Protein AF-A0A9P1HE05-F1 (afdb_monomer)

Secondary structure (DSSP, 8-state):
---HHHHHHHTT-HHHHHHHHHH-GGGGG---TTS--HHHHHHHTT-HHHHHHHHHTT--TT---TTS--HHHHHHHTT-HHHHHHHHHTT--TTPPPTTS--HHHHHHHTT-HHHHHHHHTS---HHHHHH-HHHHHHHHHHHHTTTTHHHHHHHHTSSSHHHHHHHHHHHHHHHHHH-SSSHHHHHHHHHHHHHHHHHHHHHHHHHS-HHHHHH-B-TTS-BHHHHHHHTT-HHHHHSHHHHHHHHHHHHTT----HHHHHHHHHHHHH-HHHHHHHHS----TTTTSHHHHHHHHHHHHHHHHHHHHHHHTTSSS-GGG-S--PPPHHHHHHHHHHHHHHHHHHHTTT---TTHHHHHHHHHHHHHHHHHHHHHHHHHHHT-TTS-HHHHHHHHHHHHHHHHHHHHHHHHHHHHHHHHHGGGSTTTHHHHHHHHHHHHHHHHHHHHHHHHHHH-

Nearest PDB structures (foldseek):
  5vkq-assembly1_A  TM=9.410E-01  e=2.453E-28  Drosophila melanogaster
  3uxg-assembly1_A  TM=8.833E-01  e=3.783E-06  Homo sapiens
  3v30-assembly1_A  TM=8.843E-01  e=4.095E-06  Homo sapiens
  7vxw-assembly1_A  TM=6.509E-01  e=4.284E-07  Homo sapiens
  7v0x-assembly1_J  TM=5.117E-01  e=3.979E-08  Homo sapiens

Radius of gyration: 35.01 Å; Cα contacts (8 Å, |Δi|>4): 509; chains: 1; bounding box: 74×44×111 Å

Structure (mmCIF, N/CA/C/O backbone):
data_AF-A0A9P1HE05-F1
#
_entry.id   AF-A0A9P1HE05-F1
#
loop_
_atom_site.group_PDB
_atom_site.id
_atom_site.type_symbol
_atom_site.label_atom_id
_atom_site.label_alt_id
_atom_site.label_comp_id
_atom_site.label_asym_id
_atom_site.label_entity_id
_atom_site.label_seq_id
_atom_site.pdbx_PDB_ins_code
_atom_site.Cartn_x
_atom_site.Cartn_y
_atom_site.Cartn_z
_atom_site.occupancy
_atom_site.B_iso_or_equiv
_atom_site.auth_seq_id
_atom_site.auth_comp_id
_atom_site.auth_asym_id
_atom_site.auth_atom_id
_atom_site.pdbx_PDB_model_num
ATOM 1 N N . ASN A 1 1 ? 37.696 -20.991 -29.483 1.00 51.25 1 ASN A N 1
ATOM 2 C CA . ASN A 1 1 ? 37.367 -20.867 -30.920 1.00 51.25 1 ASN A CA 1
ATOM 3 C C . ASN A 1 1 ? 36.880 -19.464 -31.211 1.00 51.25 1 ASN A C 1
ATOM 5 O O . ASN A 1 1 ? 35.790 -19.105 -30.786 1.00 51.25 1 ASN A O 1
ATOM 9 N N . VAL A 1 2 ? 37.720 -18.656 -31.856 1.00 60.78 2 VAL A N 1
ATOM 10 C CA . VAL A 1 2 ? 37.334 -17.336 -32.367 1.00 60.78 2 VAL A CA 1
ATOM 11 C C . VAL A 1 2 ? 36.609 -17.561 -33.687 1.00 60.78 2 VAL A C 1
ATOM 13 O O . VAL A 1 2 ? 37.145 -18.219 -34.573 1.00 60.78 2 VAL A O 1
ATOM 16 N N . ILE A 1 3 ? 35.388 -17.053 -33.805 1.00 84.50 3 ILE A N 1
ATOM 17 C CA . ILE A 1 3 ? 34.601 -17.157 -35.031 1.00 84.50 3 ILE A CA 1
ATOM 18 C C . ILE A 1 3 ? 34.768 -15.816 -35.767 1.00 84.50 3 ILE A C 1
ATOM 20 O O . ILE A 1 3 ? 34.388 -14.787 -35.206 1.00 84.50 3 ILE A O 1
ATOM 24 N N . PRO A 1 4 ? 35.353 -15.774 -36.982 1.00 89.06 4 PRO A N 1
ATOM 25 C CA . PRO A 1 4 ? 35.650 -14.518 -37.684 1.00 89.06 4 PRO A CA 1
ATOM 26 C C . PRO A 1 4 ? 34.434 -13.598 -37.857 1.00 89.06 4 PRO A C 1
ATOM 28 O O . PRO A 1 4 ? 34.550 -12.382 -37.722 1.00 89.06 4 PRO A O 1
ATOM 31 N N . LEU A 1 5 ? 33.254 -14.187 -38.077 1.00 91.31 5 LEU A N 1
ATOM 32 C CA . LEU A 1 5 ? 31.996 -13.457 -38.205 1.00 91.31 5 LEU A CA 1
ATOM 33 C C . LEU A 1 5 ? 31.617 -12.706 -36.918 1.00 91.31 5 LEU A C 1
ATOM 35 O O . LEU A 1 5 ? 31.135 -11.581 -36.993 1.00 91.31 5 LEU A O 1
ATOM 39 N N . HIS A 1 6 ? 31.874 -13.288 -35.741 1.00 92.56 6 HIS A N 1
ATOM 40 C CA . HIS A 1 6 ? 31.622 -12.644 -34.447 1.00 92.56 6 HIS A CA 1
ATOM 41 C C . HIS A 1 6 ? 32.487 -11.404 -34.260 1.00 92.56 6 HIS A C 1
ATOM 43 O O . HIS A 1 6 ? 31.967 -10.376 -33.843 1.00 92.56 6 HIS A O 1
ATOM 49 N N . LEU A 1 7 ? 33.778 -11.480 -34.599 1.00 92.62 7 LEU A N 1
ATOM 50 C CA . LEU A 1 7 ? 34.680 -10.329 -34.509 1.00 92.62 7 LEU A CA 1
ATOM 51 C C . LEU A 1 7 ? 34.289 -9.227 -35.497 1.00 92.62 7 LEU A C 1
ATOM 53 O O . LEU A 1 7 ? 34.230 -8.060 -35.120 1.00 92.62 7 LEU A O 1
ATOM 57 N N . ALA A 1 8 ? 33.973 -9.595 -36.741 1.00 93.56 8 ALA A N 1
ATOM 58 C CA . ALA A 1 8 ? 33.540 -8.636 -37.752 1.00 93.56 8 ALA A CA 1
ATOM 59 C C . ALA A 1 8 ? 32.214 -7.952 -37.367 1.00 93.56 8 ALA A C 1
ATOM 61 O O . ALA A 1 8 ? 32.085 -6.741 -37.531 1.00 93.56 8 ALA A O 1
ATOM 62 N N . ALA A 1 9 ? 31.257 -8.698 -36.800 1.00 93.69 9 ALA A N 1
ATOM 63 C CA . ALA A 1 9 ? 29.998 -8.153 -36.293 1.00 93.69 9 ALA A CA 1
ATOM 64 C C . ALA A 1 9 ? 30.194 -7.272 -35.048 1.00 93.69 9 ALA A C 1
ATOM 66 O O . ALA A 1 9 ? 29.560 -6.226 -34.939 1.00 93.69 9 ALA A O 1
ATOM 67 N N . GLN A 1 10 ? 31.095 -7.664 -34.141 1.00 94.12 10 GLN A N 1
ATOM 68 C CA . GLN A 1 10 ? 31.438 -6.898 -32.941 1.00 94.12 10 GLN A CA 1
ATOM 69 C C . GLN A 1 10 ? 32.070 -5.539 -33.269 1.00 94.12 10 GLN A C 1
ATOM 71 O O . GLN A 1 10 ? 31.843 -4.595 -32.528 1.00 94.12 10 GLN A O 1
ATOM 76 N N . GLN A 1 11 ? 32.860 -5.457 -34.345 1.00 94.56 11 GLN A N 1
ATOM 77 C CA . GLN A 1 11 ? 33.537 -4.228 -34.790 1.00 94.56 11 GLN A CA 1
ATOM 78 C C . GLN A 1 11 ? 32.767 -3.466 -35.886 1.00 94.56 11 GLN A C 1
ATOM 80 O O . GLN A 1 11 ? 33.256 -2.467 -36.410 1.00 94.56 11 GLN A O 1
ATOM 85 N N . GLY A 1 12 ? 31.595 -3.958 -36.302 1.00 93.06 12 GLY A N 1
ATOM 86 C CA . GLY A 1 12 ? 30.763 -3.289 -37.306 1.00 93.06 12 GLY A CA 1
ATOM 87 C C . GLY A 1 12 ? 31.316 -3.334 -38.737 1.00 93.06 12 GLY A C 1
ATOM 88 O O . GLY A 1 12 ? 30.953 -2.506 -39.566 1.00 93.06 12 GLY A O 1
ATOM 89 N N . HIS A 1 13 ? 32.183 -4.292 -39.077 1.00 95.62 13 HIS A N 1
ATOM 90 C CA . HIS A 1 13 ? 32.769 -4.417 -40.419 1.00 95.62 13 HIS A CA 1
ATOM 91 C C . HIS A 1 13 ? 31.796 -5.064 -41.421 1.00 95.62 13 HIS A C 1
ATOM 93 O O . HIS A 1 13 ? 31.907 -6.246 -41.756 1.00 95.62 13 HIS A O 1
ATOM 99 N N . ILE A 1 14 ? 30.833 -4.277 -41.909 1.00 93.88 14 ILE A N 1
ATOM 100 C CA . ILE A 1 14 ? 29.720 -4.715 -42.778 1.00 93.88 14 ILE A CA 1
ATOM 101 C C . ILE A 1 14 ? 30.214 -5.434 -44.041 1.00 93.88 14 ILE A C 1
ATOM 103 O O . ILE A 1 14 ? 29.683 -6.484 -44.393 1.00 93.88 14 ILE A O 1
ATOM 107 N N . SER A 1 15 ? 31.255 -4.917 -44.700 1.00 92.94 15 SER A N 1
ATOM 108 C CA . SER A 1 15 ? 31.819 -5.516 -45.921 1.00 92.94 15 SER A CA 1
ATOM 109 C C . SER A 1 15 ? 32.384 -6.920 -45.680 1.00 92.94 15 SER A C 1
ATOM 111 O O . SER A 1 15 ? 32.166 -7.827 -46.485 1.00 92.94 15 SER A O 1
ATOM 113 N N . VAL A 1 16 ? 33.060 -7.119 -44.545 1.00 92.19 16 VAL A N 1
ATOM 114 C CA . VAL A 1 16 ? 33.623 -8.414 -44.141 1.00 92.19 16 VAL A CA 1
ATOM 115 C C . VAL A 1 16 ? 32.505 -9.393 -43.799 1.00 92.19 16 VAL A C 1
ATOM 117 O O . VAL A 1 16 ? 32.531 -10.532 -44.259 1.00 92.19 16 VAL A O 1
ATOM 120 N N . VAL A 1 17 ? 31.490 -8.950 -43.053 1.00 91.69 17 VAL A N 1
ATOM 121 C CA . VAL A 1 17 ? 30.313 -9.774 -42.738 1.00 91.69 17 VAL A CA 1
ATOM 122 C C . VAL A 1 17 ? 29.564 -10.175 -44.010 1.00 91.69 17 VAL A C 1
ATOM 124 O O . VAL A 1 17 ? 29.259 -11.353 -44.178 1.00 91.69 17 VAL A O 1
ATOM 127 N N . GLY A 1 18 ? 29.346 -9.245 -44.944 1.00 89.50 18 GLY A N 1
ATOM 128 C CA . GLY A 1 18 ? 28.730 -9.536 -46.240 1.00 89.50 18 GLY A CA 1
ATOM 129 C C . GLY A 1 18 ? 29.518 -10.574 -47.045 1.00 89.50 18 GLY A C 1
ATOM 130 O O . GLY A 1 18 ? 28.935 -11.524 -47.567 1.00 89.50 18 GLY A O 1
ATOM 131 N N . MET A 1 19 ? 30.850 -10.460 -47.082 1.00 90.12 19 MET A N 1
ATOM 132 C CA . MET A 1 19 ? 31.708 -11.448 -47.741 1.00 90.12 19 MET A CA 1
ATOM 133 C C . MET A 1 19 ? 31.625 -12.826 -47.068 1.00 90.12 19 MET A C 1
ATOM 135 O O . MET A 1 19 ? 31.494 -13.832 -47.764 1.00 90.12 19 MET A O 1
ATOM 139 N N . LEU A 1 20 ? 31.659 -12.895 -45.735 1.00 89.62 20 LEU A N 1
ATOM 140 C CA . LEU A 1 20 ? 31.579 -14.159 -44.994 1.00 89.62 20 LEU A CA 1
ATOM 141 C C . LEU A 1 20 ? 30.217 -14.847 -45.179 1.00 89.62 20 LEU A C 1
ATOM 143 O O . LEU A 1 20 ? 3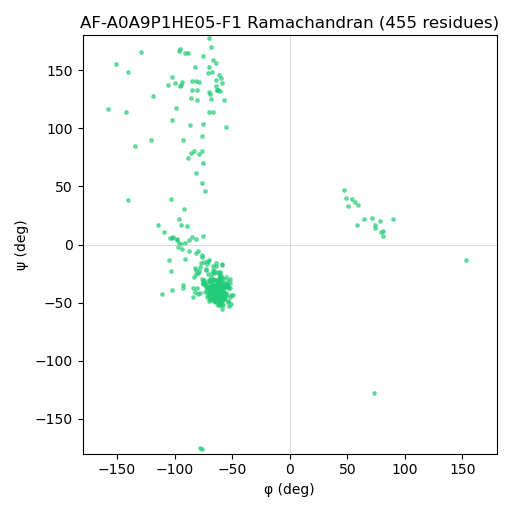0.169 -16.041 -45.483 1.00 89.62 20 LEU A O 1
ATOM 147 N N . LEU A 1 21 ? 29.120 -14.089 -45.096 1.00 88.19 21 LEU A N 1
ATOM 148 C CA . LEU A 1 21 ? 27.765 -14.613 -45.296 1.00 88.19 21 LEU A CA 1
ATOM 149 C C . LEU A 1 21 ? 27.501 -15.021 -46.750 1.00 88.19 21 LEU A C 1
ATOM 151 O O . LEU A 1 21 ? 26.797 -16.003 -46.972 1.00 88.19 21 LEU A O 1
ATOM 155 N N . SER A 1 22 ? 28.131 -14.358 -47.731 1.00 87.88 22 SER A N 1
ATOM 156 C CA . SER A 1 22 ? 28.063 -14.780 -49.142 1.00 87.88 22 SER A CA 1
ATOM 157 C C . SER A 1 22 ? 28.680 -16.162 -49.391 1.00 87.88 22 SER A C 1
ATOM 159 O O . SER A 1 22 ? 28.335 -16.830 -50.364 1.00 87.88 22 SER A O 1
ATOM 161 N N . ARG A 1 23 ? 29.599 -16.603 -48.519 1.00 85.38 23 ARG A N 1
ATOM 162 C CA . ARG A 1 23 ? 30.254 -17.916 -48.608 1.00 85.38 23 ARG A CA 1
ATOM 163 C C . ARG A 1 23 ? 29.524 -18.984 -47.805 1.00 85.38 23 ARG A C 1
ATOM 165 O O . ARG A 1 23 ? 29.471 -20.128 -48.247 1.00 85.38 23 ARG A O 1
ATOM 172 N N . SER A 1 24 ? 28.989 -18.637 -46.635 1.00 81.31 24 SER A N 1
ATOM 173 C CA . SER A 1 24 ? 28.166 -19.542 -45.831 1.00 81.31 24 SER A CA 1
ATOM 174 C C . SER A 1 24 ? 27.266 -18.772 -44.869 1.00 81.31 24 SER A C 1
ATOM 176 O O . SER A 1 24 ? 27.735 -18.142 -43.920 1.00 81.31 24 SER A O 1
ATOM 178 N N . THR A 1 25 ? 25.954 -18.900 -45.058 1.00 80.31 25 THR A N 1
ATOM 179 C CA . THR A 1 25 ? 24.948 -18.307 -44.167 1.00 80.31 25 THR A CA 1
ATOM 180 C C . THR A 1 25 ? 24.860 -19.028 -42.822 1.00 80.31 25 THR A C 1
ATOM 182 O O . THR A 1 25 ? 24.462 -18.423 -41.835 1.00 80.31 25 THR A O 1
ATOM 185 N N . GLN A 1 26 ? 25.315 -20.284 -42.716 1.00 82.19 26 GLN A N 1
ATOM 186 C CA . GLN A 1 26 ? 25.277 -21.053 -41.460 1.00 82.19 26 GLN A CA 1
ATOM 187 C C . GLN A 1 26 ? 26.075 -20.388 -40.330 1.00 82.19 26 GLN A C 1
ATOM 189 O O . GLN A 1 26 ? 25.739 -20.543 -39.153 1.00 82.19 26 GLN A O 1
ATOM 194 N N . GLN A 1 27 ? 27.106 -19.611 -40.677 1.00 82.75 27 GLN A N 1
ATOM 195 C CA . GLN A 1 27 ? 27.943 -18.913 -39.703 1.00 82.75 27 GLN A CA 1
ATOM 196 C C . GLN A 1 27 ? 27.148 -17.901 -38.863 1.00 82.75 27 GLN A C 1
ATOM 198 O O . GLN A 1 27 ? 27.522 -17.655 -37.716 1.00 82.75 27 GLN A O 1
ATOM 203 N N . GLN A 1 28 ? 26.021 -17.377 -39.366 1.00 84.12 28 GLN A N 1
ATOM 204 C CA . GLN A 1 28 ? 25.180 -16.424 -38.629 1.00 84.12 28 GLN A CA 1
ATOM 205 C C . GLN A 1 28 ? 24.521 -17.025 -37.378 1.00 84.12 28 GLN A C 1
ATOM 207 O O . GLN A 1 28 ? 24.193 -16.304 -36.435 1.00 84.12 28 GLN A O 1
ATOM 212 N N . HIS A 1 29 ? 24.364 -18.351 -37.341 1.00 88.38 29 HIS A N 1
ATOM 213 C CA . HIS A 1 29 ? 23.796 -19.079 -36.204 1.00 88.38 29 HIS A CA 1
ATOM 214 C C . HIS A 1 29 ? 24.867 -19.665 -35.278 1.00 88.38 29 HIS A C 1
ATOM 216 O O . HIS A 1 29 ? 24.533 -20.270 -34.257 1.00 88.38 29 HIS A O 1
ATOM 222 N N . ALA A 1 30 ? 26.150 -19.494 -35.611 1.00 89.56 30 ALA A N 1
ATOM 223 C CA . ALA A 1 30 ? 27.233 -19.998 -34.789 1.00 89.56 30 ALA A CA 1
ATOM 224 C C . ALA A 1 30 ? 27.228 -19.298 -33.421 1.00 89.56 30 ALA A C 1
ATOM 226 O O . ALA A 1 30 ? 27.063 -18.080 -33.315 1.00 89.56 30 ALA A O 1
ATOM 227 N N . LYS A 1 31 ? 27.413 -20.086 -32.363 1.00 92.25 31 LYS A N 1
ATOM 228 C CA . LYS A 1 31 ? 27.465 -19.600 -30.986 1.00 92.25 31 LYS A CA 1
ATOM 229 C C . LYS A 1 31 ? 28.903 -19.614 -30.483 1.00 92.25 31 LYS A C 1
ATOM 231 O O . LYS A 1 31 ? 29.636 -20.571 -30.727 1.00 92.25 31 LYS A O 1
ATOM 236 N N . ASP A 1 32 ? 29.304 -18.555 -29.789 1.00 91.56 32 ASP A N 1
ATOM 237 C CA . ASP A 1 32 ? 30.573 -18.532 -29.068 1.00 91.56 32 ASP A CA 1
ATOM 238 C C . ASP A 1 32 ? 30.488 -19.340 -27.757 1.00 91.56 32 ASP A C 1
ATOM 240 O O . ASP A 1 32 ? 29.470 -19.956 -27.436 1.00 91.56 32 ASP A O 1
ATOM 244 N N . TRP A 1 33 ? 31.563 -19.332 -26.970 1.00 90.50 33 TRP A N 1
ATOM 245 C CA . TRP A 1 33 ? 31.648 -20.079 -25.712 1.00 90.50 33 TRP A CA 1
ATOM 246 C C . TRP A 1 33 ? 30.660 -19.618 -24.625 1.00 90.50 33 TRP A C 1
ATOM 248 O O . TRP A 1 33 ? 30.428 -20.377 -23.688 1.00 90.50 33 TRP A O 1
ATOM 258 N N . ARG A 1 34 ? 30.062 -18.421 -24.752 1.00 91.06 34 ARG A N 1
ATOM 259 C CA . ARG A 1 34 ? 28.978 -17.909 -23.889 1.00 91.06 34 ARG A CA 1
ATOM 260 C C . ARG A 1 34 ? 27.590 -18.114 -24.505 1.00 91.06 34 ARG A C 1
ATOM 262 O O . ARG A 1 34 ? 26.592 -17.649 -23.965 1.00 91.06 34 ARG A O 1
ATOM 269 N N . GLY A 1 35 ? 27.501 -18.786 -25.652 1.00 93.19 35 GLY A N 1
ATOM 270 C CA . GLY A 1 35 ? 26.249 -18.971 -26.382 1.00 93.19 35 GLY A CA 1
ATOM 271 C C . GLY A 1 35 ? 25.837 -17.779 -27.251 1.00 93.19 35 GLY A C 1
ATOM 272 O O . GLY A 1 35 ? 24.731 -17.794 -27.791 1.00 93.19 35 GLY A O 1
ATOM 273 N N . ARG A 1 36 ? 26.687 -16.758 -27.405 1.00 94.62 36 ARG A N 1
ATOM 274 C CA . ARG A 1 36 ? 26.360 -15.529 -28.140 1.00 94.62 36 ARG A CA 1
ATOM 275 C C . ARG A 1 36 ? 26.532 -15.727 -29.642 1.00 94.62 36 ARG A C 1
ATOM 277 O O . ARG A 1 36 ? 27.485 -16.352 -30.107 1.00 94.62 36 ARG A O 1
ATOM 284 N N . THR A 1 37 ? 25.620 -15.144 -30.402 1.00 94.50 37 THR A N 1
ATOM 285 C CA . THR A 1 37 ? 25.646 -15.079 -31.873 1.00 94.50 37 THR A CA 1
ATOM 286 C C . THR A 1 37 ? 26.252 -13.747 -32.343 1.00 94.50 37 THR A C 1
ATOM 288 O O . THR A 1 37 ? 26.353 -12.814 -31.538 1.00 94.50 37 THR A O 1
ATOM 291 N N . PRO A 1 38 ? 26.615 -13.597 -33.632 1.00 93.94 38 PRO A N 1
ATOM 292 C CA . PRO A 1 38 ? 27.070 -12.317 -34.180 1.00 93.94 38 PRO A CA 1
ATOM 293 C C . PRO A 1 38 ? 26.062 -11.180 -33.949 1.00 93.94 38 PRO A C 1
ATOM 295 O O . PRO A 1 38 ? 26.467 -10.057 -33.663 1.00 93.94 38 PRO A O 1
ATOM 298 N N . LEU A 1 39 ? 24.756 -11.487 -33.980 1.00 95.62 39 LEU A N 1
ATOM 299 C CA . LEU A 1 39 ? 23.680 -10.528 -33.707 1.00 95.62 39 LEU A CA 1
ATOM 300 C C . LEU A 1 39 ? 23.762 -9.944 -32.287 1.00 95.62 39 LEU A C 1
ATOM 302 O O . LEU A 1 39 ? 23.602 -8.739 -32.123 1.00 95.62 39 LEU A O 1
ATOM 306 N N . HIS A 1 40 ? 24.072 -10.763 -31.274 1.00 96.25 40 HIS A N 1
ATOM 307 C CA . HIS A 1 40 ? 24.261 -10.279 -29.900 1.00 96.25 40 HIS A CA 1
ATOM 308 C C . HIS A 1 40 ? 25.427 -9.292 -29.801 1.00 96.25 40 HIS A C 1
ATOM 310 O O . HIS A 1 40 ? 25.323 -8.275 -29.122 1.00 96.25 40 HIS A O 1
ATOM 316 N N . LEU A 1 41 ? 26.541 -9.587 -30.478 1.00 95.56 41 LEU A N 1
ATOM 317 C CA . LEU A 1 41 ? 27.739 -8.748 -30.429 1.00 95.56 41 LEU A CA 1
ATOM 318 C C . LEU A 1 41 ? 27.551 -7.437 -31.196 1.00 95.56 41 LEU A C 1
ATOM 320 O O . LEU A 1 41 ? 27.962 -6.391 -30.700 1.00 95.56 41 LEU A O 1
ATOM 324 N N . ALA A 1 42 ? 26.894 -7.477 -32.357 1.00 96.06 42 ALA A N 1
ATOM 325 C CA . ALA A 1 42 ? 26.529 -6.274 -33.101 1.00 96.06 42 ALA A CA 1
ATOM 326 C C . ALA A 1 42 ? 25.575 -5.380 -32.290 1.00 96.06 42 ALA A C 1
ATOM 328 O O . ALA A 1 42 ? 25.757 -4.164 -32.241 1.00 96.06 42 ALA A O 1
ATOM 329 N N . ALA A 1 43 ? 24.599 -5.988 -31.605 1.00 96.81 43 ALA A N 1
ATOM 330 C CA . ALA A 1 43 ? 23.648 -5.283 -30.752 1.00 96.81 43 ALA A CA 1
ATOM 331 C C . ALA A 1 43 ? 24.305 -4.647 -29.519 1.00 96.81 43 ALA A C 1
ATOM 333 O O . ALA A 1 43 ? 24.024 -3.493 -29.206 1.00 96.81 43 ALA A O 1
ATOM 334 N N . MET A 1 44 ? 25.217 -5.371 -28.861 1.00 96.50 44 MET A N 1
ATOM 335 C CA . MET A 1 44 ? 25.968 -4.888 -27.697 1.00 96.50 44 MET A CA 1
ATOM 336 C C . MET A 1 44 ? 26.823 -3.650 -28.001 1.00 96.50 44 MET A C 1
ATOM 338 O O . MET A 1 44 ? 27.046 -2.855 -27.099 1.00 96.50 44 MET A O 1
ATOM 342 N N . ASN A 1 45 ? 27.310 -3.504 -29.239 1.00 96.38 45 ASN A N 1
ATOM 343 C CA . ASN A 1 45 ? 28.156 -2.379 -29.664 1.00 96.38 45 ASN A CA 1
ATOM 344 C C . ASN A 1 45 ? 27.391 -1.320 -30.480 1.00 96.38 45 ASN A C 1
ATOM 346 O O . ASN A 1 45 ? 27.996 -0.395 -31.017 1.00 96.38 45 ASN A O 1
ATOM 350 N N . GLY A 1 46 ? 26.068 -1.455 -30.618 1.00 95.75 46 GLY A N 1
ATOM 351 C CA . GLY A 1 46 ? 25.234 -0.414 -31.221 1.00 95.75 46 GLY A CA 1
ATOM 352 C C . GLY A 1 46 ? 25.355 -0.282 -32.740 1.00 95.75 46 GLY A C 1
ATOM 353 O O . GLY A 1 46 ? 24.949 0.737 -33.300 1.00 95.75 46 GLY A O 1
ATOM 354 N N . HIS A 1 47 ? 25.895 -1.288 -33.432 1.00 96.94 47 HIS A N 1
ATOM 355 C CA . HIS A 1 47 ? 26.093 -1.245 -34.882 1.00 96.94 47 HIS A CA 1
ATOM 356 C C . HIS A 1 47 ? 24.773 -1.461 -35.635 1.00 96.94 47 HIS A C 1
ATOM 358 O O . HIS A 1 47 ? 24.483 -2.560 -36.106 1.00 96.94 47 HIS A O 1
ATOM 364 N N . TYR A 1 48 ? 23.968 -0.405 -35.753 1.00 96.62 48 TYR A N 1
ATOM 365 C CA . TYR A 1 48 ? 22.631 -0.436 -36.356 1.00 96.62 48 TYR A CA 1
ATOM 366 C C . TYR A 1 48 ? 22.594 -1.095 -37.742 1.00 96.62 48 TYR A C 1
ATOM 368 O O . TYR A 1 48 ? 21.802 -2.013 -37.961 1.00 96.62 48 TYR A O 1
ATOM 376 N N . GLU A 1 49 ? 23.463 -0.682 -38.669 1.00 96.56 49 GLU A N 1
ATOM 377 C CA . GLU A 1 49 ? 23.476 -1.240 -40.029 1.00 96.56 49 GLU A CA 1
ATOM 378 C C . GLU A 1 49 ? 23.871 -2.721 -40.033 1.00 96.56 49 GLU A C 1
ATOM 380 O O . GLU A 1 49 ? 23.322 -3.509 -40.801 1.00 96.56 49 GLU A O 1
ATOM 385 N N . MET A 1 50 ? 24.778 -3.119 -39.135 1.00 96.00 50 MET A N 1
ATOM 386 C CA . MET A 1 50 ? 25.177 -4.515 -38.961 1.00 96.00 50 MET A CA 1
ATOM 387 C C . MET A 1 50 ? 24.022 -5.365 -38.427 1.00 96.00 50 MET A C 1
ATOM 389 O O . MET A 1 50 ? 23.763 -6.449 -38.945 1.00 96.00 50 MET A O 1
ATOM 393 N N . VAL A 1 51 ? 23.309 -4.876 -37.407 1.00 96.25 51 VAL A N 1
ATOM 394 C CA . VAL A 1 51 ? 22.122 -5.548 -36.858 1.00 96.25 51 VAL A CA 1
ATOM 395 C C . VAL A 1 51 ? 21.053 -5.684 -37.942 1.00 96.25 51 VAL A C 1
ATOM 397 O O . VAL A 1 51 ? 20.526 -6.776 -38.137 1.00 96.25 51 VAL A O 1
ATOM 400 N N . SER A 1 52 ? 20.792 -4.615 -38.697 1.00 95.81 52 SER A N 1
ATOM 401 C CA . SER A 1 52 ? 19.846 -4.618 -39.818 1.00 95.81 52 SER A CA 1
ATOM 402 C C . SER A 1 52 ? 20.213 -5.661 -40.877 1.00 95.81 52 SER A C 1
ATOM 404 O O . SER A 1 52 ? 19.371 -6.474 -41.262 1.00 95.81 52 SER A O 1
ATOM 406 N N . LEU A 1 53 ? 21.488 -5.719 -41.280 1.00 94.06 53 LEU A N 1
ATOM 407 C CA . LEU A 1 53 ? 21.981 -6.714 -42.232 1.00 94.06 53 LEU A CA 1
ATOM 408 C C . LEU A 1 53 ? 21.797 -8.139 -41.702 1.00 94.06 53 LEU A C 1
ATOM 410 O O . LEU A 1 53 ? 21.275 -8.990 -42.417 1.00 94.06 53 LEU A O 1
ATOM 414 N N . LEU A 1 54 ? 22.199 -8.412 -40.459 1.00 92.94 54 LEU A N 1
ATOM 415 C CA . LEU A 1 54 ? 22.098 -9.750 -39.868 1.00 92.94 54 LEU A CA 1
ATOM 416 C C . LEU A 1 54 ? 20.641 -10.223 -39.761 1.00 92.94 54 LEU A C 1
ATOM 418 O O . LEU A 1 54 ? 20.362 -11.393 -40.034 1.00 92.94 54 LEU A O 1
ATOM 422 N N . ILE A 1 55 ? 19.712 -9.327 -39.416 1.00 93.50 55 ILE A N 1
ATOM 423 C CA . ILE A 1 55 ? 18.271 -9.617 -39.402 1.00 93.50 55 ILE A CA 1
ATOM 424 C C . ILE A 1 55 ? 17.768 -9.901 -40.823 1.00 93.50 55 ILE A C 1
ATOM 426 O O . ILE A 1 55 ? 17.102 -10.912 -41.040 1.00 93.50 55 ILE A O 1
ATOM 430 N N . ALA A 1 56 ? 18.138 -9.071 -41.803 1.00 91.50 56 ALA A N 1
ATOM 431 C CA . ALA A 1 56 ? 17.746 -9.253 -43.202 1.00 91.50 56 ALA A CA 1
ATOM 432 C C . ALA A 1 56 ? 18.263 -10.572 -43.810 1.00 91.50 56 ALA A C 1
ATOM 434 O O . ALA A 1 56 ? 17.609 -11.149 -44.674 1.00 91.50 56 ALA A O 1
ATOM 435 N N . GLN A 1 57 ? 19.406 -11.079 -43.336 1.00 89.44 57 GLN A N 1
ATOM 436 C CA . GLN A 1 57 ? 19.980 -12.371 -43.744 1.00 89.44 57 GLN A CA 1
ATOM 437 C C . GLN A 1 57 ? 19.356 -13.586 -43.021 1.00 89.44 57 GLN A C 1
ATOM 439 O O . GLN A 1 57 ? 19.774 -14.727 -43.233 1.00 89.44 57 GLN A O 1
ATOM 444 N N . GLY A 1 58 ? 18.327 -13.372 -42.192 1.00 88.31 58 GLY A N 1
ATOM 445 C CA . GLY A 1 58 ? 17.576 -14.443 -41.532 1.00 88.31 58 GLY A CA 1
ATOM 446 C C . GLY A 1 58 ? 18.131 -14.863 -40.169 1.00 88.31 58 GLY A C 1
ATOM 447 O O . GLY A 1 58 ? 17.861 -15.975 -39.709 1.00 88.31 58 GLY A O 1
ATOM 448 N N . SER A 1 59 ? 18.902 -14.004 -39.493 1.00 90.12 59 SER A N 1
ATOM 449 C CA . SER A 1 59 ? 19.281 -14.261 -38.099 1.00 90.12 59 SER A CA 1
ATOM 450 C C . SER A 1 59 ? 18.040 -14.314 -37.206 1.00 90.12 59 SER A C 1
ATOM 452 O O . SER A 1 59 ? 17.193 -13.427 -37.245 1.00 90.12 59 SER A O 1
ATOM 454 N N . ASN A 1 60 ? 17.953 -15.334 -36.348 1.00 91.50 60 ASN A N 1
ATOM 455 C CA . ASN A 1 60 ? 16.887 -15.414 -35.351 1.00 91.50 60 ASN A CA 1
ATOM 456 C C . ASN A 1 60 ? 17.054 -14.280 -34.324 1.00 91.50 60 ASN A C 1
ATOM 458 O O . ASN A 1 60 ? 18.025 -14.272 -33.570 1.00 91.50 60 ASN A O 1
ATOM 462 N N . ILE A 1 61 ? 16.104 -13.344 -34.299 1.00 93.81 61 ILE A N 1
ATOM 463 C CA . ILE A 1 61 ? 16.129 -12.141 -33.455 1.00 93.81 61 ILE A CA 1
ATOM 464 C C . ILE A 1 61 ? 16.014 -12.484 -31.963 1.00 93.81 61 ILE A C 1
ATOM 466 O O . ILE A 1 61 ? 16.674 -11.866 -31.128 1.00 93.81 61 ILE A O 1
ATOM 470 N N . ASN A 1 62 ? 15.228 -13.513 -31.641 1.00 94.44 62 ASN A N 1
ATOM 471 C CA . ASN A 1 62 ? 14.931 -13.937 -30.271 1.00 94.44 62 ASN A CA 1
ATOM 472 C C . ASN A 1 62 ? 15.869 -15.057 -29.795 1.00 94.44 62 ASN A C 1
ATOM 474 O O . ASN A 1 62 ? 15.573 -15.768 -28.837 1.00 94.44 62 ASN A O 1
ATOM 478 N N . VAL A 1 63 ? 17.003 -15.257 -30.476 1.00 94.88 63 VAL A N 1
ATOM 479 C CA . VAL A 1 63 ? 18.005 -16.228 -30.037 1.00 94.88 63 VAL A CA 1
ATOM 480 C C . VAL A 1 63 ? 18.570 -15.815 -28.681 1.00 94.88 63 VAL A C 1
ATOM 482 O O . VAL A 1 63 ? 18.948 -14.665 -28.489 1.00 94.88 63 VAL A O 1
ATOM 485 N N . MET A 1 64 ? 18.644 -16.777 -27.763 1.00 96.06 64 MET A N 1
ATOM 486 C CA . MET A 1 64 ? 19.185 -16.582 -26.423 1.00 96.06 64 MET A CA 1
ATOM 487 C C . MET A 1 64 ? 20.612 -17.129 -26.294 1.00 96.06 64 MET A C 1
ATOM 489 O O . MET A 1 64 ? 20.960 -18.178 -26.870 1.00 96.06 64 MET A O 1
ATOM 493 N N . ASP A 1 65 ? 21.424 -16.419 -25.513 1.00 95.44 65 ASP A N 1
ATOM 494 C CA . ASP A 1 65 ? 22.720 -16.884 -25.026 1.00 95.44 65 ASP A CA 1
ATOM 495 C C . ASP A 1 65 ? 22.580 -17.868 -23.842 1.00 95.44 65 ASP A C 1
ATOM 497 O O . ASP A 1 65 ? 21.479 -18.285 -23.471 1.00 95.44 65 ASP A O 1
ATOM 501 N N . GLN A 1 66 ? 23.699 -18.285 -23.240 1.00 95.38 66 GLN A N 1
ATOM 502 C CA . GLN A 1 66 ? 23.673 -19.232 -22.115 1.00 95.38 66 GLN A CA 1
ATOM 503 C C . GLN A 1 66 ? 22.983 -18.694 -20.856 1.00 95.38 66 GLN A C 1
ATOM 505 O O . GLN A 1 66 ? 22.601 -19.500 -20.008 1.00 95.38 66 GLN A O 1
ATOM 510 N N . ASN A 1 67 ? 22.805 -17.383 -20.717 1.00 95.19 67 ASN A N 1
ATOM 511 C CA . ASN A 1 67 ? 22.147 -16.744 -19.581 1.00 95.19 67 ASN A CA 1
ATOM 512 C C . ASN A 1 67 ? 20.699 -16.332 -19.894 1.00 95.19 67 ASN A C 1
ATOM 514 O O . ASN A 1 67 ? 20.056 -15.686 -19.066 1.00 95.19 67 ASN A O 1
ATOM 518 N N . GLY A 1 68 ? 20.175 -16.703 -21.066 1.00 95.62 68 GLY A N 1
ATOM 519 C CA . GLY A 1 68 ? 18.844 -16.291 -21.515 1.00 95.62 68 GLY A CA 1
ATOM 520 C C . GLY A 1 68 ? 18.812 -14.884 -22.118 1.00 95.62 68 GLY A C 1
ATOM 521 O O . GLY A 1 68 ? 17.737 -14.334 -22.319 1.00 95.62 68 GLY A O 1
ATOM 522 N N . TRP A 1 69 ? 19.962 -14.265 -22.399 1.00 97.06 69 TRP A N 1
ATOM 523 C CA . TRP A 1 69 ? 19.996 -12.914 -22.953 1.00 97.06 69 TRP A CA 1
ATOM 524 C C . TRP A 1 69 ? 19.739 -12.961 -24.450 1.00 97.06 69 TRP A C 1
ATOM 526 O O . TRP A 1 69 ? 20.369 -13.741 -25.157 1.00 97.06 69 TRP A O 1
ATOM 536 N N . THR A 1 70 ? 18.859 -12.086 -24.925 1.00 96.62 70 THR A N 1
ATOM 537 C CA . THR A 1 70 ? 18.624 -11.834 -26.355 1.00 96.62 70 THR A CA 1
ATOM 538 C C . THR A 1 70 ? 19.448 -10.642 -26.841 1.00 96.62 70 THR A C 1
ATOM 540 O O . THR A 1 70 ? 19.975 -9.863 -26.041 1.00 96.62 70 THR A O 1
ATOM 543 N N . GLY A 1 71 ? 19.524 -10.435 -28.160 1.00 95.62 71 GLY A N 1
ATOM 544 C CA . GLY A 1 71 ? 20.154 -9.239 -28.734 1.00 95.62 71 GLY A CA 1
ATOM 545 C C . GLY A 1 71 ? 19.583 -7.928 -28.172 1.00 95.62 71 GLY A C 1
ATOM 546 O O . GLY A 1 71 ? 20.342 -6.993 -27.917 1.00 95.62 71 GLY A O 1
ATOM 547 N N . MET A 1 72 ? 18.273 -7.888 -27.888 1.00 96.44 72 MET A N 1
ATOM 548 C CA . MET A 1 72 ? 17.629 -6.721 -27.281 1.00 96.44 72 MET A CA 1
ATOM 549 C C . MET A 1 72 ? 18.177 -6.430 -25.877 1.00 96.44 72 MET A C 1
ATOM 551 O O . MET A 1 72 ? 18.496 -5.279 -25.610 1.00 96.44 72 MET A O 1
ATOM 555 N N . HIS A 1 73 ? 18.386 -7.438 -25.021 1.00 97.31 73 HIS A N 1
ATOM 556 C CA . HIS A 1 73 ? 18.968 -7.241 -23.682 1.00 97.31 73 HIS A CA 1
ATOM 557 C C . HIS A 1 73 ? 20.353 -6.585 -23.723 1.00 97.31 73 HIS A C 1
ATOM 559 O O . HIS A 1 73 ? 20.670 -5.719 -22.908 1.00 97.31 73 HIS A O 1
ATOM 565 N N . PHE A 1 74 ? 21.200 -6.995 -24.671 1.00 96.94 74 PHE A N 1
ATOM 566 C CA . PHE A 1 74 ? 22.523 -6.391 -24.823 1.00 96.94 74 PHE A CA 1
ATOM 567 C C . PHE A 1 74 ? 22.435 -4.946 -25.317 1.00 96.94 74 PHE A C 1
ATOM 569 O O . PHE A 1 74 ? 23.135 -4.090 -24.780 1.00 96.94 74 PHE A O 1
ATOM 576 N N . ALA A 1 75 ? 21.566 -4.666 -26.293 1.00 97.25 75 ALA A N 1
ATOM 577 C CA . ALA A 1 75 ? 21.365 -3.308 -26.796 1.00 97.25 75 ALA A CA 1
ATOM 578 C C . ALA A 1 75 ? 20.785 -2.370 -25.726 1.00 97.25 75 ALA A C 1
ATOM 580 O O . ALA A 1 75 ? 21.224 -1.225 -25.628 1.00 97.25 75 ALA A O 1
ATOM 581 N N . THR A 1 76 ? 19.842 -2.845 -24.900 1.00 96.81 76 THR A N 1
ATOM 582 C CA . THR A 1 76 ? 19.247 -2.040 -23.821 1.00 96.81 76 THR A CA 1
ATOM 583 C C . THR A 1 76 ? 20.228 -1.786 -22.692 1.00 96.81 76 THR A C 1
ATOM 585 O O . THR A 1 76 ? 20.338 -0.649 -22.242 1.00 96.81 76 THR A O 1
ATOM 588 N N . LYS A 1 77 ? 20.996 -2.803 -22.278 1.00 96.88 77 LYS A N 1
ATOM 589 C CA . LYS A 1 77 ? 22.063 -2.650 -21.280 1.00 96.88 77 LYS A CA 1
ATOM 590 C C . LYS A 1 77 ? 23.145 -1.661 -21.718 1.00 96.88 77 LYS A C 1
ATOM 592 O O . LYS A 1 77 ? 23.725 -1.003 -20.867 1.00 96.88 77 LYS A O 1
ATOM 597 N N . ALA A 1 78 ? 23.450 -1.607 -23.014 1.00 96.56 78 ALA A N 1
ATOM 598 C CA . ALA A 1 78 ? 24.449 -0.698 -23.576 1.00 96.56 78 ALA A CA 1
ATOM 599 C C . ALA A 1 78 ? 23.881 0.686 -23.960 1.00 96.56 78 ALA A C 1
ATOM 601 O O . ALA A 1 78 ? 24.640 1.569 -24.354 1.00 96.56 78 ALA A O 1
ATOM 602 N N . GLY A 1 79 ? 22.560 0.885 -23.869 1.00 96.75 79 GLY A N 1
ATOM 603 C CA . GLY A 1 79 ? 21.910 2.173 -24.129 1.00 96.75 79 GLY A CA 1
ATOM 604 C C . GLY A 1 79 ? 21.730 2.532 -25.608 1.00 96.75 79 GLY A C 1
ATOM 605 O O . GLY A 1 79 ? 21.542 3.702 -25.942 1.00 96.75 79 GLY A O 1
ATOM 606 N N . HIS A 1 80 ? 21.772 1.560 -26.520 1.00 97.69 80 HIS A N 1
ATOM 607 C CA . HIS A 1 80 ? 21.685 1.806 -27.964 1.00 97.69 80 HIS A CA 1
ATOM 608 C C . HIS A 1 80 ? 20.232 1.878 -28.463 1.00 97.69 80 HIS A C 1
ATOM 610 O O . HIS A 1 80 ? 19.713 0.932 -29.062 1.00 97.69 80 HIS A O 1
ATOM 616 N N . LEU A 1 81 ? 19.573 3.021 -28.241 1.00 97.38 81 LEU A N 1
ATOM 617 C CA . LEU A 1 81 ? 18.153 3.237 -28.566 1.00 97.38 81 LEU A CA 1
ATOM 618 C C . LEU A 1 81 ? 17.790 2.883 -30.016 1.00 97.38 81 LEU A C 1
ATOM 620 O O . LEU A 1 81 ? 16.781 2.227 -30.259 1.00 97.38 81 LEU A O 1
ATOM 624 N N . ASN A 1 82 ? 18.602 3.301 -30.984 1.00 97.62 82 ASN A N 1
ATOM 625 C CA . ASN A 1 82 ? 18.387 3.031 -32.410 1.00 97.62 82 ASN A CA 1
ATOM 626 C C . ASN A 1 82 ? 18.312 1.523 -32.722 1.00 97.62 82 ASN A C 1
ATOM 628 O O . ASN A 1 82 ? 17.480 1.094 -33.525 1.00 97.62 82 ASN A O 1
ATOM 632 N N . VAL A 1 83 ? 19.139 0.710 -32.062 1.00 97.56 83 VAL A N 1
ATOM 633 C CA . VAL A 1 83 ? 19.128 -0.754 -32.182 1.00 97.56 83 VAL A CA 1
ATOM 634 C C . VAL A 1 83 ? 17.915 -1.354 -31.468 1.00 97.56 83 VAL A C 1
ATOM 636 O O . VAL A 1 83 ? 17.258 -2.237 -32.018 1.00 97.56 83 VAL A O 1
ATOM 639 N N . VAL A 1 84 ? 17.560 -0.852 -30.283 1.00 97.12 84 VAL A N 1
ATOM 640 C CA . VAL A 1 84 ? 16.351 -1.287 -29.557 1.00 97.12 84 VAL A CA 1
ATOM 641 C C . VAL A 1 84 ? 15.089 -1.023 -30.388 1.00 97.12 84 VAL A C 1
ATOM 643 O O . VAL A 1 84 ? 14.248 -1.909 -30.540 1.00 97.12 84 VAL A O 1
ATOM 646 N N . GLN A 1 85 ? 14.987 0.157 -31.004 1.00 96.94 85 GLN A N 1
ATOM 647 C CA . GLN A 1 85 ? 13.896 0.504 -31.916 1.00 96.94 85 GLN A CA 1
ATOM 648 C C . GLN A 1 85 ? 13.845 -0.421 -33.135 1.00 96.94 85 GLN A C 1
ATOM 650 O O . GLN A 1 85 ? 12.757 -0.812 -33.556 1.00 96.94 85 GLN A O 1
ATOM 655 N N . LEU A 1 86 ? 15.000 -0.780 -33.707 1.00 96.94 86 LEU A N 1
ATOM 656 C CA . LEU A 1 86 ? 15.071 -1.731 -34.817 1.00 96.94 86 LEU A CA 1
ATOM 657 C C . LEU A 1 86 ? 14.546 -3.109 -34.410 1.00 96.94 86 LEU A C 1
ATOM 659 O O . LEU A 1 86 ? 13.778 -3.709 -35.162 1.00 96.94 86 LEU A O 1
ATOM 663 N N . PHE A 1 87 ? 14.917 -3.591 -33.224 1.00 96.19 87 PHE A N 1
ATOM 664 C CA . PHE A 1 87 ? 14.425 -4.866 -32.715 1.00 96.19 87 PHE A CA 1
ATOM 665 C C . PHE A 1 87 ? 12.908 -4.858 -32.520 1.00 96.19 87 PHE A C 1
ATOM 667 O O . PHE A 1 87 ? 12.241 -5.764 -33.018 1.00 96.19 87 PHE A O 1
ATOM 674 N N . VAL A 1 88 ? 12.344 -3.818 -31.896 1.00 95.00 88 VAL A N 1
ATOM 675 C CA . VAL A 1 88 ? 10.883 -3.694 -31.739 1.00 95.00 88 VAL A CA 1
ATOM 676 C C . VAL A 1 88 ? 10.178 -3.632 -33.100 1.00 95.00 88 VAL A C 1
ATOM 678 O O . VAL A 1 88 ? 9.215 -4.361 -33.322 1.00 95.00 88 VAL A O 1
ATOM 681 N N . LYS A 1 89 ? 10.693 -2.844 -34.057 1.00 95.12 89 LYS A N 1
ATOM 682 C CA . LYS A 1 89 ? 10.156 -2.789 -35.435 1.00 95.12 89 LYS A CA 1
ATOM 683 C C . LYS A 1 89 ? 10.210 -4.141 -36.149 1.00 95.12 89 LYS A C 1
ATOM 685 O O . LYS A 1 89 ? 9.356 -4.429 -36.979 1.00 95.12 89 LYS A O 1
ATOM 690 N N . SER A 1 90 ? 11.196 -4.966 -35.812 1.00 93.81 90 SER A N 1
ATOM 691 C CA . SER A 1 90 ? 11.385 -6.303 -36.378 1.00 93.81 90 SER A CA 1
ATOM 692 C C . SER A 1 90 ? 10.636 -7.394 -35.598 1.00 93.81 90 SER A C 1
ATOM 694 O O . SER A 1 90 ? 10.926 -8.571 -35.781 1.00 93.81 90 SER A O 1
ATOM 696 N N . SER A 1 91 ? 9.674 -7.023 -34.740 1.00 91.62 91 SER A N 1
ATOM 697 C CA . SER A 1 91 ? 8.873 -7.948 -33.917 1.00 91.62 91 SER A CA 1
ATOM 698 C C . SER A 1 91 ? 9.704 -8.827 -32.969 1.00 91.62 91 SER A C 1
ATOM 700 O O . SER A 1 91 ? 9.358 -9.981 -32.714 1.00 91.62 91 SER A O 1
ATOM 702 N N . ALA A 1 92 ? 10.811 -8.290 -32.447 1.00 92.19 92 ALA A N 1
ATOM 703 C CA . ALA A 1 92 ? 11.537 -8.922 -31.350 1.00 92.19 92 ALA A CA 1
ATOM 704 C C . ALA A 1 92 ? 10.650 -9.037 -30.106 1.00 92.19 92 ALA A C 1
ATOM 706 O O . ALA A 1 92 ? 9.851 -8.143 -29.816 1.00 92.19 92 ALA A O 1
ATOM 707 N N . ASP A 1 93 ? 10.843 -10.107 -29.342 1.00 91.25 93 ASP A N 1
ATOM 708 C CA . ASP A 1 93 ? 10.146 -10.295 -28.077 1.00 91.25 93 ASP A CA 1
ATOM 709 C C . ASP A 1 93 ? 10.753 -9.391 -26.991 1.00 91.25 93 ASP A C 1
ATOM 711 O O . ASP A 1 93 ? 11.842 -9.649 -26.471 1.00 91.25 93 ASP A O 1
ATOM 715 N N . ALA A 1 94 ? 10.045 -8.306 -26.671 1.00 90.44 94 ALA A N 1
ATOM 716 C CA . ALA A 1 94 ? 10.422 -7.365 -25.619 1.00 90.44 94 ALA A CA 1
ATOM 717 C C . ALA A 1 94 ? 10.141 -7.897 -24.201 1.00 90.44 94 ALA A C 1
ATOM 719 O O . ALA A 1 94 ? 10.580 -7.276 -23.235 1.00 90.44 94 ALA A O 1
ATOM 720 N N . LEU A 1 95 ? 9.437 -9.028 -24.078 1.00 92.12 95 LEU A N 1
ATOM 721 C CA . LEU A 1 95 ? 9.116 -9.704 -22.817 1.00 92.12 95 LEU A CA 1
ATOM 722 C C . LEU A 1 95 ? 9.975 -10.946 -22.589 1.00 92.12 95 LEU A C 1
ATOM 724 O O . LEU A 1 95 ? 9.764 -11.665 -21.619 1.00 92.12 95 LEU A O 1
ATOM 728 N N . ALA A 1 96 ? 10.956 -11.195 -23.460 1.00 93.12 96 ALA A N 1
ATOM 729 C CA . ALA A 1 96 ? 11.896 -12.283 -23.270 1.00 93.12 96 ALA A CA 1
ATOM 730 C C . ALA A 1 96 ? 12.599 -12.127 -21.914 1.00 93.12 96 ALA A C 1
ATOM 732 O O . ALA A 1 96 ? 13.222 -11.100 -21.648 1.00 93.12 96 ALA A O 1
ATOM 733 N N . GLU A 1 97 ? 12.523 -13.155 -21.075 1.00 94.81 97 GLU A N 1
ATOM 734 C CA . GLU A 1 97 ? 13.156 -13.155 -19.761 1.00 94.81 97 GLU A CA 1
ATOM 735 C C . GLU A 1 97 ? 14.541 -13.803 -19.812 1.00 94.81 97 GLU A C 1
ATOM 737 O O . GLU A 1 97 ? 14.757 -14.862 -20.410 1.00 94.81 97 GLU A O 1
ATOM 742 N N . THR A 1 98 ? 15.495 -13.181 -19.126 1.00 95.56 98 THR A N 1
ATOM 743 C CA . THR A 1 98 ? 16.763 -13.831 -18.774 1.00 95.56 98 THR A CA 1
ATOM 744 C C . THR A 1 98 ? 16.542 -14.947 -17.749 1.00 95.56 98 THR A C 1
ATOM 746 O O . THR A 1 98 ? 15.496 -15.039 -17.114 1.00 95.56 98 THR A O 1
ATOM 749 N N . LYS A 1 99 ? 17.569 -15.764 -17.481 1.00 94.94 99 LYS A N 1
ATOM 750 C CA . LYS A 1 99 ? 17.517 -16.774 -16.404 1.00 94.94 99 LYS A CA 1
ATOM 751 C C . LYS A 1 99 ? 17.268 -16.203 -15.002 1.00 94.94 99 LYS A C 1
ATOM 753 O O . LYS A 1 99 ? 16.913 -16.956 -14.105 1.00 94.94 99 LYS A O 1
ATOM 758 N N . GLU A 1 100 ? 17.484 -14.903 -14.809 1.00 91.50 100 GLU A N 1
ATOM 759 C CA . GLU A 1 100 ? 17.171 -14.190 -13.565 1.00 91.50 100 GLU A CA 1
ATOM 760 C C . GLU A 1 100 ? 15.723 -13.663 -13.526 1.00 91.50 100 GLU A C 1
ATOM 762 O O . GLU A 1 100 ? 15.378 -12.948 -12.592 1.00 91.50 100 GLU A O 1
ATOM 767 N N . GLY A 1 101 ? 14.897 -13.948 -14.540 1.00 92.88 101 GLY A N 1
ATOM 768 C CA . GLY A 1 101 ? 13.532 -13.421 -14.658 1.00 92.88 101 GLY A CA 1
ATOM 769 C C . GLY A 1 101 ? 13.463 -11.943 -15.058 1.00 92.88 101 GLY A C 1
ATOM 770 O O . GLY A 1 101 ? 12.429 -11.308 -14.901 1.00 92.88 101 GLY A O 1
ATOM 771 N N . LYS A 1 102 ? 14.567 -11.356 -15.545 1.00 94.44 102 LYS A N 1
ATOM 772 C CA . LYS A 1 102 ? 14.620 -9.937 -15.944 1.00 94.44 102 LYS A CA 1
ATOM 773 C C . LYS A 1 102 ? 14.380 -9.765 -17.430 1.00 94.44 102 LYS A C 1
ATOM 775 O O . LYS A 1 102 ? 15.024 -10.458 -18.219 1.00 94.44 102 LYS A O 1
ATOM 780 N N . VAL A 1 103 ? 13.559 -8.777 -17.771 1.00 95.62 103 VAL A N 1
ATOM 781 C CA . VAL A 1 103 ? 13.266 -8.339 -19.142 1.00 95.62 103 VAL A CA 1
ATOM 782 C C . VAL A 1 103 ? 14.224 -7.220 -19.598 1.00 95.62 103 VAL A C 1
ATOM 784 O O . VAL A 1 103 ? 14.876 -6.581 -18.760 1.00 95.62 103 VAL A O 1
ATOM 787 N N . PRO A 1 104 ? 14.319 -6.905 -20.907 1.00 95.31 104 PRO A N 1
ATOM 788 C CA . PRO A 1 104 ? 15.232 -5.885 -21.433 1.00 95.31 104 PRO A CA 1
ATOM 789 C C . PRO A 1 104 ? 15.070 -4.495 -20.799 1.00 95.31 104 PRO A C 1
ATOM 791 O O . PRO A 1 104 ? 16.070 -3.790 -20.634 1.00 95.31 104 PRO A O 1
ATOM 794 N N . LEU A 1 105 ? 13.840 -4.120 -20.424 1.00 95.94 105 LEU A N 1
ATOM 795 C CA . LEU A 1 105 ? 13.515 -2.856 -19.753 1.00 95.94 105 LEU A CA 1
ATOM 796 C C . LEU A 1 105 ? 14.238 -2.710 -18.401 1.00 95.94 105 LEU A C 1
ATOM 798 O O . LEU A 1 105 ? 14.751 -1.630 -18.103 1.00 95.94 105 LEU A O 1
ATOM 802 N N . CYS A 1 106 ? 14.358 -3.792 -17.619 1.00 96.69 106 CYS A N 1
ATOM 803 C CA . CYS A 1 106 ? 15.038 -3.776 -16.320 1.00 96.69 106 CYS A CA 1
ATOM 804 C C . CYS A 1 106 ? 16.499 -3.331 -16.451 1.00 96.69 106 CYS A C 1
ATOM 806 O O . CYS A 1 106 ? 17.021 -2.613 -15.602 1.00 96.69 106 CYS A O 1
ATOM 808 N N . PHE A 1 107 ? 17.169 -3.723 -17.538 1.00 96.50 107 PHE A N 1
ATOM 809 C CA . PHE A 1 107 ? 18.561 -3.347 -17.779 1.00 96.50 107 PHE A CA 1
ATOM 810 C C . PHE A 1 107 ? 18.717 -1.888 -18.208 1.00 96.50 107 PHE A C 1
ATOM 812 O O . PHE A 1 107 ? 19.734 -1.284 -17.864 1.00 96.50 107 PHE A O 1
ATOM 819 N N . ALA A 1 108 ? 17.720 -1.321 -18.899 1.00 96.25 108 ALA A N 1
ATOM 820 C CA . ALA A 1 108 ? 17.692 0.105 -19.211 1.00 96.25 108 ALA A CA 1
ATOM 821 C C . ALA A 1 108 ? 17.562 0.949 -17.931 1.00 96.25 108 ALA A C 1
ATOM 823 O O . ALA A 1 108 ? 18.294 1.927 -17.786 1.00 96.25 108 ALA A O 1
ATOM 824 N N . ALA A 1 109 ? 16.713 0.527 -16.981 1.00 96.44 109 ALA A N 1
ATOM 825 C CA . ALA A 1 109 ? 16.608 1.156 -15.660 1.00 96.44 109 ALA A CA 1
ATOM 826 C C . ALA A 1 109 ? 17.924 1.041 -14.871 1.00 96.44 109 ALA A C 1
ATOM 828 O O . ALA A 1 109 ? 18.493 2.045 -14.449 1.00 96.44 109 ALA A O 1
ATOM 829 N N . ALA A 1 110 ? 18.467 -0.175 -14.750 1.00 96.62 110 ALA A N 1
ATOM 830 C CA . ALA A 1 110 ? 19.659 -0.453 -13.943 1.00 96.62 110 ALA A CA 1
ATOM 831 C C . ALA A 1 110 ? 20.927 0.300 -14.391 1.00 96.62 110 ALA A C 1
ATOM 833 O O . ALA A 1 110 ? 21.844 0.489 -13.594 1.00 96.62 110 ALA A O 1
ATOM 834 N N . HIS A 1 111 ? 21.006 0.705 -15.663 1.00 95.44 111 HIS A N 1
ATOM 835 C CA . HIS A 1 111 ? 22.145 1.448 -16.225 1.00 95.44 111 HIS A CA 1
ATOM 836 C C . HIS A 1 111 ? 21.798 2.911 -16.543 1.00 95.44 111 HIS A C 1
ATOM 838 O O . HIS A 1 111 ? 22.590 3.602 -17.181 1.00 95.44 111 HIS A O 1
ATOM 844 N N . ASN A 1 112 ? 20.638 3.399 -16.083 1.00 94.69 112 ASN A N 1
ATOM 845 C CA . ASN A 1 112 ? 20.176 4.776 -16.267 1.00 94.69 112 ASN A CA 1
ATOM 846 C C . ASN A 1 112 ? 20.088 5.219 -17.747 1.00 94.69 112 ASN A C 1
ATOM 848 O O . ASN A 1 112 ? 20.368 6.365 -18.099 1.00 94.69 112 ASN A O 1
ATOM 852 N N . HIS A 1 113 ? 19.697 4.307 -18.641 1.00 95.75 113 HIS A N 1
ATOM 853 C CA . HIS A 1 113 ? 19.476 4.595 -20.060 1.00 95.75 113 HIS A CA 1
ATOM 854 C C . HIS A 1 113 ? 18.036 5.061 -20.296 1.00 95.75 113 HIS A C 1
ATOM 856 O O . HIS A 1 113 ? 17.200 4.319 -20.819 1.00 95.75 113 HIS A O 1
ATOM 862 N N . ILE A 1 114 ? 17.758 6.305 -19.901 1.00 94.81 114 ILE A N 1
ATOM 863 C CA . ILE A 1 114 ? 16.413 6.901 -19.837 1.00 94.81 114 ILE A CA 1
ATOM 864 C C . ILE A 1 114 ? 15.672 6.825 -21.175 1.00 94.81 114 ILE A C 1
ATOM 866 O O . ILE A 1 114 ? 14.507 6.440 -21.199 1.00 94.81 114 ILE A O 1
ATOM 870 N N . ASP A 1 115 ? 16.333 7.110 -22.298 1.00 95.31 115 ASP A N 1
ATOM 871 C CA . ASP A 1 115 ? 15.669 7.077 -23.607 1.00 95.31 115 ASP A CA 1
ATOM 872 C C . ASP A 1 115 ? 15.230 5.660 -24.001 1.00 95.31 115 ASP A C 1
ATOM 874 O O . ASP A 1 115 ? 14.127 5.457 -24.516 1.00 95.31 115 ASP A O 1
ATOM 878 N N . CYS A 1 116 ? 16.073 4.658 -23.718 1.00 96.00 116 CYS A N 1
ATOM 879 C CA . CYS A 1 116 ? 15.732 3.250 -23.929 1.00 96.00 116 CYS A CA 1
ATOM 880 C C . CYS A 1 116 ? 14.595 2.822 -23.000 1.00 96.00 116 CYS A C 1
ATOM 882 O O . CYS A 1 116 ? 13.661 2.157 -23.447 1.00 96.00 116 CYS A O 1
ATOM 884 N N . LEU A 1 117 ? 14.663 3.230 -21.730 1.00 96.38 117 LEU A N 1
ATOM 885 C CA . LEU A 1 117 ? 13.641 2.959 -20.725 1.00 96.38 117 LEU A CA 1
ATOM 886 C C . LEU A 1 117 ? 12.288 3.531 -21.166 1.00 96.38 117 LEU A C 1
ATOM 888 O O . LEU A 1 117 ? 11.333 2.778 -21.311 1.00 96.38 117 LEU A O 1
ATOM 892 N N . ARG A 1 118 ? 12.213 4.828 -21.480 1.00 95.19 118 ARG A N 1
ATOM 893 C CA . ARG A 1 118 ? 10.981 5.496 -21.934 1.00 95.19 118 ARG A CA 1
ATOM 894 C C . ARG A 1 118 ? 10.412 4.879 -23.206 1.00 95.19 118 ARG A C 1
ATOM 896 O O . ARG A 1 118 ? 9.199 4.727 -23.322 1.00 95.19 118 ARG A O 1
ATOM 903 N N . PHE A 1 119 ? 11.264 4.520 -24.168 1.00 95.62 119 PHE A N 1
ATOM 904 C CA . PHE A 1 119 ? 10.806 3.865 -25.392 1.00 95.62 119 PHE A CA 1
ATOM 905 C C . PHE A 1 119 ? 10.171 2.496 -25.111 1.00 95.62 119 PHE A C 1
ATOM 907 O O . PHE A 1 119 ? 9.131 2.174 -25.688 1.00 95.62 119 PHE A O 1
ATOM 914 N N . LEU A 1 120 ? 10.782 1.708 -24.224 1.00 95.31 120 LEU A N 1
ATOM 915 C CA . LEU A 1 120 ? 10.295 0.382 -23.852 1.00 95.31 120 LEU A CA 1
ATOM 916 C C . LEU A 1 120 ? 9.079 0.431 -22.917 1.00 95.31 120 LEU A C 1
ATOM 918 O O . LEU A 1 120 ? 8.212 -0.424 -23.045 1.00 95.31 120 LEU A O 1
ATOM 922 N N . LEU A 1 121 ? 8.957 1.447 -22.056 1.00 95.00 121 LEU A N 1
ATOM 923 C CA . LEU A 1 121 ? 7.759 1.686 -21.237 1.00 95.00 121 LEU A CA 1
ATOM 924 C C . LEU A 1 121 ? 6.506 1.910 -22.090 1.00 95.00 121 LEU A C 1
ATOM 926 O O . LEU A 1 121 ? 5.413 1.531 -21.694 1.00 95.00 121 LEU A O 1
ATOM 930 N N . LYS A 1 122 ? 6.656 2.474 -23.291 1.00 93.38 122 LYS A N 1
ATOM 931 C CA . LYS A 1 122 ? 5.550 2.630 -24.251 1.00 93.38 122 LYS A CA 1
ATOM 932 C C . LYS A 1 122 ? 5.178 1.332 -24.972 1.00 93.38 122 LYS A C 1
ATOM 934 O O . LYS A 1 122 ? 4.186 1.299 -25.696 1.00 93.38 122 LYS A O 1
ATOM 939 N N . GLN A 1 123 ? 5.988 0.283 -24.841 1.00 92.25 123 GLN A N 1
ATOM 940 C CA . GLN A 1 123 ? 5.662 -1.045 -25.355 1.00 92.25 123 GLN A CA 1
ATOM 941 C C . GLN A 1 123 ? 4.878 -1.833 -24.303 1.00 92.25 123 GLN A C 1
ATOM 943 O O . GLN A 1 123 ? 4.858 -1.481 -23.126 1.00 92.25 123 GLN A O 1
ATOM 948 N N . LYS A 1 124 ? 4.237 -2.930 -24.717 1.00 90.62 124 LYS A N 1
ATOM 949 C CA . LYS A 1 124 ? 3.560 -3.835 -23.778 1.00 90.62 124 LYS A CA 1
ATOM 950 C C . LYS A 1 124 ? 4.570 -4.407 -22.781 1.00 90.62 124 LYS A C 1
ATOM 952 O O . LYS A 1 124 ? 5.613 -4.894 -23.205 1.00 90.62 124 LYS A O 1
ATOM 957 N N . HIS A 1 125 ? 4.232 -4.371 -21.497 1.00 92.00 125 HIS A N 1
ATOM 958 C CA . HIS A 1 125 ? 5.014 -4.930 -20.396 1.00 92.00 125 HIS A CA 1
ATOM 959 C C . HIS A 1 125 ? 4.096 -5.353 -19.244 1.00 92.00 125 HIS A C 1
ATOM 961 O O . HIS A 1 125 ? 2.984 -4.841 -19.120 1.00 92.00 125 HIS A O 1
ATOM 967 N N . ASP A 1 126 ? 4.550 -6.305 -18.425 1.00 92.25 126 ASP A N 1
ATOM 968 C CA . ASP A 1 126 ? 3.837 -6.718 -17.215 1.00 92.25 126 ASP A CA 1
ATOM 969 C C . ASP A 1 126 ? 4.249 -5.816 -16.046 1.00 92.25 126 ASP A C 1
ATOM 971 O O . ASP A 1 126 ? 5.338 -5.935 -15.481 1.00 92.25 126 ASP A O 1
ATOM 975 N N . THR A 1 127 ? 3.381 -4.868 -15.700 1.00 93.44 127 THR A N 1
ATOM 976 C CA . THR A 1 127 ? 3.638 -3.927 -14.606 1.00 93.44 127 THR A CA 1
ATOM 977 C C . THR A 1 127 ? 3.649 -4.605 -13.245 1.00 93.44 127 THR A C 1
ATOM 979 O O . THR A 1 127 ? 4.416 -4.191 -12.380 1.00 93.44 127 THR A O 1
ATOM 982 N N . HIS A 1 128 ? 2.843 -5.649 -13.043 1.00 91.69 128 HIS A N 1
ATOM 983 C CA . HIS A 1 128 ? 2.748 -6.322 -11.753 1.00 91.69 128 HIS A CA 1
ATOM 984 C C . HIS A 1 128 ? 4.049 -7.056 -11.437 1.00 91.69 128 HIS A C 1
ATOM 986 O O . HIS A 1 128 ? 4.615 -6.869 -10.362 1.00 91.69 128 HIS A O 1
ATOM 992 N N . GLN A 1 129 ? 4.561 -7.817 -12.405 1.00 92.06 129 GLN A N 1
ATOM 993 C CA . GLN A 1 129 ? 5.834 -8.523 -12.267 1.00 92.06 129 GLN A CA 1
ATOM 994 C C . GLN A 1 129 ? 7.000 -7.555 -12.016 1.00 92.06 129 GLN A C 1
ATOM 996 O O . GLN A 1 129 ? 7.845 -7.798 -11.156 1.00 92.06 129 GLN A O 1
ATOM 1001 N N . LEU A 1 130 ? 7.030 -6.419 -12.720 1.00 95.00 130 LEU A N 1
ATOM 1002 C CA . LEU A 1 130 ? 8.062 -5.396 -12.532 1.00 95.00 130 LEU A CA 1
ATOM 1003 C C . LEU A 1 130 ? 8.005 -4.741 -11.144 1.00 95.00 130 LEU A C 1
ATOM 1005 O O . LEU A 1 130 ? 9.047 -4.441 -10.567 1.00 95.00 130 LEU A O 1
ATOM 1009 N N . MET A 1 131 ? 6.809 -4.535 -10.589 1.00 94.50 131 MET A N 1
ATOM 1010 C CA . MET A 1 131 ? 6.636 -3.971 -9.246 1.00 94.50 131 MET A CA 1
ATOM 1011 C C . MET A 1 131 ? 7.052 -4.925 -8.121 1.00 94.50 131 MET A C 1
ATOM 1013 O O . MET A 1 131 ? 7.413 -4.465 -7.035 1.00 94.50 131 MET A O 1
ATOM 1017 N N . GLU A 1 132 ? 7.010 -6.237 -8.358 1.00 92.69 132 GLU A N 1
ATOM 1018 C CA . GLU A 1 132 ? 7.514 -7.233 -7.406 1.00 92.69 132 GLU A CA 1
ATOM 1019 C C . GLU A 1 132 ? 9.048 -7.204 -7.303 1.00 92.69 132 GLU A C 1
ATOM 1021 O O . GLU A 1 132 ? 9.602 -7.441 -6.222 1.00 92.69 132 GLU A O 1
ATOM 1026 N N . ASP A 1 133 ? 9.749 -6.843 -8.386 1.00 94.62 133 ASP A N 1
ATOM 1027 C CA 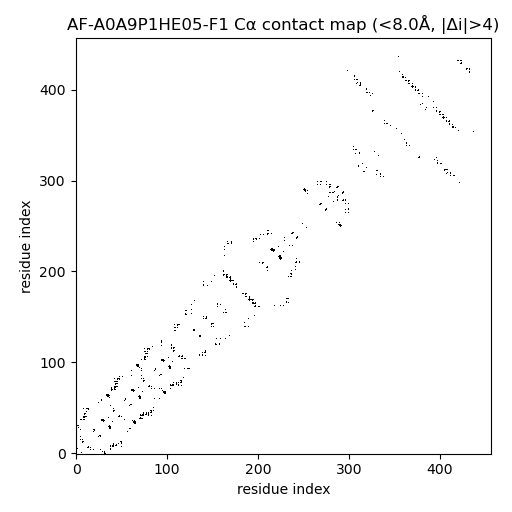. ASP A 1 133 ? 11.199 -6.649 -8.369 1.00 94.62 133 ASP A CA 1
ATOM 1028 C C . ASP A 1 133 ? 11.572 -5.316 -7.699 1.00 94.62 133 ASP A C 1
ATOM 1030 O O . ASP A 1 133 ? 11.688 -4.259 -8.325 1.00 94.62 133 ASP A O 1
ATOM 1034 N N . ARG A 1 134 ? 11.848 -5.381 -6.392 1.00 92.88 134 ARG A N 1
ATOM 1035 C CA . ARG A 1 134 ? 12.310 -4.232 -5.594 1.00 92.88 134 ARG A CA 1
ATOM 1036 C C . ARG A 1 134 ? 13.534 -3.539 -6.190 1.00 92.88 134 ARG A C 1
ATOM 1038 O O . ARG A 1 134 ? 13.669 -2.327 -6.029 1.00 92.88 134 ARG A O 1
ATOM 1045 N N . LYS A 1 135 ? 14.410 -4.276 -6.881 1.00 94.12 135 LYS A N 1
ATOM 1046 C CA . LYS A 1 135 ? 15.581 -3.685 -7.528 1.00 94.12 135 LYS A CA 1
ATOM 1047 C C . LYS A 1 135 ? 15.168 -2.826 -8.717 1.00 94.12 135 LYS A C 1
ATOM 1049 O O . LYS A 1 135 ? 15.636 -1.698 -8.818 1.00 94.12 135 LYS A O 1
ATOM 1054 N N . PHE A 1 136 ? 14.260 -3.312 -9.561 1.00 96.50 136 PHE A N 1
ATOM 1055 C CA . PHE A 1 136 ? 13.711 -2.512 -10.654 1.00 96.50 136 PHE A CA 1
ATOM 1056 C C . PHE A 1 136 ? 13.012 -1.250 -10.137 1.00 96.50 136 PHE A C 1
ATOM 1058 O O . PHE A 1 136 ? 13.268 -0.163 -10.648 1.00 96.50 136 PHE A O 1
ATOM 1065 N N . VAL A 1 137 ? 12.178 -1.367 -9.097 1.00 96.25 137 VAL A N 1
ATOM 1066 C CA . VAL A 1 137 ? 11.469 -0.214 -8.510 1.00 96.25 137 VAL A CA 1
ATOM 1067 C C . VAL A 1 137 ? 12.458 0.831 -7.973 1.00 96.25 137 VAL A C 1
ATOM 1069 O O . VAL A 1 137 ? 12.262 2.036 -8.165 1.00 96.25 137 VAL A O 1
ATOM 1072 N N . PHE A 1 138 ? 13.551 0.389 -7.349 1.00 95.38 138 PHE A N 1
ATOM 1073 C CA . PHE A 1 138 ? 14.634 1.270 -6.916 1.00 95.38 138 PHE A CA 1
ATOM 1074 C C . PHE A 1 138 ? 15.372 1.915 -8.100 1.00 95.38 138 PHE A C 1
ATOM 1076 O O . PHE A 1 138 ? 15.549 3.133 -8.118 1.00 95.38 138 PHE A O 1
ATOM 1083 N N . ASP A 1 139 ? 15.754 1.135 -9.113 1.00 95.69 139 ASP A N 1
ATOM 1084 C CA . ASP A 1 139 ? 16.432 1.633 -10.317 1.00 95.69 139 ASP A CA 1
ATOM 1085 C C . ASP A 1 139 ? 15.554 2.653 -11.073 1.00 95.69 139 ASP A C 1
ATOM 1087 O O . ASP A 1 139 ? 16.054 3.661 -11.580 1.00 95.69 139 ASP A O 1
ATOM 1091 N N . LEU A 1 140 ? 14.231 2.456 -11.080 1.00 95.81 140 LEU A N 1
ATOM 1092 C CA . LEU A 1 140 ? 13.257 3.395 -11.640 1.00 95.81 140 LEU A CA 1
ATOM 1093 C C . LEU A 1 140 ? 13.238 4.731 -10.878 1.00 95.81 140 LEU A C 1
ATOM 1095 O O . LEU A 1 140 ? 13.204 5.788 -11.510 1.00 95.81 140 LEU A O 1
ATOM 1099 N N . MET A 1 141 ? 13.336 4.705 -9.543 1.00 94.88 141 MET A N 1
ATOM 1100 C CA . MET A 1 141 ? 13.489 5.925 -8.734 1.00 94.88 141 MET A CA 1
ATOM 1101 C C . MET A 1 141 ? 14.788 6.657 -9.075 1.00 94.88 141 MET A C 1
ATOM 1103 O O . MET A 1 141 ? 14.783 7.877 -9.254 1.00 94.88 141 MET A O 1
ATOM 1107 N N . VAL A 1 142 ? 15.891 5.919 -9.235 1.00 93.94 142 VAL A N 1
ATOM 1108 C CA . VAL A 1 142 ? 17.182 6.507 -9.620 1.00 93.94 142 VAL A CA 1
ATOM 1109 C C . VAL A 1 142 ? 17.088 7.186 -10.987 1.00 93.94 142 VAL A C 1
ATOM 1111 O O . VAL A 1 142 ? 17.576 8.308 -11.135 1.00 93.94 142 VAL A O 1
ATOM 1114 N N . CYS A 1 143 ? 16.411 6.561 -11.955 1.00 93.75 143 CYS A N 1
ATOM 1115 C CA . CYS A 1 143 ? 16.149 7.162 -13.265 1.00 93.75 143 CYS A CA 1
ATOM 1116 C C . CYS A 1 143 ? 15.271 8.422 -13.167 1.00 93.75 143 CYS A C 1
ATOM 1118 O O . CYS A 1 143 ? 15.453 9.361 -13.942 1.00 93.75 143 CYS A O 1
ATOM 1120 N N . GLY A 1 144 ? 14.324 8.462 -12.225 1.00 90.56 144 GLY A N 1
ATOM 1121 C CA . GLY A 1 144 ? 13.441 9.609 -11.999 1.00 90.56 144 GLY A CA 1
ATOM 1122 C C . GLY A 1 144 ? 14.152 10.838 -11.432 1.00 90.56 144 GLY A C 1
ATOM 1123 O O . GLY A 1 144 ? 13.866 11.956 -11.860 1.00 90.56 144 GLY A O 1
ATOM 1124 N N . LYS A 1 145 ? 15.142 10.643 -10.550 1.00 88.50 145 LYS A N 1
ATOM 1125 C CA . LYS A 1 145 ? 15.840 11.727 -9.833 1.00 88.50 145 LYS A CA 1
ATOM 1126 C C . LYS A 1 145 ? 16.466 12.793 -10.742 1.00 88.50 145 LYS A C 1
ATOM 1128 O O . LYS A 1 145 ? 16.530 13.954 -10.355 1.00 88.50 145 LYS A O 1
ATOM 1133 N N . GLY A 1 146 ? 16.966 12.399 -11.913 1.00 84.44 146 GLY A N 1
ATOM 1134 C CA . GLY A 1 146 ? 17.606 13.308 -12.871 1.00 84.44 146 GLY A CA 1
ATOM 1135 C C . GLY A 1 146 ? 16.680 13.879 -13.948 1.00 84.44 146 GLY A C 1
ATOM 1136 O O . GLY A 1 146 ? 17.154 14.662 -14.762 1.00 84.44 146 GLY A O 1
ATOM 1137 N N . ASN A 1 147 ? 15.407 13.467 -13.987 1.00 88.06 147 ASN A N 1
ATOM 1138 C CA . ASN A 1 147 ? 14.479 13.749 -15.091 1.00 88.06 147 ASN A CA 1
ATOM 1139 C C . ASN A 1 147 ? 13.065 14.062 -14.582 1.00 88.06 147 ASN A C 1
ATOM 1141 O O . ASN A 1 147 ? 12.096 13.557 -15.141 1.00 88.06 147 ASN A O 1
ATOM 1145 N N . ASP A 1 148 ? 12.948 14.784 -13.466 1.00 90.56 148 ASP A N 1
ATOM 1146 C CA . ASP A 1 148 ? 11.662 15.213 -12.894 1.00 90.56 148 ASP A CA 1
ATOM 1147 C C . ASP A 1 148 ? 10.631 14.078 -12.719 1.00 90.56 148 ASP A C 1
ATOM 1149 O O . ASP A 1 148 ? 9.426 14.274 -12.849 1.00 90.56 148 ASP A O 1
ATOM 1153 N N . ASN A 1 149 ? 11.106 12.861 -12.422 1.00 94.25 149 ASN A N 1
ATOM 1154 C CA . ASN A 1 149 ? 10.299 11.639 -12.322 1.00 94.25 149 ASN A CA 1
ATOM 1155 C C . ASN A 1 149 ? 9.518 11.251 -13.596 1.00 94.25 149 ASN A C 1
ATOM 1157 O O . ASN A 1 149 ? 8.657 10.371 -13.525 1.00 94.25 149 ASN A O 1
ATOM 1161 N N . GLU A 1 150 ? 9.857 11.797 -14.770 1.00 93.56 150 GLU A N 1
ATOM 1162 C CA . GLU A 1 150 ? 9.214 11.452 -16.048 1.00 93.56 150 GLU A CA 1
ATOM 1163 C C . GLU A 1 150 ? 9.162 9.934 -16.323 1.00 93.56 150 GLU A C 1
ATOM 1165 O O . GLU A 1 150 ? 8.107 9.446 -16.733 1.00 93.56 150 GLU A O 1
ATOM 1170 N N . PRO A 1 151 ? 10.230 9.133 -16.094 1.00 95.00 151 PRO A N 1
ATOM 1171 C CA . PRO A 1 151 ? 10.167 7.692 -16.346 1.00 95.00 151 PRO A CA 1
ATOM 1172 C C . PRO A 1 151 ? 9.172 6.967 -15.438 1.00 95.00 151 PRO A C 1
ATOM 1174 O O . PRO A 1 151 ? 8.517 6.021 -15.869 1.00 95.00 151 PRO A O 1
ATOM 1177 N N . LEU A 1 152 ? 9.046 7.414 -14.187 1.00 95.88 152 LEU A N 1
ATOM 1178 C CA . LEU A 1 152 ? 8.088 6.859 -13.239 1.00 95.88 152 LEU A CA 1
ATOM 1179 C C . LEU A 1 152 ? 6.656 7.242 -13.620 1.00 95.88 152 LEU A C 1
ATOM 1181 O O . LEU A 1 152 ? 5.770 6.390 -13.594 1.00 95.88 152 LEU A O 1
ATOM 1185 N N . GLN A 1 153 ? 6.437 8.500 -14.005 1.00 96.12 153 GLN A N 1
ATOM 1186 C CA . GLN A 1 153 ? 5.147 8.950 -14.519 1.00 96.12 153 GLN A CA 1
ATOM 1187 C C . GLN A 1 153 ? 4.728 8.120 -15.738 1.00 96.12 153 GLN A C 1
ATOM 1189 O O . GLN A 1 153 ? 3.605 7.623 -15.784 1.00 96.12 153 GLN A O 1
ATOM 1194 N N . GLU A 1 154 ? 5.633 7.910 -16.696 1.00 95.31 154 GLU A N 1
ATOM 1195 C CA . GLU A 1 154 ? 5.354 7.091 -17.877 1.00 95.31 154 GLU A CA 1
ATOM 1196 C C . GLU A 1 154 ? 5.034 5.638 -17.487 1.00 95.31 154 GLU A C 1
ATOM 1198 O O . GLU A 1 154 ? 4.081 5.068 -18.009 1.00 95.31 154 GLU A O 1
ATOM 1203 N N . PHE A 1 155 ? 5.760 5.051 -16.528 1.00 96.88 155 PHE A N 1
ATOM 1204 C CA . PHE A 1 155 ? 5.470 3.700 -16.030 1.00 96.88 155 PHE A CA 1
ATOM 1205 C C . PHE A 1 155 ? 4.063 3.588 -15.422 1.00 96.88 155 PHE A C 1
ATOM 1207 O O . PHE A 1 155 ? 3.342 2.633 -15.707 1.00 96.88 155 PHE A O 1
ATOM 1214 N N . ILE A 1 156 ? 3.637 4.584 -14.640 1.00 97.00 156 ILE A N 1
ATOM 1215 C CA . ILE A 1 156 ? 2.285 4.631 -14.068 1.00 97.00 156 ILE A CA 1
ATOM 1216 C C . ILE A 1 156 ? 1.229 4.768 -15.174 1.00 97.00 156 ILE A C 1
ATOM 1218 O O . ILE A 1 156 ? 0.253 4.015 -15.189 1.00 97.00 156 ILE A O 1
ATOM 1222 N N . LEU A 1 157 ? 1.412 5.708 -16.104 1.00 96.19 157 LEU A N 1
ATOM 1223 C CA . LEU A 1 157 ? 0.416 6.025 -17.133 1.00 96.19 157 LEU A CA 1
ATOM 1224 C C . LEU A 1 157 ? 0.253 4.922 -18.186 1.00 96.19 157 LEU A C 1
ATOM 1226 O O . LEU A 1 157 ? -0.849 4.742 -18.698 1.00 96.19 157 LEU A O 1
ATOM 1230 N N . GLN A 1 158 ? 1.320 4.183 -18.499 1.00 95.12 158 GLN A N 1
ATOM 1231 C CA . GLN A 1 158 ? 1.277 3.069 -19.457 1.00 95.12 158 GLN A CA 1
ATOM 1232 C C . GLN A 1 158 ? 0.755 1.762 -18.836 1.00 95.12 158 GLN A C 1
ATOM 1234 O O . GLN A 1 158 ? 0.532 0.780 -19.548 1.00 95.12 158 GLN A O 1
ATOM 1239 N N . SER A 1 159 ? 0.541 1.731 -17.517 1.00 94.75 159 SER A N 1
ATOM 1240 C CA . SER A 1 159 ? -0.021 0.568 -16.832 1.00 94.75 159 SER A CA 1
ATOM 1241 C C . SER A 1 159 ? -1.509 0.357 -17.168 1.00 94.75 159 SER A C 1
ATOM 1243 O O . SER A 1 159 ? -2.234 1.318 -17.438 1.00 94.75 159 SER A O 1
ATOM 1245 N N . PRO A 1 160 ? -2.024 -0.888 -17.107 1.00 93.19 160 PRO A N 1
ATOM 1246 C CA . PRO A 1 160 ? -3.440 -1.163 -17.368 1.00 93.19 160 PRO A CA 1
ATOM 1247 C C . PRO A 1 160 ? -4.380 -0.538 -16.324 1.00 93.19 160 PRO A C 1
ATOM 1249 O O . PRO A 1 160 ? -5.546 -0.283 -16.620 1.00 93.19 160 PRO A O 1
ATOM 1252 N N . ALA A 1 161 ? -3.884 -0.294 -15.108 1.00 93.88 161 ALA A N 1
ATOM 1253 C CA . ALA A 1 161 ? -4.610 0.358 -14.024 1.00 93.88 161 ALA A CA 1
ATOM 1254 C C . ALA A 1 161 ? -3.707 1.420 -13.362 1.00 93.88 161 ALA A C 1
ATOM 1256 O O . ALA A 1 161 ? -3.063 1.128 -12.349 1.00 93.88 161 ALA A O 1
ATOM 1257 N N . PRO A 1 162 ? -3.654 2.653 -13.905 1.00 95.62 162 PRO A N 1
ATOM 1258 C CA . PRO A 1 162 ? -2.739 3.698 -13.436 1.00 95.62 162 PRO A CA 1
ATOM 1259 C C . PRO A 1 162 ? -2.906 4.073 -11.964 1.00 95.62 162 PRO A C 1
ATOM 1261 O O . PRO A 1 162 ? -1.919 4.209 -11.249 1.00 95.62 162 PRO A O 1
ATOM 1264 N N . ILE A 1 163 ? -4.148 4.172 -11.481 1.00 94.75 163 ILE A N 1
ATOM 1265 C CA . ILE A 1 163 ? -4.430 4.533 -10.082 1.00 94.75 163 ILE A CA 1
ATOM 1266 C C . ILE A 1 163 ? -3.948 3.433 -9.126 1.00 94.75 163 ILE A C 1
ATOM 1268 O O . ILE A 1 163 ? -3.276 3.728 -8.144 1.00 94.75 163 ILE A O 1
ATOM 1272 N N . ASP A 1 164 ? -4.238 2.164 -9.430 1.00 94.88 164 ASP A N 1
ATOM 1273 C CA . ASP A 1 164 ? -3.799 1.019 -8.616 1.00 94.88 164 ASP A CA 1
ATOM 1274 C C . ASP A 1 164 ? -2.266 0.902 -8.592 1.00 94.88 164 ASP A C 1
ATOM 1276 O O . ASP A 1 164 ? -1.664 0.726 -7.532 1.00 94.88 164 ASP A O 1
ATOM 1280 N N . THR A 1 165 ? -1.630 1.083 -9.752 1.00 96.25 165 THR A N 1
ATOM 1281 C CA . THR A 1 165 ? -0.169 1.077 -9.900 1.00 96.25 165 THR A CA 1
ATOM 1282 C C . THR A 1 165 ? 0.475 2.203 -9.091 1.00 96.25 165 THR A C 1
ATOM 1284 O O . THR A 1 165 ? 1.411 1.945 -8.337 1.00 96.25 165 THR A O 1
ATOM 1287 N N . ALA A 1 166 ? -0.044 3.432 -9.179 1.00 97.31 166 ALA A N 1
ATOM 1288 C CA . ALA A 1 166 ? 0.467 4.587 -8.439 1.00 97.31 166 ALA A CA 1
ATOM 1289 C C . ALA A 1 166 ? 0.359 4.401 -6.915 1.00 97.31 166 ALA A C 1
ATOM 1291 O O . ALA A 1 166 ? 1.326 4.634 -6.190 1.00 97.31 166 ALA A O 1
ATOM 1292 N N . VAL A 1 167 ? -0.787 3.903 -6.438 1.00 96.06 167 VAL A N 1
ATOM 1293 C CA . VAL A 1 167 ? -1.047 3.599 -5.019 1.00 96.06 167 VAL A CA 1
ATOM 1294 C C . VAL A 1 167 ? -0.075 2.552 -4.485 1.00 96.06 167 VAL A C 1
ATOM 1296 O O . VAL A 1 167 ? 0.568 2.751 -3.452 1.00 96.06 167 VAL A O 1
ATOM 1299 N N . LYS A 1 168 ? 0.058 1.432 -5.199 1.00 95.81 168 LYS A N 1
ATOM 1300 C CA . LYS A 1 168 ? 0.947 0.345 -4.787 1.00 95.81 168 LYS A CA 1
ATOM 1301 C C . LYS A 1 168 ? 2.411 0.782 -4.854 1.00 95.81 168 LYS A C 1
ATOM 1303 O O . LYS A 1 168 ? 3.156 0.496 -3.925 1.00 95.81 168 LYS A O 1
ATOM 1308 N N . LEU A 1 169 ? 2.826 1.523 -5.885 1.00 96.75 169 LEU A N 1
ATOM 1309 C CA . LEU A 1 169 ? 4.181 2.086 -5.967 1.00 96.75 169 LEU A CA 1
ATOM 1310 C C . LEU A 1 169 ? 4.474 3.050 -4.820 1.00 96.75 169 LEU A C 1
ATOM 1312 O O . LEU A 1 169 ? 5.535 2.938 -4.210 1.00 96.75 169 LEU A O 1
ATOM 1316 N N . SER A 1 170 ? 3.540 3.945 -4.487 1.00 97.31 170 SER A N 1
ATOM 1317 C CA . SER A 1 170 ? 3.674 4.845 -3.337 1.00 97.31 170 SER A CA 1
ATOM 1318 C C . SER A 1 170 ? 3.979 4.064 -2.056 1.00 97.31 170 SER A C 1
ATOM 1320 O O . SER A 1 170 ? 4.961 4.364 -1.369 1.00 97.31 170 SER A O 1
ATOM 1322 N N . ALA A 1 171 ? 3.204 3.013 -1.777 1.00 96.19 171 ALA A N 1
ATOM 1323 C CA . ALA A 1 17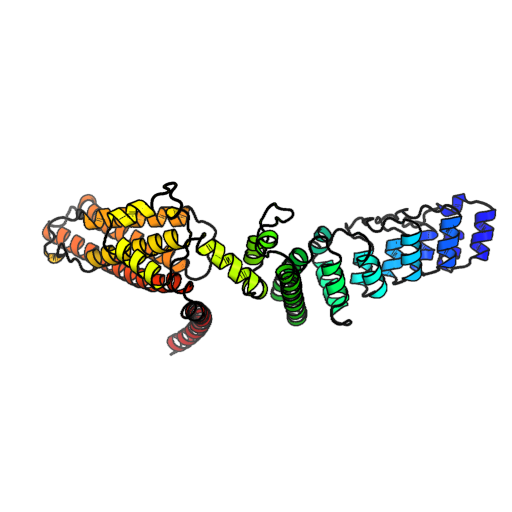1 ? 3.409 2.164 -0.608 1.00 96.19 171 ALA A CA 1
ATOM 1324 C C . ALA A 1 171 ? 4.735 1.385 -0.664 1.00 96.19 171 ALA A C 1
ATOM 1326 O O . ALA A 1 171 ? 5.443 1.304 0.341 1.00 96.19 171 ALA A O 1
ATOM 1327 N N . LEU A 1 172 ? 5.119 0.863 -1.836 1.00 96.19 172 LEU A N 1
ATOM 1328 C CA . LEU A 1 172 ? 6.404 0.183 -2.024 1.00 96.19 172 LEU A CA 1
ATOM 1329 C C . LEU A 1 172 ? 7.581 1.128 -1.749 1.00 96.19 172 LEU A C 1
ATOM 1331 O O . LEU A 1 172 ? 8.521 0.726 -1.063 1.00 96.19 172 LEU A O 1
ATOM 1335 N N . TYR A 1 173 ? 7.535 2.365 -2.251 1.00 96.56 173 TYR A N 1
ATOM 1336 C CA . TYR A 1 173 ? 8.565 3.376 -2.005 1.00 96.56 173 TYR A CA 1
ATOM 1337 C C . TYR A 1 173 ? 8.624 3.801 -0.538 1.00 96.56 173 TYR A C 1
ATOM 1339 O O . TYR A 1 173 ? 9.724 3.937 0.002 1.00 96.56 173 TYR A O 1
ATOM 1347 N N . ARG A 1 174 ? 7.470 3.933 0.129 1.00 95.62 174 ARG A N 1
ATOM 1348 C CA . ARG A 1 174 ? 7.402 4.210 1.570 1.00 95.62 174 ARG A CA 1
ATOM 1349 C C . ARG A 1 174 ? 8.068 3.097 2.384 1.00 95.62 174 ARG A C 1
ATOM 1351 O O . ARG A 1 174 ? 8.992 3.384 3.139 1.00 95.62 174 ARG A O 1
ATOM 1358 N N . ASP A 1 175 ? 7.695 1.839 2.152 1.00 94.50 175 ASP A N 1
ATOM 1359 C CA . ASP A 1 175 ? 8.289 0.663 2.815 1.00 94.50 175 ASP A CA 1
ATOM 1360 C C . ASP A 1 175 ? 9.808 0.564 2.572 1.00 94.50 175 ASP A C 1
ATOM 1362 O O . ASP A 1 175 ? 10.585 0.267 3.481 1.00 94.50 175 ASP A O 1
ATOM 1366 N N . MET A 1 176 ? 10.269 0.864 1.354 1.00 94.38 176 MET A N 1
ATOM 1367 C CA . MET A 1 176 ? 11.706 0.909 1.063 1.00 94.38 176 MET A CA 1
ATOM 1368 C C . MET A 1 176 ? 12.409 2.061 1.790 1.00 94.38 176 MET A C 1
ATOM 1370 O O . MET A 1 176 ? 13.529 1.868 2.259 1.00 94.38 176 MET A O 1
ATOM 1374 N N . SER A 1 177 ? 11.766 3.225 1.935 1.00 95.75 177 SER A N 1
ATOM 1375 C CA . SER A 1 177 ? 12.346 4.380 2.636 1.00 95.75 177 SER A CA 1
ATOM 1376 C C . SER A 1 177 ? 12.581 4.127 4.127 1.00 95.75 177 SER A C 1
ATOM 1378 O O . SER A 1 177 ? 13.534 4.655 4.697 1.00 95.75 177 SER A O 1
ATOM 1380 N N . GLU A 1 178 ? 11.758 3.282 4.753 1.00 92.50 178 GLU A N 1
ATOM 1381 C CA . GLU A 1 178 ? 11.924 2.888 6.156 1.00 92.50 178 GLU A CA 1
ATOM 1382 C C . GLU A 1 178 ? 13.082 1.898 6.342 1.00 92.50 178 GLU A C 1
ATOM 1384 O O . GLU A 1 178 ? 13.778 1.920 7.363 1.00 92.50 178 GLU A O 1
ATOM 1389 N N . LYS A 1 179 ? 13.316 1.039 5.343 1.00 91.12 179 LYS A N 1
ATOM 1390 C CA . LYS A 1 179 ? 14.369 0.012 5.367 1.00 91.12 179 LYS A CA 1
ATOM 1391 C C . LYS A 1 179 ? 15.738 0.569 4.977 1.00 91.12 179 LYS A C 1
ATOM 1393 O O . LYS A 1 179 ? 16.745 0.202 5.587 1.00 91.12 179 LYS A O 1
ATOM 1398 N N . GLU A 1 180 ? 15.796 1.442 3.975 1.00 89.06 180 GLU A N 1
ATOM 1399 C CA . GLU A 1 180 ? 17.040 1.977 3.420 1.00 89.06 180 GLU A CA 1
ATOM 1400 C C . GLU A 1 180 ? 17.328 3.395 3.921 1.00 89.06 180 GLU A C 1
ATOM 1402 O O . GLU A 1 180 ? 16.721 4.369 3.485 1.00 89.06 180 GLU A O 1
ATOM 1407 N N . LYS A 1 181 ? 18.319 3.535 4.809 1.00 86.06 181 LYS A N 1
ATOM 1408 C CA . LYS A 1 181 ? 18.610 4.820 5.469 1.00 86.06 181 LYS A CA 1
ATOM 1409 C C . LYS A 1 181 ? 19.314 5.845 4.578 1.00 86.06 181 LYS A C 1
ATOM 1411 O O . LYS A 1 181 ? 19.087 7.037 4.749 1.00 86.06 181 LYS A O 1
ATOM 1416 N N . GLU A 1 182 ? 20.169 5.412 3.651 1.00 88.81 182 GLU A N 1
ATOM 1417 C CA . GLU A 1 182 ? 20.995 6.334 2.851 1.00 88.81 182 GLU A CA 1
ATOM 1418 C C . GLU A 1 182 ? 20.166 7.159 1.862 1.00 88.81 182 GLU A C 1
ATOM 1420 O O . GLU A 1 182 ? 20.420 8.350 1.679 1.00 88.81 182 GLU A O 1
ATOM 1425 N N . ARG A 1 183 ? 19.153 6.539 1.245 1.00 90.94 183 ARG A N 1
ATOM 1426 C CA . ARG A 1 183 ? 18.288 7.170 0.235 1.00 90.94 183 ARG A CA 1
ATOM 1427 C C . ARG A 1 183 ? 16.836 7.320 0.680 1.00 90.94 183 ARG A C 1
ATOM 1429 O O . ARG A 1 183 ? 15.976 7.604 -0.150 1.00 90.94 183 ARG A O 1
ATOM 1436 N N . ALA A 1 184 ? 16.567 7.202 1.982 1.00 93.44 184 ALA A N 1
ATOM 1437 C CA . ALA A 1 184 ? 15.226 7.311 2.559 1.00 93.44 184 ALA A CA 1
ATOM 1438 C C . ALA A 1 184 ? 14.475 8.563 2.079 1.00 93.44 184 ALA A C 1
ATOM 1440 O O . ALA A 1 184 ? 13.309 8.490 1.705 1.00 93.44 184 ALA A O 1
ATOM 1441 N N . LYS A 1 185 ? 15.158 9.716 2.031 1.00 93.88 185 LYS A N 1
ATOM 1442 C CA . LYS A 1 185 ? 14.556 10.981 1.590 1.00 93.88 185 LYS A CA 1
ATOM 1443 C C . LYS A 1 185 ? 14.137 10.951 0.119 1.00 93.88 185 LYS A C 1
ATOM 1445 O O . LYS A 1 185 ? 13.044 11.402 -0.204 1.00 93.88 185 LYS A O 1
ATOM 1450 N N . ASP A 1 186 ? 14.985 10.419 -0.758 1.00 93.88 186 ASP A N 1
ATOM 1451 C CA . ASP A 1 186 ? 14.681 10.325 -2.190 1.00 93.88 186 ASP A CA 1
ATOM 1452 C C . ASP A 1 186 ? 13.506 9.361 -2.423 1.00 93.88 186 ASP A C 1
ATOM 1454 O O . ASP A 1 186 ? 12.559 9.698 -3.129 1.00 93.88 186 ASP A O 1
ATOM 1458 N N . LEU A 1 187 ? 13.517 8.204 -1.751 1.00 95.94 187 LEU A N 1
ATOM 1459 C CA . LEU A 1 187 ? 12.422 7.229 -1.783 1.00 95.94 187 LEU A CA 1
ATOM 1460 C C . LEU A 1 187 ? 11.106 7.822 -1.258 1.00 95.94 187 LEU A C 1
ATOM 1462 O O . LEU A 1 187 ? 10.062 7.636 -1.876 1.00 95.94 187 LEU A O 1
ATOM 1466 N N . SER A 1 188 ? 11.150 8.584 -0.162 1.00 95.38 188 SER A N 1
ATOM 1467 C CA . SER A 1 188 ? 9.974 9.260 0.393 1.00 95.38 188 SER A CA 1
ATOM 1468 C C . SER A 1 188 ? 9.418 10.321 -0.561 1.00 95.38 188 SER A C 1
ATOM 1470 O O . SER A 1 188 ? 8.211 10.360 -0.785 1.00 95.38 188 SER A O 1
ATOM 1472 N N . ASN A 1 189 ? 10.277 11.120 -1.202 1.00 95.00 189 ASN A N 1
ATOM 1473 C CA . ASN A 1 189 ? 9.837 12.103 -2.196 1.00 95.00 189 ASN A CA 1
ATOM 1474 C C . ASN A 1 189 ? 9.122 11.432 -3.379 1.00 95.00 189 ASN A C 1
ATOM 1476 O O . ASN A 1 189 ? 8.109 11.935 -3.862 1.00 95.00 189 ASN A O 1
ATOM 1480 N N . VAL A 1 190 ? 9.634 10.286 -3.836 1.00 95.88 190 VAL A N 1
ATOM 1481 C CA . VAL A 1 190 ? 9.038 9.528 -4.943 1.00 95.88 190 VAL A CA 1
ATOM 1482 C C . VAL A 1 190 ? 7.757 8.791 -4.528 1.00 95.88 190 VAL A C 1
ATOM 1484 O O . VAL A 1 190 ? 6.820 8.692 -5.325 1.00 95.88 190 VAL A O 1
ATOM 1487 N N . SER A 1 191 ? 7.668 8.345 -3.274 1.00 96.31 191 SER A N 1
ATOM 1488 C CA . SER A 1 191 ? 6.424 7.846 -2.675 1.00 96.31 191 SER A CA 1
ATOM 1489 C C . SER A 1 191 ? 5.329 8.917 -2.717 1.00 96.31 191 SER A C 1
ATOM 1491 O O . SER A 1 191 ? 4.273 8.680 -3.303 1.00 96.31 191 SER A O 1
ATOM 1493 N N . VAL A 1 192 ? 5.622 10.128 -2.227 1.00 96.12 192 VAL A N 1
ATOM 1494 C CA . VAL A 1 192 ? 4.688 11.270 -2.249 1.00 96.12 192 VAL A CA 1
ATOM 1495 C C . VAL A 1 192 ? 4.308 11.659 -3.678 1.00 96.12 192 VAL A C 1
ATOM 1497 O O . VAL A 1 192 ? 3.140 11.907 -3.961 1.00 96.12 192 VAL A O 1
ATOM 1500 N N . PHE A 1 193 ? 5.266 11.670 -4.610 1.00 96.44 193 PHE A N 1
ATOM 1501 C CA . PHE A 1 193 ? 4.979 11.917 -6.026 1.00 96.44 193 PHE A CA 1
ATOM 1502 C C . PHE A 1 193 ? 3.980 10.897 -6.598 1.00 96.44 193 PHE A C 1
ATOM 1504 O O . PHE A 1 193 ? 3.035 11.275 -7.289 1.00 96.44 193 PHE A O 1
ATOM 1511 N N . SER A 1 194 ? 4.161 9.613 -6.281 1.00 97.00 194 SER A N 1
ATOM 1512 C CA . SER A 1 194 ? 3.266 8.541 -6.735 1.00 97.00 194 SER A CA 1
ATOM 1513 C C . SER A 1 194 ? 1.872 8.659 -6.107 1.00 97.00 194 SER A C 1
ATOM 1515 O O . SER A 1 194 ? 0.873 8.452 -6.794 1.00 97.00 194 SER A O 1
ATOM 1517 N N . GLU A 1 195 ? 1.784 9.043 -4.830 1.00 96.31 195 GLU A N 1
ATOM 1518 C CA . GLU A 1 195 ? 0.504 9.306 -4.157 1.00 96.31 195 GLU A CA 1
ATOM 1519 C C . GLU A 1 195 ? -0.231 10.497 -4.795 1.00 96.31 195 GLU A C 1
ATOM 1521 O O . GLU A 1 195 ? -1.408 10.382 -5.138 1.00 96.31 195 GLU A O 1
ATOM 1526 N N . ASN A 1 196 ? 0.470 11.602 -5.064 1.00 96.06 196 ASN A N 1
ATOM 1527 C CA . ASN A 1 196 ? -0.104 12.769 -5.743 1.00 96.06 196 ASN A CA 1
ATOM 1528 C C . ASN A 1 196 ? -0.594 12.430 -7.158 1.00 96.06 196 ASN A C 1
ATOM 1530 O O . ASN A 1 196 ? -1.683 12.849 -7.546 1.00 96.06 196 ASN A O 1
ATOM 1534 N N . MET A 1 197 ? 0.152 11.610 -7.905 1.00 96.50 197 MET A N 1
ATOM 1535 C CA . MET A 1 197 ? -0.283 11.112 -9.214 1.00 96.50 197 MET A CA 1
ATOM 1536 C C . MET A 1 197 ? -1.591 10.313 -9.104 1.00 96.50 197 MET A C 1
ATOM 1538 O O . MET A 1 197 ? -2.489 10.466 -9.933 1.00 96.50 197 MET A O 1
ATOM 1542 N N . ALA A 1 198 ? -1.740 9.485 -8.065 1.00 96.19 198 ALA A N 1
ATOM 1543 C CA . ALA A 1 198 ? -2.985 8.762 -7.815 1.00 96.19 198 ALA A CA 1
ATOM 1544 C C . ALA A 1 198 ? -4.153 9.718 -7.506 1.00 96.19 198 ALA A C 1
ATOM 1546 O O . ALA A 1 198 ? -5.253 9.505 -8.024 1.00 96.19 198 ALA A O 1
ATOM 1547 N N . VAL A 1 199 ? -3.920 10.779 -6.720 1.00 94.94 199 VAL A N 1
ATOM 1548 C CA . VAL A 1 199 ? -4.917 11.833 -6.442 1.00 94.94 199 VAL A CA 1
ATOM 1549 C C . VAL A 1 199 ? -5.350 12.522 -7.735 1.00 94.94 199 VAL A C 1
ATOM 1551 O O . VAL A 1 199 ? -6.548 12.646 -7.990 1.00 94.94 199 VAL A O 1
ATOM 1554 N N . GLU A 1 200 ? -4.400 12.944 -8.569 1.00 94.44 200 GLU A N 1
ATOM 1555 C CA . GLU A 1 200 ? -4.684 13.629 -9.832 1.00 94.44 200 GLU A CA 1
ATOM 1556 C C . GLU A 1 200 ? -5.488 12.737 -10.783 1.00 94.44 200 GLU A C 1
ATOM 1558 O O . GLU A 1 200 ? -6.547 13.141 -11.267 1.00 94.44 200 GLU A O 1
ATOM 1563 N N . LEU A 1 201 ? -5.066 11.488 -10.985 1.00 94.31 201 LEU A N 1
ATOM 1564 C CA . LEU A 1 201 ? -5.784 10.537 -11.838 1.00 94.31 201 LEU A CA 1
ATOM 1565 C C . LEU A 1 201 ? -7.196 10.238 -11.312 1.00 94.31 201 LEU A C 1
ATOM 1567 O O . LEU A 1 201 ? -8.158 10.168 -12.086 1.00 94.31 201 LEU A O 1
ATOM 1571 N N . LEU A 1 202 ? -7.352 10.104 -9.993 1.00 92.31 202 LEU A N 1
ATOM 1572 C CA . LEU A 1 202 ? -8.663 9.937 -9.374 1.00 92.31 202 LEU A CA 1
ATOM 1573 C C . LEU A 1 202 ? -9.525 11.194 -9.549 1.00 92.31 202 LEU A C 1
ATOM 1575 O O . LEU A 1 202 ? -10.719 11.082 -9.819 1.00 92.31 202 LEU A O 1
ATOM 1579 N N . SER A 1 203 ? -8.941 12.387 -9.445 1.00 90.69 203 SER A N 1
ATOM 1580 C CA . SER A 1 203 ? -9.658 13.650 -9.635 1.00 90.69 203 SER A CA 1
ATOM 1581 C C . SER A 1 203 ? -10.202 13.796 -11.056 1.00 90.69 203 SER A C 1
ATOM 1583 O O . SER A 1 203 ? -11.380 14.114 -11.232 1.00 90.69 203 SER A O 1
ATOM 1585 N N . ILE A 1 204 ? -9.382 13.475 -12.062 1.00 92.25 204 ILE A N 1
ATOM 1586 C CA . ILE A 1 204 ? -9.763 13.533 -13.475 1.00 92.25 204 ILE A CA 1
ATOM 1587 C C . ILE A 1 204 ? -10.907 12.548 -13.727 1.00 92.25 204 ILE A C 1
ATOM 1589 O O . ILE A 1 204 ? -11.972 12.936 -14.207 1.00 92.25 204 ILE A O 1
ATOM 1593 N N . THR A 1 205 ? -10.740 11.292 -13.308 1.00 89.75 205 THR A N 1
ATOM 1594 C CA . THR A 1 205 ? -11.768 10.257 -13.499 1.00 89.75 205 THR A CA 1
ATOM 1595 C C . THR A 1 205 ? -13.063 10.551 -12.742 1.00 89.75 205 THR A C 1
ATOM 1597 O O . THR A 1 205 ? -14.138 10.295 -13.276 1.00 89.75 205 THR A O 1
ATOM 1600 N N . ALA A 1 206 ? -12.993 11.123 -11.538 1.00 87.69 206 ALA A N 1
ATOM 1601 C CA . ALA A 1 206 ? -14.167 11.514 -10.759 1.00 87.69 206 ALA A CA 1
ATOM 1602 C C . ALA A 1 206 ? -14.889 12.753 -11.318 1.00 87.69 206 ALA A C 1
ATOM 1604 O O . ALA A 1 206 ? -16.062 12.962 -11.007 1.00 87.69 206 ALA 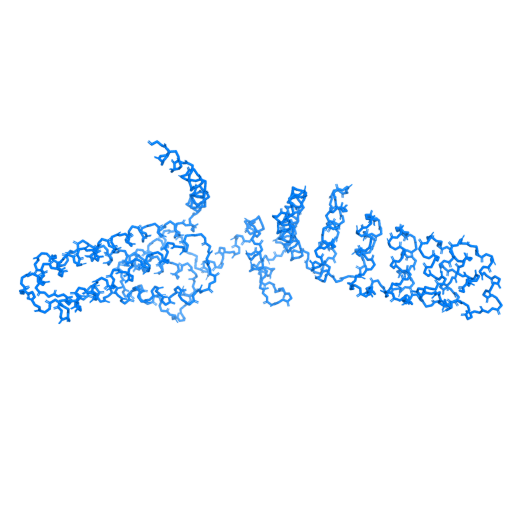A O 1
ATOM 1605 N N . SER A 1 207 ? -14.197 13.588 -12.100 1.00 86.69 207 SER A N 1
ATOM 1606 C CA . SER A 1 207 ? -14.804 14.742 -12.771 1.00 86.69 207 SER A CA 1
ATOM 1607 C C . SER A 1 207 ? -15.640 14.330 -13.988 1.00 86.69 207 SER A C 1
ATOM 1609 O O . SER A 1 207 ? -16.690 14.918 -14.241 1.00 86.69 207 SER A O 1
ATOM 1611 N N . GLU A 1 208 ? -15.213 13.283 -14.698 1.00 86.56 208 GLU A N 1
ATOM 1612 C CA . GLU A 1 208 ? -15.892 12.775 -15.894 1.00 86.56 208 GLU A CA 1
ATOM 1613 C C . GLU A 1 208 ? -16.901 11.659 -15.577 1.00 86.56 208 GLU A C 1
ATOM 1615 O O . GLU A 1 208 ? -17.958 11.567 -16.204 1.00 86.56 208 GLU A O 1
ATOM 1620 N N . TYR A 1 209 ? -16.600 10.815 -14.587 1.00 84.62 209 TYR A N 1
ATOM 1621 C CA . TYR A 1 209 ? -17.363 9.615 -14.247 1.00 84.62 209 TYR A CA 1
ATOM 1622 C C . TYR A 1 209 ? -17.707 9.549 -12.756 1.00 84.62 209 TYR A C 1
ATOM 1624 O O . TYR A 1 209 ? -17.139 10.228 -11.905 1.00 84.62 209 TYR A O 1
ATOM 1632 N N . ASN A 1 210 ? -18.644 8.667 -12.403 1.00 83.94 210 ASN A N 1
ATOM 1633 C CA . ASN A 1 210 ? -18.996 8.441 -11.006 1.00 83.94 210 ASN A CA 1
ATOM 1634 C C . ASN A 1 210 ? -17.855 7.722 -10.260 1.00 83.94 210 ASN A C 1
ATOM 1636 O O . ASN A 1 210 ? -17.613 6.533 -10.493 1.00 83.94 210 ASN A O 1
ATOM 1640 N N . ALA A 1 211 ? -17.233 8.411 -9.298 1.00 85.31 211 ALA A N 1
ATOM 1641 C CA . ALA A 1 211 ? -16.186 7.869 -8.425 1.00 85.31 211 ALA A CA 1
ATOM 1642 C C . ALA A 1 211 ? -16.591 6.553 -7.729 1.00 85.31 211 ALA A C 1
ATOM 1644 O O . ALA A 1 211 ? -15.749 5.687 -7.498 1.00 85.31 211 ALA A O 1
ATOM 1645 N N . ALA A 1 212 ? -17.885 6.347 -7.459 1.00 86.56 212 ALA A N 1
ATOM 1646 C CA . ALA A 1 212 ? -18.398 5.117 -6.860 1.00 86.56 212 ALA A CA 1
ATOM 1647 C C . ALA A 1 212 ? -18.123 3.862 -7.704 1.00 86.56 212 ALA A C 1
ATOM 1649 O O . ALA A 1 212 ? -17.955 2.778 -7.147 1.00 86.56 212 ALA A O 1
ATOM 1650 N N . LEU A 1 213 ? -18.119 3.981 -9.037 1.00 89.38 213 LEU A N 1
ATOM 1651 C CA . LEU A 1 213 ? -17.839 2.851 -9.924 1.00 89.38 213 LEU A CA 1
ATOM 1652 C C . LEU A 1 213 ? -16.369 2.444 -9.813 1.00 89.38 213 LEU A C 1
ATOM 1654 O O . LEU A 1 213 ? -16.068 1.263 -9.662 1.00 89.38 213 LEU A O 1
ATOM 1658 N N . LEU A 1 214 ? -15.480 3.437 -9.825 1.00 90.12 214 LEU A N 1
ATOM 1659 C CA . LEU A 1 214 ? -14.040 3.246 -9.702 1.00 90.12 214 LEU A CA 1
ATOM 1660 C C . LEU A 1 214 ? -13.664 2.659 -8.335 1.00 90.12 214 LEU A C 1
ATOM 1662 O O . LEU A 1 214 ? -12.939 1.674 -8.266 1.00 90.12 214 LEU A O 1
ATOM 1666 N N . LEU A 1 215 ? -14.215 3.197 -7.246 1.00 90.94 215 LEU A N 1
ATOM 1667 C CA . LEU A 1 215 ? -13.913 2.739 -5.883 1.00 90.94 215 LEU A CA 1
ATOM 1668 C C . LEU A 1 215 ? -14.419 1.314 -5.593 1.00 90.94 215 LEU A C 1
ATOM 1670 O O . LEU A 1 215 ? -13.905 0.649 -4.693 1.00 90.94 215 LEU A O 1
ATOM 1674 N N . LYS A 1 216 ? -15.407 0.834 -6.361 1.00 91.38 216 LYS A N 1
ATOM 1675 C CA . LYS A 1 216 ? -15.906 -0.553 -6.327 1.00 91.38 216 LYS A CA 1
ATOM 1676 C C . LYS A 1 216 ? -15.199 -1.481 -7.313 1.00 91.38 216 LYS A C 1
ATOM 1678 O O . LYS A 1 216 ? -15.415 -2.693 -7.235 1.00 91.38 216 LYS A O 1
ATOM 1683 N N . ALA A 1 217 ? -14.423 -0.938 -8.252 1.00 92.19 217 ALA A N 1
ATOM 1684 C CA . ALA A 1 217 ? -13.672 -1.742 -9.202 1.00 92.19 217 ALA A CA 1
ATOM 1685 C C . ALA A 1 217 ? -12.700 -2.644 -8.441 1.00 92.19 217 ALA A C 1
ATOM 1687 O O . ALA A 1 217 ? -12.181 -2.264 -7.392 1.00 92.19 217 ALA A O 1
ATOM 1688 N N . LYS A 1 218 ? -12.512 -3.861 -8.948 1.00 92.62 218 LYS A N 1
ATOM 1689 C CA . LYS A 1 218 ? -11.724 -4.887 -8.273 1.00 92.62 218 LYS A CA 1
ATOM 1690 C C . LYS A 1 218 ? -10.320 -4.966 -8.851 1.00 92.62 218 LYS A C 1
ATOM 1692 O O . LYS A 1 218 ? -10.161 -4.908 -10.069 1.00 92.62 218 LYS A O 1
ATOM 1697 N N . ASP A 1 219 ? -9.337 -5.133 -7.974 1.00 89.81 219 ASP A N 1
ATOM 1698 C CA . ASP A 1 219 ? -7.964 -5.455 -8.347 1.00 89.81 219 ASP A CA 1
ATOM 1699 C C . ASP A 1 219 ? -7.855 -6.894 -8.893 1.00 89.81 219 ASP A C 1
ATOM 1701 O O . ASP A 1 219 ? -8.819 -7.669 -8.920 1.00 89.81 219 ASP A O 1
ATOM 1705 N N . ASN A 1 220 ? -6.646 -7.277 -9.304 1.00 84.75 220 ASN A N 1
ATOM 1706 C CA . ASN A 1 220 ? -6.316 -8.634 -9.747 1.00 84.75 220 ASN A CA 1
ATOM 1707 C C . ASN A 1 220 ? -6.578 -9.725 -8.684 1.00 84.75 220 ASN A C 1
ATOM 1709 O O . ASN A 1 220 ? -6.676 -10.902 -9.028 1.00 84.75 220 ASN A O 1
ATOM 1713 N N . ARG A 1 221 ? -6.728 -9.351 -7.408 1.00 87.94 221 ARG A N 1
ATOM 1714 C CA . ARG A 1 221 ? -7.043 -10.237 -6.278 1.00 87.94 221 ARG A CA 1
ATOM 1715 C C . ARG A 1 221 ? -8.534 -10.229 -5.917 1.00 87.94 221 ARG A C 1
ATOM 1717 O O . ARG A 1 221 ? -8.930 -10.885 -4.955 1.00 87.94 221 ARG A O 1
ATOM 1724 N N . GLY A 1 222 ? -9.372 -9.515 -6.671 1.00 90.50 222 GLY A N 1
ATOM 1725 C CA . GLY A 1 222 ? -10.816 -9.433 -6.451 1.00 90.50 222 GLY A CA 1
ATOM 1726 C C . GLY A 1 222 ? -11.245 -8.472 -5.335 1.00 90.50 222 GLY A C 1
ATOM 1727 O O . GLY A 1 222 ? -12.423 -8.497 -4.950 1.00 90.50 222 GLY A O 1
ATOM 1728 N N . ARG A 1 223 ? -10.332 -7.641 -4.826 1.00 91.38 223 ARG A N 1
ATOM 1729 C CA . ARG A 1 223 ? -10.571 -6.673 -3.746 1.00 91.38 223 ARG A CA 1
ATOM 1730 C C . ARG A 1 223 ? -10.937 -5.309 -4.321 1.00 91.38 223 ARG A C 1
ATOM 1732 O O . ARG A 1 223 ? -10.362 -4.922 -5.335 1.00 91.38 223 ARG A O 1
ATOM 1739 N N . PRO A 1 224 ? -11.897 -4.584 -3.728 1.00 94.12 224 PRO A N 1
ATOM 1740 C CA . PRO A 1 224 ? -12.286 -3.277 -4.234 1.00 94.12 224 PRO A CA 1
ATOM 1741 C C . PRO A 1 224 ? -11.153 -2.262 -4.042 1.00 94.12 224 PRO A C 1
ATOM 1743 O O . PRO A 1 224 ? -10.409 -2.327 -3.063 1.00 94.12 224 PRO A O 1
ATOM 1746 N N . LEU A 1 225 ? -11.052 -1.291 -4.949 1.00 93.38 225 LEU A N 1
ATOM 1747 C CA . LEU A 1 225 ? -10.012 -0.261 -4.914 1.00 93.38 225 LEU A CA 1
ATOM 1748 C C . LEU A 1 225 ? -9.990 0.508 -3.585 1.00 93.38 225 LEU A C 1
ATOM 1750 O O . LEU A 1 225 ? -8.915 0.829 -3.094 1.00 93.38 225 LEU A O 1
ATOM 1754 N N . LEU A 1 226 ? -11.151 0.772 -2.976 1.00 92.19 226 LEU A N 1
ATOM 1755 C CA . LEU A 1 226 ? -11.209 1.429 -1.667 1.00 92.19 226 LEU A CA 1
ATOM 1756 C C . LEU A 1 226 ? -10.426 0.659 -0.589 1.00 92.19 226 LEU A C 1
ATOM 1758 O O . LEU A 1 226 ? -9.688 1.274 0.175 1.00 92.19 226 LEU A O 1
ATOM 1762 N N . ASP A 1 227 ? -10.543 -0.668 -0.558 1.00 91.06 227 ASP A N 1
ATOM 1763 C CA . ASP A 1 227 ? -9.813 -1.492 0.411 1.00 91.06 227 ASP A CA 1
ATOM 1764 C C . ASP A 1 227 ? -8.311 -1.458 0.107 1.00 91.06 227 ASP A C 1
ATOM 1766 O O . ASP A 1 227 ? -7.499 -1.347 1.021 1.00 91.06 227 ASP A O 1
ATOM 1770 N N . VAL A 1 228 ? -7.932 -1.451 -1.177 1.00 92.94 228 VAL A N 1
ATOM 1771 C CA . VAL A 1 228 ? -6.531 -1.290 -1.602 1.00 92.94 228 VAL A CA 1
ATOM 1772 C C . VAL A 1 228 ? -5.958 0.057 -1.147 1.00 92.94 228 VAL A C 1
ATOM 1774 O O . VAL A 1 228 ? -4.816 0.098 -0.693 1.00 92.94 228 VAL A O 1
ATOM 1777 N N . LEU A 1 229 ? -6.723 1.150 -1.224 1.00 93.50 229 LEU A N 1
ATOM 1778 C CA . LEU A 1 229 ? -6.296 2.469 -0.736 1.00 93.50 229 LEU A CA 1
ATOM 1779 C C . LEU A 1 229 ? -6.061 2.473 0.780 1.00 93.50 229 LEU A C 1
ATOM 1781 O O . LEU A 1 229 ? -5.082 3.057 1.249 1.00 93.50 229 LEU A O 1
ATOM 1785 N N . ILE A 1 230 ? -6.947 1.816 1.535 1.00 89.75 230 ILE A N 1
ATOM 1786 C CA . ILE A 1 230 ? -6.877 1.738 2.999 1.00 89.75 230 ILE A CA 1
ATOM 1787 C C . ILE A 1 230 ? -5.698 0.865 3.436 1.00 89.75 230 ILE A C 1
ATOM 1789 O O . ILE A 1 230 ? -4.904 1.296 4.269 1.00 89.75 230 ILE A O 1
ATOM 1793 N N . GLU A 1 231 ? -5.543 -0.328 2.856 1.00 89.81 231 GLU A N 1
ATOM 1794 C CA . GLU A 1 231 ? -4.438 -1.245 3.168 1.00 89.81 231 GLU A CA 1
ATOM 1795 C C . GLU A 1 231 ? -3.063 -0.639 2.859 1.00 89.81 231 GLU A C 1
ATOM 1797 O O . GLU A 1 231 ? -2.107 -0.874 3.591 1.00 89.81 231 GLU A O 1
ATOM 1802 N N . ASN A 1 232 ? -2.963 0.154 1.788 1.00 91.06 232 ASN A N 1
ATOM 1803 C CA . ASN A 1 232 ? -1.732 0.857 1.422 1.00 91.06 232 ASN A CA 1
ATOM 1804 C C . ASN A 1 232 ? -1.570 2.204 2.151 1.00 91.06 232 ASN A C 1
ATOM 1806 O O . ASN A 1 232 ? -0.646 2.960 1.847 1.00 91.06 232 ASN A O 1
ATOM 1810 N N . GLU A 1 233 ? -2.448 2.525 3.105 1.00 90.81 233 GLU A N 1
ATOM 1811 C CA . GLU A 1 233 ? -2.465 3.759 3.903 1.00 90.81 233 GLU A CA 1
ATOM 1812 C C . GLU A 1 233 ? -2.297 5.037 3.052 1.00 90.81 233 GLU A C 1
ATOM 1814 O O . GLU A 1 233 ? -1.469 5.900 3.359 1.00 90.81 233 GLU A O 1
ATOM 1819 N N . GLN A 1 234 ? -3.046 5.141 1.951 1.00 91.44 234 GLN A N 1
ATOM 1820 C CA . GLN A 1 234 ? -3.015 6.297 1.045 1.00 91.44 234 GLN A CA 1
ATOM 1821 C C . GLN A 1 234 ? -3.922 7.411 1.573 1.00 91.44 234 GLN A C 1
ATOM 1823 O O . GLN A 1 234 ? -5.087 7.542 1.181 1.00 91.44 234 GLN A O 1
ATOM 1828 N N . LYS A 1 235 ? -3.410 8.176 2.537 1.00 89.81 235 LYS A N 1
ATOM 1829 C CA . LYS A 1 235 ? -4.197 9.169 3.278 1.00 89.81 235 LYS A CA 1
ATOM 1830 C C . LYS A 1 235 ? -4.650 10.318 2.378 1.00 89.81 235 LYS A C 1
ATOM 1832 O O . LYS A 1 235 ? -5.803 10.731 2.502 1.00 89.81 235 LYS A O 1
ATOM 1837 N N . GLU A 1 236 ? -3.800 10.780 1.462 1.00 91.44 236 GLU A N 1
ATOM 1838 C CA . GLU A 1 236 ? -4.116 11.907 0.571 1.00 91.44 236 GLU A CA 1
ATOM 1839 C C . GLU A 1 236 ? -5.135 11.512 -0.505 1.00 91.44 236 GLU A C 1
ATOM 1841 O O . GLU A 1 236 ? -6.050 12.266 -0.833 1.00 91.44 236 GLU A O 1
ATOM 1846 N N . VAL A 1 237 ? -5.050 10.279 -1.012 1.00 91.50 237 VAL A N 1
ATOM 1847 C CA . VAL A 1 237 ? -6.025 9.769 -1.990 1.00 91.50 237 VAL A CA 1
ATOM 1848 C C . VAL A 1 237 ? -7.397 9.591 -1.348 1.00 91.50 237 VAL A C 1
ATOM 1850 O O . VAL A 1 237 ? -8.416 9.957 -1.936 1.00 91.50 237 VAL A O 1
ATOM 1853 N N . VAL A 1 238 ? -7.445 9.051 -0.127 1.00 91.25 238 VAL A N 1
ATOM 1854 C CA . VAL A 1 238 ? -8.708 8.823 0.585 1.00 91.25 238 VAL A CA 1
ATOM 1855 C C . VAL A 1 238 ? -9.335 10.136 1.058 1.00 91.25 238 VAL A C 1
ATOM 1857 O O . VAL A 1 238 ? -10.562 10.242 1.066 1.00 91.25 238 VAL A O 1
ATOM 1860 N N . SER A 1 239 ? -8.540 11.143 1.430 1.00 90.56 239 SER A N 1
ATOM 1861 C CA . SER A 1 239 ? -9.042 12.454 1.872 1.00 90.56 239 SER A CA 1
ATOM 1862 C C . SER A 1 239 ? -9.657 13.285 0.736 1.00 90.56 239 SER A C 1
ATOM 1864 O O . SER A 1 239 ? -10.385 14.245 1.003 1.00 90.56 239 SER A O 1
ATOM 1866 N N . TYR A 1 240 ? -9.434 12.896 -0.523 1.00 90.62 240 TYR A N 1
ATOM 1867 C CA . TYR A 1 240 ? -9.960 13.602 -1.683 1.00 90.62 240 TYR A CA 1
ATOM 1868 C C . TYR A 1 240 ? -11.499 13.689 -1.682 1.00 90.62 240 TYR A C 1
ATOM 1870 O O . TYR A 1 240 ? -12.218 12.729 -1.385 1.00 90.62 240 TYR A O 1
ATOM 1878 N N . ALA A 1 241 ? -12.030 14.856 -2.063 1.00 89.94 241 ALA A N 1
ATOM 1879 C CA . ALA A 1 241 ? -13.442 15.206 -1.890 1.00 89.94 241 ALA A CA 1
ATOM 1880 C C . ALA A 1 241 ? -14.429 14.230 -2.561 1.00 89.94 241 ALA A C 1
ATOM 1882 O O . ALA A 1 241 ? -15.494 13.954 -2.001 1.00 89.94 241 ALA A O 1
ATOM 1883 N N . SER A 1 242 ? -14.104 13.683 -3.738 1.00 88.25 242 SER A N 1
ATOM 1884 C CA . SER A 1 242 ? -14.989 12.723 -4.418 1.00 88.25 242 SER A CA 1
ATOM 1885 C C . SER A 1 242 ? -15.049 11.371 -3.697 1.00 88.25 242 SER A C 1
ATOM 1887 O O . SER A 1 242 ? -16.130 10.786 -3.589 1.00 88.25 242 SER A O 1
ATOM 1889 N N . VAL A 1 243 ? -13.925 10.915 -3.132 1.00 91.12 243 VAL A N 1
ATOM 1890 C CA . VAL A 1 243 ? -13.851 9.697 -2.310 1.00 91.12 243 VAL A CA 1
ATOM 1891 C C . VAL A 1 243 ? -14.624 9.899 -1.012 1.00 91.12 243 VAL A C 1
ATOM 1893 O O . VAL A 1 243 ? -15.461 9.069 -0.659 1.00 91.12 243 VAL A O 1
ATOM 1896 N N . GLN A 1 244 ? -14.432 11.041 -0.348 1.00 91.56 244 GLN A N 1
ATOM 1897 C CA . GLN A 1 244 ? -15.151 11.392 0.881 1.00 91.56 244 GLN A CA 1
ATOM 1898 C C . GLN A 1 244 ? -16.666 11.479 0.676 1.00 91.56 244 GLN A C 1
ATOM 1900 O O . GLN A 1 244 ? -17.440 10.991 1.505 1.00 91.56 244 GLN A O 1
ATOM 1905 N N . ARG A 1 245 ? -17.115 12.039 -0.452 1.00 88.81 245 ARG A N 1
ATOM 1906 C CA . ARG A 1 245 ? -18.540 12.070 -0.806 1.00 88.81 245 ARG A CA 1
ATOM 1907 C C . ARG A 1 245 ? -19.109 10.659 -0.946 1.00 88.81 245 ARG A C 1
ATOM 1909 O O . ARG A 1 245 ? -20.154 10.368 -0.371 1.00 88.81 245 ARG A O 1
ATOM 1916 N N . TYR A 1 246 ? -18.400 9.772 -1.640 1.00 89.00 246 TYR A N 1
ATOM 1917 C CA . TYR A 1 246 ? -18.808 8.375 -1.782 1.00 89.00 246 TYR A CA 1
ATOM 1918 C C . TYR A 1 246 ? -18.833 7.623 -0.439 1.00 89.00 246 TYR A C 1
ATOM 1920 O O . TYR A 1 246 ? -19.800 6.919 -0.145 1.00 89.00 246 TYR A O 1
ATOM 1928 N N . LEU A 1 247 ? -17.817 7.805 0.410 1.00 90.12 247 LEU A N 1
ATOM 1929 C CA . LEU A 1 247 ? -17.791 7.236 1.762 1.00 90.12 247 LEU A CA 1
ATOM 1930 C C . LEU A 1 247 ? -18.967 7.733 2.608 1.00 90.12 247 LEU A C 1
ATOM 1932 O O . LEU A 1 247 ? -19.595 6.944 3.312 1.00 90.12 247 LEU A O 1
ATOM 1936 N N . THR A 1 248 ? -19.315 9.014 2.482 1.00 88.75 248 THR A N 1
ATOM 1937 C CA . THR A 1 248 ? -20.480 9.602 3.156 1.00 88.75 248 THR A CA 1
ATOM 1938 C C . THR A 1 248 ? -21.785 8.965 2.671 1.00 88.75 248 THR A C 1
ATOM 1940 O O . THR A 1 248 ? -22.647 8.640 3.486 1.00 88.75 248 THR A O 1
ATOM 1943 N N . GLU A 1 249 ? -21.928 8.721 1.366 1.00 87.25 249 GLU A N 1
ATOM 1944 C CA . GLU A 1 249 ? -23.097 8.033 0.799 1.00 87.25 249 GLU A CA 1
ATOM 1945 C C . GLU A 1 249 ? -23.221 6.578 1.286 1.00 87.25 249 GLU A C 1
ATOM 1947 O O . GLU A 1 249 ? -24.332 6.101 1.543 1.00 87.25 249 GLU A O 1
ATOM 1952 N N . ILE A 1 250 ? -22.098 5.867 1.452 1.00 88.12 250 ILE A N 1
ATOM 1953 C CA . ILE A 1 250 ? -22.086 4.525 2.057 1.00 88.12 250 ILE A CA 1
ATOM 1954 C C . ILE A 1 250 ? -22.470 4.599 3.537 1.00 88.12 250 ILE A C 1
ATOM 1956 O O . ILE A 1 250 ? -23.293 3.804 3.994 1.00 88.12 250 ILE A O 1
ATOM 1960 N N . TRP A 1 251 ? -21.891 5.548 4.275 1.00 87.94 251 TRP A N 1
ATOM 1961 C CA . TRP A 1 251 ? -22.108 5.725 5.709 1.00 87.94 251 TRP A CA 1
ATOM 1962 C C . TRP A 1 251 ? -23.580 5.972 6.047 1.00 87.94 251 TRP A C 1
ATOM 1964 O O . TRP A 1 251 ? -24.120 5.366 6.980 1.00 87.94 251 TRP A O 1
ATOM 1974 N N . THR A 1 252 ? -24.246 6.821 5.261 1.00 84.88 252 THR A N 1
ATOM 1975 C CA . THR A 1 252 ? -25.671 7.122 5.435 1.00 84.88 252 THR A CA 1
ATOM 1976 C C . THR A 1 252 ? -26.577 6.063 4.814 1.00 84.88 252 THR A C 1
ATOM 1978 O O . THR A 1 252 ? -27.728 5.950 5.221 1.00 84.88 252 THR A O 1
ATOM 1981 N N . ALA A 1 253 ? -26.105 5.267 3.848 1.00 82.88 253 ALA A N 1
ATOM 1982 C CA . ALA A 1 253 ? -26.880 4.227 3.163 1.00 82.88 253 ALA A CA 1
ATOM 1983 C C . ALA A 1 253 ? -28.258 4.713 2.651 1.00 82.88 253 ALA A C 1
ATOM 1985 O O . ALA A 1 253 ? -29.260 3.992 2.723 1.00 82.88 253 ALA A O 1
ATOM 1986 N N . ARG A 1 254 ? -28.309 5.943 2.107 1.00 72.88 254 ARG A N 1
ATOM 1987 C CA . ARG A 1 254 ? -29.536 6.649 1.665 1.00 72.88 254 ARG A CA 1
ATOM 1988 C C . ARG A 1 254 ? -30.520 6.995 2.796 1.00 72.88 254 ARG A C 1
ATOM 1990 O O . ARG A 1 254 ? -31.719 7.148 2.548 1.00 72.88 254 ARG A O 1
ATOM 1997 N N . VAL A 1 255 ? -30.041 7.063 4.035 1.00 78.25 255 VAL A N 1
ATOM 1998 C CA . VAL A 1 255 ? -30.762 7.616 5.184 1.00 78.25 255 VAL A CA 1
ATOM 1999 C C . VAL A 1 255 ? -30.388 9.094 5.299 1.00 78.25 255 VAL A C 1
ATOM 2001 O O . VAL A 1 255 ? -29.422 9.457 5.967 1.00 78.25 255 VAL A O 1
ATOM 2004 N N . ASP A 1 256 ? -31.160 9.955 4.637 1.00 72.94 256 ASP A N 1
ATOM 2005 C CA . ASP A 1 256 ? -30.915 11.405 4.590 1.00 72.94 256 ASP A CA 1
ATOM 2006 C C . ASP A 1 256 ? -31.446 12.096 5.859 1.00 72.94 256 ASP A C 1
ATOM 2008 O O . ASP A 1 256 ? -32.387 12.899 5.843 1.00 72.94 256 ASP A O 1
ATOM 2012 N N . TRP A 1 257 ? -30.904 11.721 7.016 1.00 80.31 257 TRP A N 1
ATOM 2013 C CA . TRP A 1 257 ? -31.248 12.356 8.283 1.00 80.31 257 TRP A CA 1
ATOM 2014 C C . TRP A 1 257 ? -30.405 13.608 8.497 1.00 80.31 257 TRP A C 1
ATOM 2016 O O . TRP A 1 257 ? -29.185 13.590 8.367 1.00 80.31 257 TRP A O 1
ATOM 2026 N N . SER A 1 258 ? -31.060 14.702 8.888 1.00 83.75 258 SER A N 1
ATOM 2027 C CA . SER A 1 258 ? -30.343 15.845 9.444 1.00 83.75 258 SER A CA 1
ATOM 2028 C C . SER A 1 258 ? -29.676 15.448 10.763 1.00 83.75 258 SER A C 1
ATOM 2030 O O . SER A 1 258 ? -30.150 14.548 11.460 1.00 83.75 258 SER A O 1
ATOM 2032 N N . PHE A 1 259 ? -28.623 16.168 11.148 1.00 82.75 259 PHE A N 1
ATOM 2033 C CA . PHE A 1 259 ? -27.935 15.955 12.425 1.00 82.75 259 PHE A CA 1
ATOM 2034 C C . PHE A 1 259 ? -28.899 15.951 13.630 1.00 82.75 259 PHE A C 1
ATOM 2036 O O . PHE A 1 259 ? -28.789 15.129 14.531 1.00 82.75 259 PHE A O 1
ATOM 2043 N N . GLY A 1 260 ? -29.927 16.807 13.624 1.00 85.81 260 GLY A N 1
ATOM 2044 C CA . GLY A 1 260 ? -30.943 16.797 14.681 1.00 85.81 260 GLY A CA 1
ATOM 2045 C C . GLY A 1 260 ? -31.737 15.485 14.753 1.00 85.81 260 GLY A C 1
ATOM 2046 O O . GLY A 1 260 ? -32.036 15.007 15.844 1.00 85.81 260 GLY A O 1
ATOM 2047 N N . LYS A 1 261 ? -32.044 14.862 13.606 1.00 87.88 261 LYS A N 1
ATOM 2048 C CA . LYS A 1 261 ? -32.753 13.573 13.557 1.00 87.88 261 LYS A CA 1
ATOM 2049 C C . LYS A 1 261 ? -31.866 12.415 14.010 1.00 87.88 261 LYS A C 1
ATOM 2051 O O . LYS A 1 261 ? -32.363 11.534 14.704 1.00 87.88 261 LYS A O 1
ATOM 2056 N N . THR A 1 262 ? -30.577 12.419 13.665 1.00 85.62 262 THR A N 1
ATOM 2057 C CA . THR A 1 262 ? -29.637 11.387 14.139 1.00 85.62 262 THR A CA 1
ATOM 2058 C C . THR A 1 262 ? -29.441 11.472 15.653 1.00 85.62 262 THR A C 1
ATOM 2060 O O . THR A 1 262 ? -29.476 10.443 16.325 1.00 85.62 262 THR A O 1
ATOM 2063 N N . VAL A 1 263 ? -29.332 12.682 16.212 1.00 88.38 263 VAL A N 1
ATOM 2064 C CA . VAL A 1 263 ? -29.261 12.896 17.668 1.00 88.38 263 VAL A CA 1
ATOM 2065 C C . VAL A 1 263 ? -30.561 12.477 18.357 1.00 88.38 263 VAL A C 1
ATOM 2067 O O . VAL A 1 263 ? -30.514 11.743 19.340 1.00 88.38 263 VAL A O 1
ATOM 2070 N N . ALA A 1 264 ? -31.724 12.873 17.828 1.00 90.88 264 ALA A N 1
ATOM 2071 C CA . ALA A 1 264 ? -33.017 12.467 18.382 1.00 90.88 264 ALA A CA 1
ATOM 2072 C C . ALA A 1 264 ? -33.200 10.940 18.363 1.00 90.88 264 ALA A C 1
ATOM 2074 O O . ALA A 1 264 ? -33.683 10.366 19.337 1.00 90.88 264 ALA A O 1
ATOM 2075 N N . PHE A 1 265 ? -32.768 10.275 17.287 1.00 90.75 265 PHE A N 1
ATOM 2076 C CA . PHE A 1 265 ? -32.761 8.816 17.204 1.00 90.75 265 PHE A CA 1
ATOM 2077 C C . PHE A 1 265 ? -31.817 8.188 18.236 1.00 90.75 265 PHE A C 1
ATOM 2079 O O . PHE A 1 265 ? -32.220 7.260 18.929 1.00 90.75 265 PHE A O 1
ATOM 2086 N N . SER A 1 266 ? -30.597 8.713 18.384 1.00 90.06 266 SER A N 1
ATOM 2087 C CA . SER A 1 266 ? -29.641 8.245 19.395 1.00 90.06 266 SER A CA 1
ATOM 2088 C C . SER A 1 266 ? -30.223 8.336 20.811 1.00 90.06 266 SER A C 1
ATOM 2090 O O . SER A 1 266 ? -30.200 7.357 21.555 1.00 90.06 266 SER A O 1
ATOM 2092 N N . LEU A 1 267 ? -30.850 9.467 21.155 1.00 92.81 267 LEU A N 1
ATOM 2093 C CA . LEU A 1 267 ? -31.528 9.651 22.442 1.00 92.81 267 LEU A CA 1
ATOM 2094 C C . LEU A 1 267 ? -32.720 8.702 22.616 1.00 92.81 267 LEU A C 1
ATOM 2096 O O . LEU A 1 267 ? -32.899 8.136 23.691 1.00 92.81 267 LEU A O 1
ATOM 2100 N N . PHE A 1 268 ? -33.522 8.494 21.571 1.00 93.62 268 PHE A N 1
ATOM 2101 C CA . PHE A 1 268 ? -34.635 7.543 21.604 1.00 93.62 268 PHE A CA 1
ATOM 2102 C C . PHE A 1 268 ? -34.152 6.113 21.883 1.00 93.62 268 PHE A C 1
ATOM 2104 O O . PHE A 1 268 ? -34.699 5.437 22.754 1.00 93.62 268 PHE A O 1
ATOM 2111 N N . VAL A 1 269 ? -33.103 5.676 21.185 1.00 93.12 269 VAL A N 1
ATOM 2112 C CA . VAL A 1 269 ? -32.500 4.348 21.349 1.00 93.12 269 VAL A CA 1
ATOM 2113 C C . VAL A 1 269 ? -31.860 4.193 22.734 1.00 93.12 269 VAL A C 1
ATOM 2115 O O . VAL A 1 269 ? -32.014 3.144 23.350 1.00 93.12 269 VAL A O 1
ATOM 2118 N N . LEU A 1 270 ? -31.220 5.241 23.263 1.00 93.69 270 LEU A N 1
ATOM 2119 C CA . LEU A 1 270 ? -30.641 5.254 24.611 1.00 93.69 270 LEU A CA 1
ATOM 2120 C C . LEU A 1 270 ? -31.700 5.178 25.723 1.00 93.69 270 LEU A C 1
ATOM 2122 O O . LEU A 1 270 ? -31.502 4.497 26.730 1.00 93.69 270 LEU A O 1
ATOM 2126 N N . MET A 1 271 ? -32.827 5.869 25.563 1.00 93.81 271 MET A N 1
ATOM 2127 C CA . MET A 1 271 ? -33.889 5.896 26.576 1.00 93.81 271 MET A CA 1
ATOM 2128 C C . MET A 1 271 ? -34.820 4.679 26.500 1.00 93.81 271 MET A C 1
ATOM 2130 O O . MET A 1 271 ? -35.506 4.374 27.475 1.00 93.81 271 MET A O 1
ATOM 2134 N N . CYS A 1 272 ? -34.859 3.977 25.365 1.00 94.44 272 CYS A N 1
ATOM 2135 C CA . CYS A 1 272 ? -35.734 2.830 25.135 1.00 94.44 272 CYS A CA 1
ATOM 2136 C C . CYS A 1 272 ? -34.917 1.559 24.816 1.00 94.44 272 CYS A C 1
ATOM 2138 O O . CYS A 1 272 ? -34.701 1.248 23.640 1.00 94.44 272 CYS A O 1
ATOM 2140 N N . PRO A 1 273 ? -34.524 0.761 25.833 1.00 91.94 273 PRO A N 1
ATOM 2141 C CA . PRO A 1 273 ? -33.766 -0.476 25.626 1.00 91.94 273 PRO A CA 1
ATOM 2142 C C . PRO A 1 273 ? -34.407 -1.478 24.643 1.00 91.94 273 PRO A C 1
ATOM 2144 O O . PRO A 1 273 ? -33.673 -2.075 23.854 1.00 91.94 273 PRO A O 1
ATOM 2147 N N . PRO A 1 274 ? -35.749 -1.655 24.593 1.00 92.25 274 PRO A N 1
ATOM 2148 C CA . PRO A 1 274 ? -36.377 -2.495 23.568 1.00 92.25 274 PRO A CA 1
ATOM 2149 C C . PRO A 1 274 ? -36.133 -2.002 22.135 1.00 92.25 274 PRO A C 1
ATOM 2151 O O . PRO A 1 274 ? -35.947 -2.814 21.229 1.00 92.25 274 PRO A O 1
ATOM 2154 N N . ALA A 1 275 ? -36.101 -0.681 21.919 1.00 89.94 275 ALA A N 1
ATOM 2155 C CA . ALA A 1 275 ? -35.794 -0.110 20.611 1.00 89.94 275 ALA A CA 1
ATOM 2156 C C . ALA A 1 275 ? -34.326 -0.351 20.233 1.00 89.94 275 ALA A C 1
ATOM 2158 O O . ALA A 1 275 ? -34.045 -0.763 19.108 1.00 89.94 275 ALA A O 1
ATOM 2159 N N . TRP A 1 276 ? -33.397 -0.167 21.177 1.00 93.00 276 TRP A N 1
ATOM 2160 C CA . TRP A 1 276 ? -31.989 -0.529 20.986 1.00 93.00 276 TRP A CA 1
ATOM 2161 C C . TRP A 1 276 ? -31.807 -1.995 20.602 1.00 93.00 276 TRP A C 1
ATOM 2163 O O . TRP A 1 276 ? -31.097 -2.294 19.639 1.00 93.00 276 TRP A O 1
ATOM 2173 N N . PHE A 1 277 ? -32.494 -2.900 21.295 1.00 90.00 277 PHE A N 1
ATOM 2174 C CA . PHE A 1 277 ? -32.430 -4.327 21.003 1.00 90.00 277 PHE A CA 1
ATOM 2175 C C . PHE A 1 277 ? -32.942 -4.646 19.590 1.00 90.00 277 PHE A C 1
ATOM 2177 O O . PHE A 1 277 ? -32.293 -5.382 18.848 1.00 90.00 277 PHE A O 1
ATOM 2184 N N . TYR A 1 278 ? -34.053 -4.028 19.172 1.00 89.75 278 TYR A N 1
ATOM 2185 C CA . TYR A 1 278 ? -34.610 -4.193 17.826 1.00 89.75 278 TYR A CA 1
ATOM 2186 C C . TYR A 1 278 ? -33.630 -3.781 16.715 1.00 89.75 278 TYR A C 1
ATOM 2188 O O . TYR A 1 278 ? -33.453 -4.526 15.752 1.00 89.75 278 TYR A O 1
ATOM 2196 N N . PHE A 1 279 ? -32.976 -2.621 16.843 1.00 88.62 279 PHE A N 1
ATOM 2197 C CA . PHE A 1 279 ? -32.036 -2.130 15.824 1.00 88.62 279 PHE A CA 1
ATOM 2198 C C . PHE A 1 279 ? -30.662 -2.811 15.866 1.00 88.62 279 PHE A C 1
ATOM 2200 O O . PHE A 1 279 ? -29.940 -2.769 14.872 1.00 88.62 279 PHE A O 1
ATOM 2207 N N . SER A 1 280 ? -30.310 -3.445 16.987 1.00 87.56 280 SER A N 1
ATOM 2208 C CA . SER A 1 280 ? -29.066 -4.213 17.123 1.00 87.56 280 SER A CA 1
ATOM 2209 C C . SER A 1 280 ? -29.161 -5.607 16.495 1.00 87.56 280 SER A C 1
ATOM 2211 O O . SER A 1 280 ? -28.144 -6.180 16.107 1.00 87.56 280 SER A O 1
ATOM 2213 N N . LEU A 1 281 ? -30.371 -6.163 16.375 1.00 86.00 281 LEU A N 1
ATOM 2214 C CA . LEU A 1 281 ? -30.589 -7.449 15.720 1.00 86.00 281 LEU A CA 1
ATOM 2215 C C . LEU A 1 281 ? -30.380 -7.345 14.199 1.00 86.00 281 LEU A C 1
ATOM 2217 O O . LEU A 1 281 ? -30.722 -6.326 13.593 1.00 86.00 281 LEU A O 1
ATOM 2221 N N . PRO A 1 282 ? -29.892 -8.415 13.542 1.00 78.50 282 PRO A N 1
ATOM 2222 C CA . PRO A 1 282 ? -29.698 -8.465 12.093 1.00 78.50 282 PRO A CA 1
ATOM 2223 C C . PRO A 1 282 ? -31.036 -8.655 11.353 1.00 78.50 282 PRO A C 1
ATOM 2225 O O . PRO A 1 282 ? -31.203 -9.578 10.560 1.00 78.50 282 PRO A O 1
ATOM 2228 N N . LEU A 1 283 ? -32.021 -7.804 11.639 1.00 79.56 283 LEU A N 1
ATOM 2229 C CA . LEU A 1 283 ? -33.309 -7.802 10.959 1.00 79.56 283 LEU A CA 1
ATOM 2230 C C . LEU A 1 283 ? -33.171 -7.097 9.609 1.00 79.56 283 LEU A C 1
ATOM 2232 O O . LEU A 1 283 ? -32.540 -6.042 9.504 1.00 79.56 283 LEU A O 1
ATOM 2236 N N . ASP A 1 284 ? -33.826 -7.646 8.585 1.00 70.81 284 ASP A N 1
ATOM 2237 C CA . ASP A 1 284 ? -33.811 -7.163 7.198 1.00 70.81 284 ASP A CA 1
ATOM 2238 C C . ASP A 1 284 ? -34.626 -5.874 6.985 1.00 70.81 284 ASP A C 1
ATOM 2240 O O . ASP A 1 284 ? -35.394 -5.708 6.038 1.00 70.81 284 ASP A O 1
ATOM 2244 N N . SER A 1 285 ? -34.442 -4.904 7.874 1.00 79.56 285 SER A N 1
ATOM 2245 C CA . SER A 1 285 ? -34.952 -3.555 7.696 1.00 79.56 285 SER A CA 1
ATOM 2246 C C . SER A 1 285 ? -33.970 -2.725 6.866 1.00 79.56 285 SER A C 1
ATOM 2248 O O . SER A 1 285 ? -32.750 -2.781 7.039 1.00 79.56 285 SER A O 1
ATOM 2250 N N . ARG A 1 286 ? -34.506 -1.887 5.971 1.00 75.38 286 ARG A N 1
ATOM 2251 C CA . ARG A 1 286 ? -33.704 -0.958 5.156 1.00 75.38 286 ARG A CA 1
ATOM 2252 C C . ARG A 1 286 ? -32.841 -0.023 6.016 1.00 75.38 286 ARG A C 1
ATOM 2254 O O . ARG A 1 286 ? -31.745 0.333 5.603 1.00 75.38 286 ARG A O 1
ATOM 2261 N N . ILE A 1 287 ? -33.335 0.348 7.199 1.00 78.56 287 ILE A N 1
ATOM 2262 C CA . ILE A 1 287 ? -32.675 1.268 8.137 1.00 78.56 287 ILE A CA 1
ATOM 2263 C C . ILE A 1 287 ? -31.583 0.545 8.942 1.00 78.56 287 ILE A C 1
ATOM 2265 O O . ILE A 1 287 ? -30.484 1.071 9.069 1.00 78.56 287 ILE A O 1
ATOM 2269 N N . GLY A 1 288 ? -31.832 -0.679 9.426 1.00 74.31 288 GLY A N 1
ATOM 2270 C CA . GLY A 1 288 ? -30.867 -1.436 10.241 1.00 74.31 288 GLY A CA 1
ATOM 2271 C C . GLY A 1 288 ? -29.600 -1.870 9.492 1.00 74.31 288 GLY A C 1
ATOM 2272 O O . GLY A 1 288 ? -28.568 -2.144 10.104 1.00 74.31 288 GLY A O 1
ATOM 2273 N N . ARG A 1 289 ? -29.630 -1.887 8.153 1.00 80.88 289 ARG A N 1
ATOM 2274 C CA . ARG A 1 289 ? -28.434 -2.143 7.334 1.00 80.88 289 ARG A CA 1
ATOM 2275 C C . ARG A 1 289 ? -27.488 -0.938 7.240 1.00 80.88 289 ARG A C 1
ATOM 2277 O O . ARG A 1 289 ? -26.339 -1.132 6.850 1.00 80.88 289 ARG A O 1
ATOM 2284 N N . ALA A 1 290 ? -27.939 0.269 7.586 1.00 86.81 290 ALA A N 1
ATOM 2285 C CA . ALA A 1 290 ? -27.131 1.479 7.477 1.00 86.81 290 ALA A CA 1
ATOM 2286 C C . ALA A 1 290 ? -25.980 1.487 8.510 1.00 86.81 290 ALA A C 1
ATOM 2288 O O . ALA A 1 290 ? -26.243 1.295 9.703 1.00 86.81 290 ALA A O 1
ATOM 2289 N N . PRO A 1 291 ? -24.722 1.745 8.096 1.00 89.75 291 PRO A N 1
ATOM 2290 C CA . PRO A 1 291 ? -23.572 1.785 9.005 1.00 89.75 291 PRO A CA 1
ATOM 2291 C C . PRO A 1 291 ? -23.744 2.765 10.169 1.00 89.75 291 PRO A C 1
ATOM 2293 O O . PRO A 1 291 ? -23.463 2.403 11.310 1.00 89.75 291 PRO A O 1
ATOM 2296 N N . ILE A 1 292 ? -24.294 3.958 9.909 1.00 88.62 292 ILE A N 1
ATOM 2297 C CA . ILE A 1 292 ? -24.551 4.966 10.946 1.00 88.62 292 ILE A CA 1
ATOM 2298 C C . ILE A 1 292 ? -25.463 4.453 12.072 1.00 88.62 292 ILE A C 1
ATOM 2300 O O . ILE A 1 292 ? -25.244 4.774 13.237 1.00 88.62 292 ILE A O 1
ATOM 2304 N N . ILE A 1 293 ? -26.460 3.620 11.755 1.00 89.19 293 ILE A N 1
ATOM 2305 C CA . ILE A 1 293 ? -27.391 3.071 12.751 1.00 89.19 293 ILE A CA 1
ATOM 2306 C C . ILE A 1 293 ? -26.686 2.028 13.614 1.00 89.19 293 ILE A C 1
ATOM 2308 O O . ILE A 1 293 ? -26.779 2.087 14.837 1.00 89.19 293 ILE A O 1
ATOM 2312 N N . LYS A 1 294 ? -25.917 1.126 12.992 1.00 89.19 294 LYS A N 1
ATOM 2313 C CA . LYS A 1 294 ? -25.100 0.139 13.715 1.00 89.19 294 LYS A CA 1
ATOM 2314 C C . LYS A 1 294 ? -24.087 0.813 14.638 1.00 89.19 294 LYS A C 1
ATOM 2316 O O . LYS A 1 294 ? -23.917 0.386 15.775 1.00 89.19 294 LYS A O 1
ATOM 2321 N N . PHE A 1 295 ? -23.466 1.891 14.167 1.00 90.38 295 PHE A N 1
ATOM 2322 C CA . PHE A 1 295 ? -22.547 2.698 14.960 1.00 90.38 295 PHE A CA 1
ATOM 2323 C C . PHE A 1 295 ? -23.235 3.333 16.177 1.00 90.38 295 PHE A C 1
ATOM 2325 O O . PHE A 1 295 ? -22.734 3.208 17.292 1.00 90.38 295 PHE A O 1
ATOM 2332 N N . VAL A 1 296 ? -24.418 3.935 16.003 1.00 90.75 296 VAL A N 1
ATOM 2333 C CA . VAL A 1 296 ? -25.212 4.474 17.124 1.00 90.75 296 VAL A CA 1
ATOM 2334 C C . VAL A 1 296 ? -25.587 3.372 18.120 1.00 90.75 296 VAL A C 1
ATOM 2336 O O . VAL A 1 296 ? -25.424 3.564 19.322 1.00 90.75 296 VAL A O 1
ATOM 2339 N N . CYS A 1 297 ? -26.030 2.202 17.651 1.00 91.56 297 CYS A N 1
ATOM 2340 C CA . CYS A 1 297 ? -26.332 1.059 18.521 1.00 91.56 297 CYS A CA 1
ATOM 2341 C C . CYS A 1 297 ? -25.103 0.578 19.310 1.00 91.56 297 CYS A C 1
ATOM 2343 O O . CYS A 1 297 ? -25.245 0.213 20.479 1.00 91.56 297 CYS A O 1
ATOM 2345 N N . HIS A 1 298 ? -23.911 0.614 18.706 1.00 91.19 298 HIS A N 1
ATOM 2346 C CA . HIS A 1 298 ? -22.654 0.287 19.381 1.00 91.19 298 HIS A CA 1
ATOM 2347 C C . HIS A 1 298 ? -22.299 1.320 20.461 1.00 91.19 298 HIS A C 1
ATOM 2349 O O . HIS A 1 298 ? -21.972 0.934 21.581 1.00 91.19 298 HIS A O 1
ATOM 2355 N N . ILE A 1 299 ? -22.434 2.622 20.172 1.00 92.19 299 ILE A N 1
ATOM 2356 C CA . ILE A 1 299 ? -22.245 3.685 21.176 1.00 92.19 299 ILE A CA 1
ATOM 2357 C C . ILE A 1 299 ? -23.215 3.496 22.342 1.00 92.19 299 ILE A C 1
ATOM 2359 O O . ILE A 1 299 ? -22.798 3.509 23.494 1.00 92.19 299 ILE A O 1
ATOM 2363 N N . VAL A 1 300 ? -24.505 3.288 22.064 1.00 93.88 300 VAL A N 1
ATOM 2364 C CA . VAL A 1 300 ? -25.517 3.105 23.115 1.00 93.88 300 VAL A CA 1
ATOM 2365 C C . VAL A 1 300 ? -25.233 1.850 23.950 1.00 93.88 300 VAL A C 1
ATOM 2367 O O . VAL A 1 300 ? -25.356 1.898 25.172 1.00 93.88 300 VAL A O 1
ATOM 2370 N N . SER A 1 301 ? -24.784 0.754 23.326 1.00 94.06 301 SER A N 1
ATOM 2371 C CA . SER A 1 301 ? -24.334 -0.449 24.044 1.00 94.06 301 SER A CA 1
ATOM 2372 C C . SER A 1 301 ? -23.185 -0.142 25.012 1.00 94.06 301 SER A C 1
ATOM 2374 O O . SER A 1 301 ? -23.203 -0.585 26.160 1.00 94.06 301 SER A O 1
ATOM 2376 N N . HIS A 1 302 ? -22.215 0.669 24.580 1.00 94.38 302 HIS A N 1
ATOM 2377 C CA . HIS A 1 302 ? -21.098 1.106 25.420 1.00 94.38 302 HIS A CA 1
ATOM 2378 C C . HIS A 1 302 ? -21.552 2.028 26.568 1.00 94.38 302 HIS A C 1
ATOM 2380 O O . HIS A 1 302 ? -21.126 1.867 27.714 1.00 94.38 302 HIS A O 1
ATOM 2386 N N . VAL A 1 303 ? -22.518 2.916 26.317 1.00 95.12 303 VAL A N 1
ATOM 2387 C CA . VAL A 1 303 ? -23.152 3.726 27.372 1.00 95.12 303 VAL A CA 1
ATOM 2388 C C . VAL A 1 303 ? -23.829 2.839 28.420 1.00 95.12 303 VAL A C 1
ATOM 2390 O O . VAL A 1 303 ? -23.628 3.040 29.617 1.00 95.12 303 VAL A O 1
ATOM 2393 N N . TYR A 1 304 ? -24.569 1.807 28.012 1.00 95.25 304 TYR A N 1
ATOM 2394 C CA . TYR A 1 304 ? -25.138 0.854 28.969 1.00 95.25 304 TYR A CA 1
ATOM 2395 C C . TYR A 1 304 ? -24.062 0.081 29.732 1.00 95.25 304 TYR A C 1
ATOM 2397 O O . TYR A 1 304 ? -24.183 -0.073 30.947 1.00 95.25 304 TYR A O 1
ATOM 2405 N N . PHE A 1 305 ? -22.994 -0.348 29.058 1.00 95.62 305 PHE A N 1
ATOM 2406 C CA . PHE A 1 305 ? -21.862 -1.017 29.695 1.00 95.62 305 PHE A CA 1
ATOM 2407 C C . PHE A 1 305 ? -21.192 -0.133 30.759 1.00 95.62 305 PHE A C 1
ATOM 2409 O O . PHE A 1 305 ? -20.964 -0.586 31.880 1.00 95.62 305 PHE A O 1
ATOM 2416 N N . THR A 1 306 ? -20.937 1.141 30.455 1.00 95.25 306 THR A N 1
ATOM 2417 C CA . THR A 1 306 ? -20.328 2.092 31.403 1.00 95.25 306 THR A CA 1
ATOM 2418 C C . THR A 1 306 ? -21.243 2.414 32.581 1.00 95.25 306 THR A C 1
ATOM 2420 O O . THR A 1 306 ? -20.768 2.464 33.719 1.00 95.25 306 THR A O 1
ATOM 2423 N N . ILE A 1 307 ? -22.554 2.555 32.3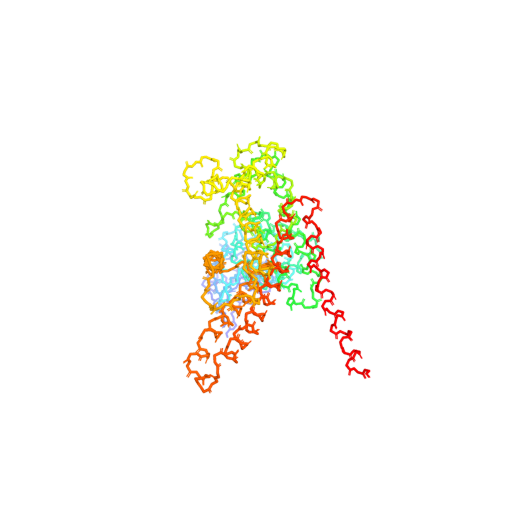57 1.00 94.44 307 ILE A N 1
ATOM 2424 C CA . ILE A 1 307 ? -23.542 2.703 33.438 1.00 94.44 307 ILE A CA 1
ATOM 2425 C C . ILE A 1 307 ? -23.539 1.458 34.330 1.00 94.44 307 ILE A C 1
ATOM 2427 O O . ILE A 1 307 ? -23.441 1.574 35.551 1.00 94.44 307 ILE A O 1
ATOM 2431 N N . LEU A 1 308 ? -23.602 0.268 33.731 1.00 94.38 308 LEU A N 1
ATOM 2432 C CA . LEU A 1 308 ? -23.624 -1.004 34.448 1.00 94.38 308 LEU A CA 1
ATOM 2433 C C . LEU A 1 308 ? -22.359 -1.195 35.295 1.00 94.38 308 LEU A C 1
ATOM 2435 O O . LEU A 1 308 ? -22.444 -1.532 36.477 1.00 94.38 308 LEU A O 1
ATOM 2439 N N . LEU A 1 309 ? -21.195 -0.906 34.716 1.00 94.12 309 LEU A N 1
ATOM 2440 C CA . LEU A 1 309 ? -19.910 -0.963 35.401 1.00 94.12 309 LEU A CA 1
ATOM 2441 C C . LEU A 1 309 ? -19.831 0.063 36.544 1.00 94.12 309 LEU A C 1
ATOM 2443 O O . LEU A 1 309 ? -19.367 -0.271 37.632 1.00 94.12 309 LEU A O 1
ATOM 2447 N N . THR A 1 310 ? -20.364 1.274 36.350 1.00 94.81 310 THR A N 1
ATOM 2448 C CA . THR A 1 310 ? -20.456 2.301 37.404 1.00 94.81 310 THR A CA 1
ATOM 2449 C C . THR A 1 310 ? -21.334 1.842 38.572 1.00 94.81 310 THR A C 1
ATOM 2451 O O . THR A 1 310 ? -20.947 2.009 39.730 1.00 94.81 310 THR A O 1
ATOM 2454 N N . VAL A 1 311 ? -22.489 1.224 38.295 1.00 92.94 311 VAL A N 1
ATOM 2455 C CA . VAL A 1 311 ? -23.393 0.686 39.331 1.00 92.94 311 VAL A CA 1
ATOM 2456 C C . VAL A 1 311 ? -22.696 -0.389 40.172 1.00 92.94 311 VAL A C 1
ATOM 2458 O O . VAL A 1 311 ? -22.844 -0.383 41.398 1.00 92.94 311 VAL A O 1
ATOM 2461 N N . VAL A 1 312 ? -21.914 -1.272 39.537 1.00 91.38 312 VAL A N 1
ATOM 2462 C CA . VAL A 1 312 ? -21.141 -2.323 40.224 1.00 91.38 312 VAL A CA 1
ATOM 2463 C C . VAL A 1 312 ? -19.987 -1.734 41.040 1.00 91.38 312 VAL A C 1
ATOM 2465 O O . VAL A 1 312 ? -19.839 -2.076 42.210 1.00 91.38 312 VAL A O 1
ATOM 2468 N N . VAL A 1 313 ? -19.198 -0.811 40.479 1.00 91.25 313 VAL A N 1
ATOM 2469 C CA . VAL A 1 313 ? -18.050 -0.207 41.185 1.00 91.25 313 VAL A CA 1
ATOM 2470 C C . VAL A 1 313 ? -18.499 0.584 42.416 1.00 91.25 313 VAL A C 1
ATOM 2472 O O . VAL A 1 313 ? -17.916 0.426 43.493 1.00 91.25 313 VAL A O 1
ATOM 2475 N N . LEU A 1 314 ? -19.548 1.403 42.276 1.00 88.56 314 LEU A N 1
ATOM 2476 C CA . LEU A 1 314 ? -20.073 2.243 43.357 1.00 88.56 314 LEU A CA 1
ATOM 2477 C C . LEU A 1 314 ? -20.974 1.487 44.342 1.00 88.56 314 LEU A C 1
ATOM 2479 O O . LEU A 1 314 ? -21.369 2.064 45.354 1.00 88.56 314 LEU A O 1
ATOM 2483 N N . ASN A 1 315 ? -21.285 0.212 44.084 1.00 84.00 315 ASN A N 1
ATOM 2484 C CA . ASN A 1 315 ? -22.127 -0.622 44.945 1.00 84.00 315 ASN A CA 1
ATOM 2485 C C . ASN A 1 315 ? -23.500 0.007 45.256 1.00 84.00 315 ASN A C 1
ATOM 2487 O O . ASN A 1 315 ? -23.992 -0.079 46.383 1.00 84.00 315 ASN A O 1
ATOM 2491 N N . ILE A 1 316 ? -24.123 0.653 44.263 1.00 80.31 316 ILE A N 1
ATOM 2492 C CA . ILE A 1 316 ? -25.346 1.457 44.463 1.00 80.31 316 ILE A CA 1
ATOM 2493 C C . ILE A 1 316 ? -26.508 0.599 44.987 1.00 80.31 316 ILE A C 1
ATOM 2495 O O . ILE A 1 316 ? -27.290 1.054 45.816 1.00 80.31 316 ILE A O 1
ATOM 2499 N N . THR A 1 317 ? -26.625 -0.646 44.518 1.00 75.19 317 THR A N 1
ATOM 2500 C CA . THR A 1 317 ? -27.727 -1.547 44.889 1.00 75.19 317 THR A CA 1
ATOM 2501 C C . THR A 1 317 ? -27.489 -2.282 46.206 1.00 75.19 317 THR A C 1
ATOM 2503 O O . THR A 1 317 ? -28.430 -2.499 46.962 1.00 75.19 317 THR A O 1
ATOM 2506 N N . HIS A 1 318 ? -26.245 -2.682 46.482 1.00 73.88 318 HIS A N 1
ATOM 2507 C CA . HIS A 1 318 ? -25.888 -3.506 47.636 1.00 73.88 318 HIS A CA 1
ATOM 2508 C C . HIS A 1 318 ? -24.552 -3.057 48.217 1.00 73.88 318 HIS A C 1
ATOM 2510 O O . HIS A 1 318 ? -23.512 -3.210 47.585 1.00 73.88 318 HIS A O 1
ATOM 2516 N N . LYS A 1 319 ? -24.575 -2.537 49.444 1.00 79.75 319 LYS A N 1
ATOM 2517 C CA . LYS A 1 319 ? -23.386 -2.041 50.142 1.00 79.75 319 LYS A CA 1
ATOM 2518 C C . LYS A 1 319 ? -22.461 -3.193 50.535 1.00 79.75 319 LYS A C 1
ATOM 2520 O O . LYS A 1 319 ? -22.895 -4.147 51.175 1.00 79.75 319 LYS A O 1
ATOM 2525 N N . MET A 1 320 ? -21.163 -3.079 50.240 1.00 70.12 320 MET A N 1
ATOM 2526 C CA . MET A 1 320 ? -20.212 -4.175 50.503 1.00 70.12 320 MET A CA 1
ATOM 2527 C C . MET A 1 320 ? -20.068 -4.544 51.978 1.00 70.12 320 MET A C 1
ATOM 2529 O O . MET A 1 320 ? -19.848 -5.709 52.293 1.00 70.12 320 MET A O 1
ATOM 2533 N N . TYR A 1 321 ? -20.210 -3.587 52.894 1.00 72.19 321 TYR A N 1
ATOM 2534 C CA . TYR A 1 321 ? -20.054 -3.848 54.326 1.00 72.19 321 TYR A CA 1
ATOM 2535 C C . TYR A 1 321 ? -21.251 -4.599 54.942 1.00 72.19 321 TYR A C 1
ATOM 2537 O O . TYR A 1 321 ? -21.114 -5.178 56.016 1.00 72.19 321 TYR A O 1
ATOM 2545 N N . GLU A 1 322 ? -22.390 -4.651 54.244 1.00 74.56 322 GLU A N 1
ATOM 2546 C CA . GLU A 1 322 ? -23.594 -5.397 54.644 1.00 74.56 322 GLU A CA 1
ATOM 2547 C C . GLU A 1 322 ? -23.642 -6.804 54.015 1.00 74.56 322 GLU A C 1
ATOM 2549 O O . GLU A 1 322 ? -24.581 -7.561 54.254 1.00 74.56 322 GLU A O 1
ATOM 2554 N N . THR A 1 323 ? -22.634 -7.186 53.217 1.00 69.44 323 THR A N 1
ATOM 2555 C CA . THR A 1 323 ? -22.625 -8.487 52.534 1.00 69.44 323 THR A CA 1
ATOM 2556 C C . THR A 1 323 ? -22.477 -9.641 53.527 1.00 69.44 323 THR A C 1
ATOM 2558 O O . THR A 1 323 ? -21.543 -9.689 54.335 1.00 69.44 323 THR A O 1
ATOM 2561 N N . THR A 1 324 ? -23.432 -10.571 53.448 1.00 69.25 324 THR A N 1
ATOM 2562 C CA . THR A 1 324 ? -23.478 -11.841 54.192 1.00 69.25 324 THR A CA 1
ATOM 2563 C C . THR A 1 324 ? -23.136 -13.044 53.309 1.00 69.25 324 THR A C 1
ATOM 2565 O O . THR A 1 324 ? -22.868 -14.127 53.817 1.00 69.25 324 THR A O 1
ATOM 2568 N N . SER A 1 325 ? -23.122 -12.857 51.985 1.00 77.75 325 SER A N 1
ATOM 2569 C CA . SER A 1 325 ? -22.827 -13.879 50.983 1.00 77.75 325 SER A CA 1
ATOM 2570 C C . SER A 1 325 ? -21.973 -13.297 49.854 1.00 77.75 325 SER A C 1
ATOM 2572 O O . SER A 1 325 ? -22.098 -12.120 49.520 1.00 77.75 325 SER A O 1
ATOM 2574 N N . VAL A 1 326 ? -21.116 -14.137 49.267 1.00 81.44 326 VAL A N 1
ATOM 2575 C CA . VAL A 1 326 ? -20.206 -13.804 48.150 1.00 81.44 326 VAL A CA 1
ATOM 2576 C C . VAL A 1 326 ? -20.863 -14.083 46.784 1.00 81.44 326 VAL A C 1
ATOM 2578 O O . VAL A 1 326 ? -20.251 -13.895 45.734 1.00 81.44 326 VAL A O 1
ATOM 2581 N N . ILE A 1 327 ? -22.117 -14.548 46.773 1.00 83.94 327 ILE A N 1
ATOM 2582 C CA . ILE A 1 327 ? -22.847 -14.864 45.538 1.00 83.94 327 ILE A CA 1
ATOM 2583 C C . ILE A 1 327 ? -23.044 -13.584 44.706 1.00 83.94 327 ILE A C 1
ATOM 2585 O O . ILE A 1 327 ? -23.472 -12.574 45.268 1.00 83.94 327 ILE A O 1
ATOM 2589 N N . PRO A 1 328 ? -22.771 -13.615 43.385 1.00 84.75 328 PRO A N 1
ATOM 2590 C CA . PRO A 1 328 ? -22.936 -12.440 42.546 1.00 84.75 328 PRO A CA 1
ATOM 2591 C C . PRO A 1 328 ? -24.389 -11.979 42.442 1.00 84.75 328 PRO A C 1
ATOM 2593 O O . PRO A 1 328 ? -25.312 -12.790 42.308 1.00 84.75 328 PRO A O 1
ATOM 2596 N N . ASN A 1 329 ? -24.581 -10.663 42.434 1.00 86.25 329 ASN A N 1
ATOM 2597 C CA . ASN A 1 329 ? -25.901 -10.049 42.274 1.00 86.25 329 ASN A CA 1
ATOM 2598 C C . ASN A 1 329 ? -26.385 -10.118 40.817 1.00 86.25 329 ASN A C 1
ATOM 2600 O O . ASN A 1 329 ? -25.588 -10.248 39.888 1.00 86.25 329 ASN A O 1
ATOM 2604 N N . SER A 1 330 ? -27.688 -9.930 40.580 1.00 89.81 330 SER A N 1
ATOM 2605 C CA . SER A 1 330 ? -28.264 -9.924 39.221 1.00 89.81 330 SER A CA 1
ATOM 2606 C C . SER A 1 330 ? -27.578 -8.926 38.277 1.00 89.81 330 SER A C 1
ATOM 2608 O O . SER A 1 330 ? -27.401 -9.205 37.094 1.00 89.81 330 SER A O 1
ATOM 2610 N N . VAL A 1 331 ? -27.148 -7.776 38.806 1.00 90.75 331 VAL A N 1
ATOM 2611 C CA . VAL A 1 331 ? -26.410 -6.743 38.059 1.00 90.75 331 VAL A CA 1
ATOM 2612 C C . VAL A 1 331 ? -25.015 -7.232 37.650 1.00 90.75 331 VAL A C 1
ATOM 2614 O O . VAL A 1 331 ? -24.560 -6.951 3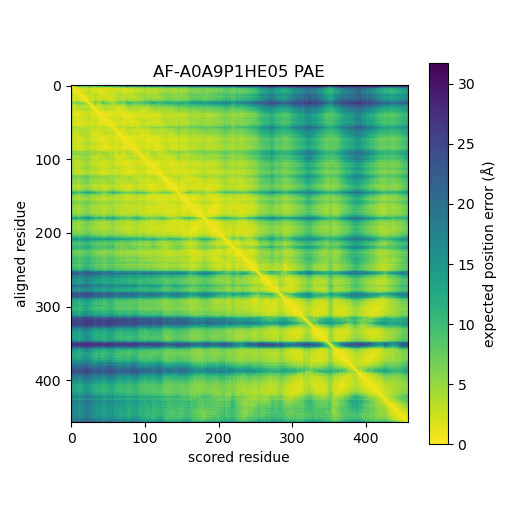6.546 1.00 90.75 331 VAL A O 1
ATOM 2617 N N . GLU A 1 332 ? -24.348 -8.008 38.506 1.00 90.31 332 GLU A N 1
ATOM 2618 C CA . GLU A 1 332 ? -23.027 -8.578 38.219 1.00 90.31 332 GLU A CA 1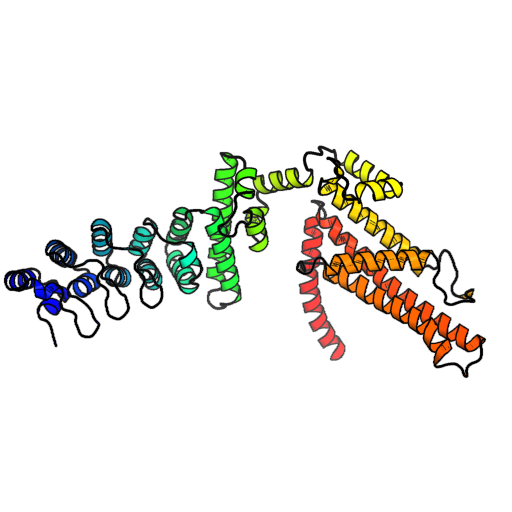
ATOM 2619 C C . GLU A 1 332 ? -23.117 -9.713 37.195 1.00 90.31 332 GLU A C 1
ATOM 2621 O O . GLU A 1 332 ? -22.262 -9.813 36.319 1.00 90.31 332 GLU A O 1
ATOM 2626 N N . TRP A 1 333 ? -24.185 -10.518 37.238 1.00 93.56 333 TRP A N 1
ATOM 2627 C CA . TRP A 1 333 ? -24.474 -11.506 36.193 1.00 93.56 333 TRP A CA 1
ATOM 2628 C C . TRP A 1 333 ? -24.716 -10.854 34.832 1.00 93.56 333 TRP A C 1
ATOM 2630 O O . TRP A 1 333 ? -24.200 -11.330 33.820 1.00 93.56 333 TRP A O 1
ATOM 2640 N N . LEU A 1 334 ? -25.454 -9.740 34.801 1.00 94.31 334 LEU A N 1
ATOM 2641 C CA . LEU A 1 334 ? -25.645 -8.965 33.577 1.00 94.31 334 LEU A CA 1
ATOM 2642 C C . LEU A 1 334 ? -24.320 -8.373 33.070 1.00 94.31 334 LEU A C 1
ATOM 2644 O O . LEU A 1 334 ? -24.060 -8.410 31.868 1.00 94.31 334 LEU A O 1
ATOM 2648 N N . LEU A 1 335 ? -23.463 -7.873 33.969 1.00 94.38 335 LEU A N 1
ATOM 2649 C CA . LEU A 1 335 ? -22.136 -7.359 33.611 1.00 94.38 335 LEU A CA 1
ATOM 2650 C C . LEU A 1 335 ? -21.250 -8.462 33.029 1.00 94.38 335 LEU A C 1
ATOM 2652 O O . LEU A 1 335 ? -20.588 -8.245 32.017 1.00 94.38 335 LEU A O 1
ATOM 2656 N N . LEU A 1 336 ? -21.269 -9.652 33.631 1.00 94.62 336 LEU A N 1
ATOM 2657 C CA . LEU A 1 336 ? -20.530 -10.813 33.143 1.00 94.62 336 LEU A CA 1
ATOM 2658 C C . LEU A 1 336 ? -20.996 -11.228 31.742 1.00 94.62 336 LEU A C 1
ATOM 2660 O O . LEU A 1 336 ? -20.159 -11.497 30.880 1.00 94.62 336 LEU A O 1
ATOM 2664 N N . LEU A 1 337 ? -22.308 -11.213 31.484 1.00 95.06 337 LEU A N 1
ATOM 2665 C CA . LEU A 1 337 ? -22.851 -11.451 30.146 1.00 95.06 337 LEU A CA 1
ATOM 2666 C C . LEU A 1 337 ? -22.327 -10.408 29.144 1.00 95.06 337 LEU A C 1
ATOM 2668 O O . LEU A 1 337 ? -21.867 -10.778 28.064 1.00 95.06 337 LEU A O 1
ATOM 2672 N N . TRP A 1 338 ? -22.320 -9.126 29.514 1.00 95.31 338 TRP A N 1
ATOM 2673 C CA . TRP A 1 338 ? -21.811 -8.051 28.654 1.00 95.31 338 TRP A CA 1
ATOM 2674 C C . TRP A 1 338 ? -20.316 -8.203 28.347 1.00 95.31 338 TRP A C 1
ATOM 2676 O O . TRP A 1 338 ? -19.906 -8.137 27.189 1.00 95.31 338 TRP A O 1
ATOM 2686 N N . LEU A 1 339 ? -19.504 -8.477 29.372 1.00 94.88 339 LEU A N 1
ATOM 2687 C CA . LEU A 1 339 ? -18.066 -8.725 29.234 1.00 94.88 339 LEU A CA 1
ATOM 2688 C C . LEU A 1 339 ? -17.780 -9.945 28.355 1.00 94.88 339 LEU A C 1
ATOM 2690 O O . LEU A 1 339 ? -16.850 -9.910 27.551 1.00 94.88 339 LEU A O 1
ATOM 2694 N N . SER A 1 340 ? -18.595 -10.999 28.461 1.00 94.44 340 SER A N 1
ATOM 2695 C CA . SER A 1 340 ? -18.478 -12.171 27.589 1.00 94.44 340 SER A CA 1
ATOM 2696 C C . SER A 1 340 ? -18.767 -11.828 26.123 1.00 94.44 340 SER A C 1
ATOM 2698 O O . SER A 1 340 ? -18.041 -12.278 25.240 1.00 94.44 340 SER A O 1
ATOM 2700 N N . GLY A 1 341 ? -19.758 -10.969 25.857 1.00 92.62 341 GLY A N 1
ATOM 2701 C CA . GLY A 1 341 ? -20.050 -10.470 24.513 1.00 92.62 341 GLY A CA 1
ATOM 2702 C C . GLY A 1 341 ? -18.901 -9.641 23.938 1.00 92.62 341 GLY A C 1
ATOM 2703 O O . GLY A 1 341 ? -18.486 -9.873 22.803 1.00 92.62 341 GLY A O 1
ATOM 2704 N N . ASN A 1 342 ? -18.330 -8.739 24.741 1.00 91.25 342 ASN A N 1
ATOM 2705 C CA . ASN A 1 342 ? -17.163 -7.946 24.344 1.00 91.25 342 ASN A CA 1
ATOM 2706 C C . ASN A 1 342 ? -15.945 -8.840 24.054 1.00 91.25 342 ASN A C 1
ATOM 2708 O O . ASN A 1 342 ? -15.257 -8.632 23.058 1.00 91.25 342 ASN A O 1
ATOM 2712 N N . LEU A 1 343 ? -15.717 -9.879 24.865 1.00 91.50 343 LEU A N 1
ATOM 2713 C CA . LEU A 1 343 ? -14.657 -10.860 24.627 1.00 91.50 343 LEU A CA 1
ATOM 2714 C C . LEU A 1 343 ? -14.859 -11.613 23.304 1.00 91.50 343 LEU A C 1
ATOM 2716 O O . LEU A 1 343 ? -13.916 -11.750 22.528 1.00 91.50 343 LEU A O 1
ATOM 2720 N N . VAL A 1 344 ? -16.079 -12.085 23.028 1.00 92.00 344 VAL A N 1
ATOM 2721 C CA . VAL A 1 344 ? -16.402 -12.773 21.766 1.00 92.00 344 VAL A CA 1
ATOM 2722 C C . VAL A 1 344 ? -16.205 -11.846 20.569 1.00 92.00 344 VAL A C 1
ATOM 2724 O O . VAL A 1 344 ? -15.675 -12.286 19.549 1.00 92.00 344 VAL A O 1
ATOM 2727 N N . SER A 1 345 ? -16.597 -10.575 20.689 1.00 88.19 345 SER A N 1
ATOM 2728 C CA . SER A 1 345 ? -16.388 -9.576 19.639 1.00 88.19 345 SER A CA 1
ATOM 2729 C C . SER A 1 345 ? -14.902 -9.421 19.313 1.00 88.19 345 SER A C 1
ATOM 2731 O O . SER A 1 345 ? -14.528 -9.568 18.153 1.00 88.19 345 SER A O 1
ATOM 2733 N N . GLU A 1 346 ? -14.056 -9.216 20.326 1.00 87.81 346 GLU A N 1
ATOM 2734 C CA . GLU A 1 346 ? -12.606 -9.053 20.142 1.00 87.81 346 GLU A CA 1
ATOM 2735 C C . GLU A 1 346 ? -11.929 -10.316 19.582 1.00 87.81 346 GLU A C 1
ATOM 2737 O O . GLU A 1 346 ? -11.069 -10.230 18.703 1.00 87.81 346 GLU A O 1
ATOM 2742 N N . LEU A 1 347 ? -12.352 -11.508 20.023 1.00 87.38 347 LEU A N 1
ATOM 2743 C CA . LEU A 1 347 ? -11.863 -12.782 19.478 1.00 87.38 347 LEU A CA 1
ATOM 2744 C C . LEU A 1 347 ? -12.319 -13.028 18.032 1.00 87.38 347 LEU A C 1
ATOM 2746 O O . LEU A 1 347 ? -11.636 -13.719 17.280 1.00 87.38 347 LEU A O 1
ATOM 2750 N N . SER A 1 348 ? -13.462 -12.474 17.629 1.00 87.25 348 SER A N 1
ATOM 2751 C CA . SER A 1 348 ? -13.973 -12.605 16.259 1.00 87.25 348 SER A CA 1
ATOM 2752 C C . SER A 1 348 ? -13.308 -11.618 15.295 1.00 87.25 348 SER A C 1
ATOM 2754 O O . SER A 1 348 ? -13.237 -11.884 14.097 1.00 87.25 348 SER A O 1
ATOM 2756 N N . SER A 1 349 ? -12.804 -10.487 15.797 1.00 74.31 349 SER A N 1
ATOM 2757 C CA . SER A 1 349 ? -12.197 -9.412 15.004 1.00 74.31 349 SER A CA 1
ATOM 2758 C C . SER A 1 349 ? -10.664 -9.467 14.917 1.00 74.31 349 SER A C 1
ATOM 2760 O O . SER A 1 349 ? -10.036 -8.441 14.648 1.00 74.31 349 SER A O 1
ATOM 2762 N N . MET A 1 350 ? -10.040 -10.632 15.140 1.00 54.38 350 MET A N 1
ATOM 2763 C CA . MET A 1 350 ? -8.577 -10.793 15.137 1.00 54.38 350 MET A CA 1
ATOM 2764 C C . MET A 1 350 ? -7.943 -10.292 13.823 1.00 54.38 350 MET A C 1
ATOM 2766 O O . MET A 1 350 ? -7.973 -10.974 12.803 1.00 54.38 350 MET A O 1
ATOM 2770 N N . GLY A 1 351 ? -7.364 -9.085 13.860 1.00 52.69 351 GLY A N 1
ATOM 2771 C CA . GLY A 1 351 ? -6.692 -8.450 12.718 1.00 52.69 351 GLY A CA 1
ATOM 2772 C C . GLY A 1 351 ? -6.667 -6.914 12.721 1.00 52.69 351 GLY A C 1
ATOM 2773 O O . GLY A 1 351 ? -5.901 -6.327 11.967 1.00 52.69 351 GLY A O 1
ATOM 2774 N N . GLY A 1 352 ? -7.457 -6.243 13.568 1.00 50.78 352 GLY A N 1
ATOM 2775 C CA . GLY A 1 352 ? -7.646 -4.782 13.528 1.00 50.78 352 GLY A CA 1
ATOM 2776 C C . GLY A 1 352 ? -6.907 -3.965 14.595 1.00 50.78 352 GLY A C 1
ATOM 2777 O O . GLY A 1 352 ? -7.482 -3.027 15.138 1.00 50.78 352 GLY A O 1
ATOM 2778 N N . GLY A 1 353 ? -5.667 -4.310 14.948 1.00 50.09 353 GLY A N 1
ATOM 2779 C CA . GLY A 1 353 ? -4.900 -3.586 15.971 1.00 50.09 353 GLY A CA 1
ATOM 2780 C C . GLY A 1 353 ? -4.353 -2.238 15.487 1.00 50.09 353 GLY A C 1
ATOM 2781 O O . GLY A 1 353 ? -3.148 -2.105 15.310 1.00 50.09 353 GLY A O 1
ATOM 2782 N N . SER A 1 354 ? -5.215 -1.241 15.274 1.00 54.16 354 SER A N 1
ATOM 2783 C CA . SER A 1 354 ? -4.824 0.139 14.950 1.00 54.16 354 SER A CA 1
ATOM 2784 C C . SER A 1 354 ? -5.332 1.109 16.024 1.00 54.16 354 SER A C 1
ATOM 2786 O O . SER A 1 354 ? -6.510 1.105 16.374 1.00 54.16 354 SER A O 1
ATOM 2788 N N . GLY A 1 355 ? -4.443 1.946 16.570 1.00 62.59 355 GLY A N 1
ATOM 2789 C CA . GLY A 1 355 ? -4.794 3.023 17.507 1.00 62.59 355 GLY A CA 1
ATOM 2790 C C . GLY A 1 355 ? -5.186 2.563 18.921 1.00 62.59 355 GLY A C 1
ATOM 2791 O O . GLY A 1 355 ? -4.438 1.837 19.574 1.00 62.59 355 GLY A O 1
ATOM 2792 N N . LEU A 1 356 ? -6.348 3.023 19.413 1.00 64.81 356 LEU A N 1
ATOM 2793 C CA . LEU A 1 356 ? -6.849 2.777 20.778 1.00 64.81 356 LEU A CA 1
ATOM 2794 C C . LEU A 1 356 ? -7.406 1.355 21.000 1.00 64.81 356 LEU A C 1
ATOM 2796 O O . LEU A 1 356 ? -7.915 1.075 22.081 1.00 64.81 356 LEU A O 1
ATOM 2800 N N . GLY A 1 357 ? -7.276 0.422 20.048 1.00 73.19 357 GLY A N 1
ATOM 2801 C CA . GLY A 1 357 ? -7.718 -0.973 20.230 1.00 73.19 357 GLY A CA 1
ATOM 2802 C C . GLY A 1 357 ? -7.115 -1.663 21.466 1.00 73.19 357 GLY A C 1
ATOM 2803 O O . GLY A 1 357 ? -7.759 -2.498 22.097 1.00 73.19 357 GLY A O 1
ATOM 2804 N N . ILE A 1 358 ? -5.921 -1.236 21.895 1.00 81.00 358 ILE A N 1
ATOM 2805 C CA . ILE A 1 358 ? -5.285 -1.684 23.146 1.00 81.00 358 ILE A CA 1
ATOM 2806 C C . ILE A 1 358 ? -6.174 -1.403 24.370 1.00 81.00 358 ILE A C 1
ATOM 2808 O O . ILE A 1 358 ? -6.193 -2.200 25.307 1.00 81.00 358 ILE A O 1
ATOM 2812 N N . VAL A 1 359 ? -6.936 -0.304 24.368 1.00 86.81 359 VAL A N 1
ATOM 2813 C CA . VAL A 1 359 ? -7.819 0.081 25.479 1.00 86.81 359 VAL A CA 1
ATOM 2814 C C . VAL A 1 359 ? -8.917 -0.963 25.689 1.00 86.81 359 VAL A C 1
ATOM 2816 O O . VAL A 1 359 ? -9.156 -1.358 26.828 1.00 86.81 359 VAL A O 1
ATOM 2819 N N . LYS A 1 360 ? -9.515 -1.493 24.613 1.00 86.94 360 LYS A N 1
ATOM 2820 C CA . LYS A 1 360 ? -10.544 -2.547 24.692 1.00 86.94 360 LYS A CA 1
ATOM 2821 C C . LYS A 1 360 ? -9.995 -3.829 25.311 1.00 86.94 360 LYS A C 1
ATOM 2823 O O . LYS A 1 360 ? -10.598 -4.398 26.222 1.00 86.94 360 LYS A O 1
ATOM 2828 N N . VAL A 1 361 ? -8.800 -4.237 24.880 1.00 89.12 361 VAL A N 1
ATOM 2829 C CA . VAL A 1 361 ? -8.093 -5.392 25.454 1.00 89.12 361 VAL A CA 1
ATOM 2830 C C . VAL A 1 361 ? -7.799 -5.162 26.937 1.00 89.12 361 VAL A C 1
ATOM 2832 O O . VAL A 1 361 ? -8.009 -6.059 27.751 1.00 89.12 361 VAL A O 1
ATOM 2835 N N . LEU A 1 362 ? -7.373 -3.957 27.317 1.00 90.50 362 LEU A N 1
ATOM 2836 C CA . LEU A 1 362 ? -7.073 -3.620 28.706 1.00 90.50 362 LEU A CA 1
ATOM 2837 C C . LEU A 1 362 ? -8.320 -3.675 29.602 1.00 90.50 362 LEU A C 1
ATOM 2839 O O . LEU A 1 362 ? -8.244 -4.220 30.705 1.00 90.50 362 LEU A O 1
ATOM 2843 N N . ILE A 1 363 ? -9.472 -3.194 29.118 1.00 93.19 363 ILE A N 1
ATOM 2844 C CA . ILE A 1 363 ? -10.766 -3.323 29.813 1.00 93.19 363 ILE A CA 1
ATOM 2845 C C . ILE A 1 363 ? -11.087 -4.801 30.059 1.00 93.19 363 ILE A C 1
ATOM 2847 O O . ILE A 1 363 ? -11.438 -5.168 31.183 1.00 93.19 363 ILE A O 1
ATOM 2851 N N . LEU A 1 364 ? -10.939 -5.657 29.042 1.00 93.56 364 LEU A N 1
ATOM 2852 C CA . LEU A 1 364 ? -11.211 -7.093 29.155 1.00 93.56 364 LEU A CA 1
ATOM 2853 C C . LEU A 1 364 ? -10.255 -7.794 30.123 1.00 93.56 364 LEU A C 1
ATOM 2855 O O . LEU A 1 364 ? -10.709 -8.577 30.954 1.00 93.56 364 LEU A O 1
ATOM 2859 N N . VAL A 1 365 ? -8.955 -7.494 30.066 1.00 94.88 365 VAL A N 1
ATOM 2860 C CA . VAL A 1 365 ? -7.945 -8.092 30.955 1.00 94.88 365 VAL A CA 1
ATOM 2861 C C . VAL A 1 365 ? -8.182 -7.689 32.412 1.00 94.88 365 VAL A C 1
ATOM 2863 O O . VAL A 1 365 ? -8.204 -8.555 33.289 1.00 94.88 365 VAL A O 1
ATOM 2866 N N . LEU A 1 366 ? -8.416 -6.402 32.685 1.00 96.12 366 LEU A N 1
ATOM 2867 C CA . LEU A 1 366 ? -8.722 -5.917 34.037 1.00 96.12 366 LEU A CA 1
ATOM 2868 C C . LEU A 1 366 ? -10.033 -6.508 34.565 1.00 96.12 366 LEU A C 1
ATOM 2870 O O . LEU A 1 366 ? -10.107 -6.916 35.725 1.00 96.12 366 LEU A O 1
ATOM 2874 N N . SER A 1 367 ? -11.047 -6.612 33.706 1.00 95.88 367 SER A N 1
ATOM 2875 C CA . SER A 1 367 ? -12.333 -7.215 34.064 1.00 95.88 367 SER A CA 1
ATOM 2876 C C . SER A 1 367 ? -12.212 -8.719 34.321 1.00 95.88 367 SER A C 1
ATOM 2878 O O . SER A 1 367 ? -12.806 -9.228 35.269 1.00 95.88 367 SER A O 1
ATOM 2880 N N . ALA A 1 368 ? -11.403 -9.438 33.539 1.00 96.00 368 ALA A N 1
ATOM 2881 C CA . ALA A 1 368 ? -11.113 -10.852 33.765 1.00 96.00 368 ALA A CA 1
ATOM 2882 C C . ALA A 1 368 ? -10.357 -11.070 35.085 1.00 96.00 368 ALA A C 1
ATOM 2884 O O . ALA A 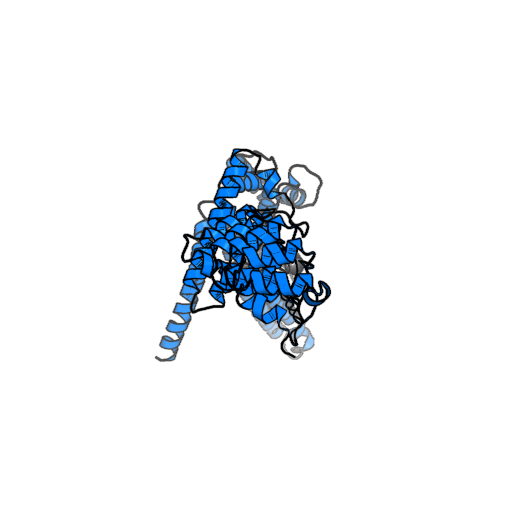1 368 ? -10.699 -11.979 35.843 1.00 96.00 368 ALA A O 1
ATOM 2885 N N . ALA A 1 369 ? -9.388 -10.206 35.405 1.00 96.81 369 ALA A N 1
ATOM 2886 C CA . ALA A 1 369 ? -8.704 -10.222 36.696 1.00 96.81 369 ALA A CA 1
ATOM 2887 C C . ALA A 1 369 ? -9.679 -9.953 37.857 1.00 96.81 369 ALA A C 1
ATOM 2889 O O . ALA A 1 369 ? -9.629 -10.651 38.868 1.00 96.81 369 ALA A O 1
ATOM 2890 N N . ALA A 1 370 ? -10.610 -9.006 37.703 1.00 95.62 370 ALA A N 1
ATOM 2891 C CA . ALA A 1 370 ? -11.650 -8.742 38.698 1.00 95.62 370 ALA A CA 1
ATOM 2892 C C . ALA A 1 370 ? -12.558 -9.966 38.917 1.00 95.62 370 ALA A C 1
ATOM 2894 O O . ALA A 1 370 ? -12.789 -10.372 40.058 1.00 95.62 370 ALA A O 1
ATOM 2895 N N . ILE A 1 371 ? -13.018 -10.608 37.837 1.00 94.50 371 ILE A N 1
ATOM 2896 C CA . ILE A 1 371 ? -13.817 -11.841 37.911 1.00 94.50 371 ILE A CA 1
ATOM 2897 C C . ILE A 1 371 ? -13.025 -12.955 38.608 1.00 94.50 371 ILE A C 1
ATOM 2899 O O . ILE A 1 371 ? -13.569 -13.632 39.480 1.00 94.50 371 ILE A O 1
ATOM 2903 N N . ALA A 1 372 ? -11.737 -13.115 38.292 1.00 95.38 372 ALA A N 1
ATOM 2904 C CA . ALA A 1 372 ? -10.877 -14.086 38.961 1.00 95.38 372 ALA A CA 1
ATOM 2905 C C . ALA A 1 372 ? -10.790 -13.809 40.470 1.00 95.38 372 ALA A C 1
ATOM 2907 O O . ALA A 1 372 ? -11.004 -14.724 41.262 1.00 95.38 372 ALA A O 1
ATOM 2908 N N . VAL A 1 373 ? -10.573 -12.555 40.883 1.00 94.69 373 VAL A N 1
ATOM 2909 C CA . VAL A 1 373 ? -10.569 -12.163 42.304 1.00 94.69 373 VAL A CA 1
ATOM 2910 C C . VAL A 1 373 ? -11.892 -12.523 42.990 1.00 94.69 373 VAL A C 1
ATOM 2912 O O . VAL A 1 373 ? -11.871 -13.038 44.107 1.00 94.69 373 VAL A O 1
ATOM 2915 N N . HIS A 1 374 ? -13.039 -12.333 42.329 1.00 92.19 374 HIS A N 1
ATOM 2916 C CA . HIS A 1 374 ? -14.344 -12.740 42.871 1.00 92.19 374 HIS A CA 1
ATOM 2917 C C . HIS A 1 374 ? -14.447 -14.266 43.025 1.00 92.19 374 HIS A C 1
ATOM 2919 O O . HIS A 1 374 ? -14.876 -14.757 44.069 1.00 92.19 374 HIS A O 1
ATOM 2925 N N . VAL A 1 375 ? -14.006 -15.035 42.027 1.00 92.56 375 VAL A N 1
ATOM 2926 C CA . VAL A 1 375 ? -13.979 -16.508 42.096 1.00 92.56 375 VAL A CA 1
ATOM 2927 C C . VAL A 1 375 ? -13.061 -16.990 43.226 1.00 92.56 375 VAL A C 1
ATOM 2929 O O . VAL A 1 375 ? -13.439 -17.875 43.993 1.00 92.56 375 VAL A O 1
ATOM 2932 N N . LEU A 1 376 ? -11.888 -16.374 43.393 1.00 91.56 376 LEU A N 1
ATOM 2933 C CA . LEU A 1 376 ? -10.975 -16.645 44.505 1.00 91.56 376 LEU A CA 1
ATOM 2934 C C . LEU A 1 376 ? -11.595 -16.283 45.864 1.00 91.56 376 LEU A C 1
ATOM 2936 O O . LEU A 1 376 ? -11.415 -17.036 46.822 1.00 91.56 376 LEU A O 1
ATOM 2940 N N . ALA A 1 377 ? -12.369 -15.195 45.944 1.00 89.62 377 ALA A N 1
ATOM 2941 C CA . ALA A 1 377 ? -13.107 -14.812 47.150 1.00 89.62 377 ALA A CA 1
ATOM 2942 C C . ALA A 1 377 ? -14.134 -15.874 47.573 1.00 89.62 377 ALA A C 1
ATOM 2944 O O . ALA A 1 377 ? -14.417 -16.010 48.761 1.00 89.62 377 ALA A O 1
ATOM 2945 N N . PHE A 1 378 ? -14.674 -16.635 46.617 1.00 88.69 378 PHE A N 1
ATOM 2946 C CA . PHE A 1 378 ? -15.589 -17.744 46.879 1.00 88.69 378 PHE A CA 1
ATOM 2947 C C . PHE A 1 378 ? -14.848 -19.054 47.210 1.00 88.69 378 PHE A C 1
ATOM 2949 O O . PHE A 1 378 ? -15.200 -19.740 48.168 1.00 88.69 378 PHE A O 1
ATOM 2956 N N . LEU A 1 379 ? -13.805 -19.401 46.447 1.00 89.06 379 LEU A N 1
ATOM 2957 C CA . LEU A 1 379 ? -13.116 -20.694 46.558 1.00 89.06 379 LEU A CA 1
ATOM 2958 C C . LEU A 1 379 ? -12.151 -20.787 47.749 1.00 89.06 379 LEU A C 1
ATOM 2960 O O . LEU A 1 379 ? -12.109 -21.822 48.414 1.00 89.06 379 LEU A O 1
ATOM 2964 N N . LEU A 1 380 ? -11.368 -19.741 48.036 1.00 88.00 380 LEU A N 1
ATOM 2965 C CA . LEU A 1 380 ? -10.329 -19.800 49.076 1.00 88.00 380 LEU A CA 1
ATOM 2966 C C . LEU A 1 380 ? -10.899 -20.002 50.492 1.00 88.00 380 LEU A C 1
ATOM 2968 O O . LEU A 1 380 ? -10.380 -20.871 51.200 1.00 88.00 380 LEU A O 1
ATOM 2972 N N . PRO A 1 381 ? -11.969 -19.293 50.917 1.00 85.44 381 PRO A N 1
ATOM 2973 C CA . PRO A 1 381 ? -12.608 -19.543 52.210 1.00 85.44 381 PRO A CA 1
ATOM 2974 C C . PRO A 1 381 ? -13.188 -20.952 52.356 1.00 85.44 381 PRO A C 1
ATOM 2976 O O . PRO A 1 381 ? -13.190 -21.502 53.457 1.00 85.44 381 PRO A O 1
ATOM 2979 N N . ALA A 1 382 ? -13.669 -21.529 51.251 1.00 83.62 382 ALA A N 1
ATOM 2980 C CA . ALA A 1 382 ? -14.305 -22.841 51.231 1.00 83.62 382 ALA A CA 1
ATOM 2981 C C . ALA A 1 382 ? -13.296 -24.002 51.217 1.00 83.62 382 ALA A C 1
ATOM 2983 O O . ALA A 1 382 ? -13.543 -25.026 51.849 1.00 83.62 382 ALA A O 1
ATOM 2984 N N . LEU A 1 383 ? -12.174 -23.855 50.502 1.00 85.88 383 LEU A N 1
ATOM 2985 C CA . LEU A 1 383 ? -11.228 -24.948 50.250 1.00 85.88 383 LEU A CA 1
ATOM 2986 C C . LEU A 1 383 ? -9.967 -24.890 51.121 1.00 85.88 383 LEU A C 1
ATOM 2988 O O . LEU A 1 383 ? -9.473 -25.932 51.543 1.00 85.88 383 LEU A O 1
ATOM 2992 N N . VAL A 1 384 ? -9.423 -23.694 51.360 1.00 84.00 384 VAL A N 1
ATOM 2993 C CA . VAL A 1 384 ? -8.071 -23.519 51.928 1.00 84.00 384 VAL A CA 1
ATOM 2994 C C . VAL A 1 384 ? -8.119 -22.961 53.344 1.00 84.00 384 VAL A C 1
ATOM 2996 O O . VAL A 1 384 ? -7.404 -23.426 54.225 1.00 84.00 384 VAL A O 1
ATOM 2999 N N . LEU A 1 385 ? -8.982 -21.977 53.589 1.00 82.44 385 LEU A N 1
ATOM 3000 C CA . LEU A 1 385 ? -9.063 -21.278 54.873 1.00 82.44 385 LEU A CA 1
ATOM 3001 C C . LEU A 1 385 ? -10.083 -21.928 55.818 1.00 82.44 385 LEU A C 1
ATOM 3003 O O . LEU A 1 385 ? -10.691 -21.244 56.636 1.00 82.44 385 LEU A O 1
ATOM 3007 N N . THR A 1 386 ? -10.293 -23.244 55.723 1.00 80.50 386 THR A N 1
ATOM 3008 C CA . THR A 1 386 ? -11.315 -23.964 56.505 1.00 80.50 386 THR A CA 1
ATOM 3009 C C . THR A 1 386 ? -11.132 -23.798 58.013 1.00 80.50 386 THR A C 1
ATOM 3011 O O . THR A 1 386 ? -12.134 -23.765 58.725 1.00 80.50 386 THR A O 1
ATOM 3014 N N . HIS A 1 387 ? -9.888 -23.613 58.465 1.00 84.75 387 HIS A N 1
ATOM 3015 C CA . HIS A 1 387 ? -9.494 -23.421 59.862 1.00 84.75 387 HIS A CA 1
ATOM 3016 C C . HIS A 1 387 ? -9.876 -22.065 60.475 1.00 84.75 387 HIS A C 1
ATOM 3018 O O . HIS A 1 387 ? -9.838 -21.952 61.695 1.00 84.75 387 HIS A O 1
ATOM 3024 N N . LEU A 1 388 ? -10.212 -21.053 59.666 1.00 83.88 388 LEU A N 1
ATOM 3025 C CA . LEU A 1 388 ? -10.582 -19.723 60.164 1.00 83.88 388 LEU A CA 1
ATOM 3026 C C . LEU A 1 388 ? -12.049 -19.661 60.606 1.00 83.88 388 LEU A C 1
ATOM 3028 O O . LEU A 1 388 ? -12.910 -20.357 60.044 1.00 83.88 388 LEU A O 1
ATOM 3032 N N . ASP A 1 389 ? -12.342 -18.768 61.549 1.00 86.12 389 ASP A N 1
ATOM 3033 C CA . ASP A 1 389 ? -13.711 -18.491 61.985 1.00 86.12 389 ASP A CA 1
ATOM 3034 C C . ASP A 1 389 ? -14.536 -17.831 60.868 1.00 86.12 389 ASP A C 1
ATOM 3036 O O . ASP A 1 389 ? -14.013 -17.246 59.913 1.00 86.12 389 ASP A O 1
ATOM 3040 N N . ASN A 1 390 ? -15.865 -17.929 60.970 1.00 82.81 390 ASN A N 1
ATOM 3041 C CA . ASN A 1 390 ? -16.771 -17.395 59.946 1.00 82.81 390 ASN A CA 1
ATOM 3042 C C . ASN A 1 390 ? -16.612 -15.876 59.753 1.00 82.81 390 ASN A C 1
ATOM 3044 O O . ASN A 1 390 ? -16.696 -15.400 58.620 1.00 82.81 390 ASN A O 1
ATOM 3048 N N . ASP A 1 391 ? -16.318 -15.130 60.821 1.00 83.75 391 ASP A N 1
ATOM 3049 C CA . ASP A 1 391 ? -16.090 -13.683 60.753 1.00 83.75 391 ASP A CA 1
ATOM 3050 C C . ASP A 1 391 ? -14.775 -13.333 60.039 1.00 83.75 391 ASP A C 1
ATOM 3052 O O . ASP A 1 391 ? -14.728 -12.396 59.237 1.00 83.75 391 ASP A O 1
ATOM 3056 N N . GLU A 1 392 ? -13.717 -14.122 60.246 1.00 84.56 392 GLU A N 1
ATOM 3057 C CA . GLU A 1 392 ? -12.427 -13.942 59.569 1.00 84.56 392 GLU A CA 1
ATOM 3058 C C . GLU A 1 392 ? -12.520 -14.285 58.077 1.00 84.56 392 GLU A C 1
ATOM 3060 O O . GLU A 1 392 ? -12.018 -13.541 57.225 1.00 84.56 392 GLU A O 1
ATOM 3065 N N . LYS A 1 393 ? -13.238 -15.364 57.737 1.00 84.19 393 LYS A N 1
ATOM 3066 C CA . LYS A 1 393 ? -13.562 -15.722 56.344 1.00 84.19 393 LYS A CA 1
ATOM 3067 C C . LYS A 1 393 ? -14.342 -14.608 55.651 1.00 84.19 393 LYS A C 1
ATOM 3069 O O . LYS A 1 393 ? -14.049 -14.270 54.501 1.00 84.19 393 LYS A O 1
ATOM 3074 N N . LEU A 1 394 ? -15.307 -14.011 56.349 1.00 84.19 394 LEU A N 1
ATOM 3075 C CA . LEU A 1 394 ? -16.110 -12.915 55.818 1.00 84.19 394 LEU A CA 1
ATOM 3076 C C . LEU A 1 394 ? -15.278 -11.637 55.629 1.00 84.19 394 LEU A C 1
ATOM 3078 O O . LEU A 1 394 ? -15.417 -10.958 54.610 1.00 84.19 394 LEU A O 1
ATOM 3082 N N . HIS A 1 395 ? -14.369 -11.328 56.556 1.00 86.75 395 HIS A N 1
ATOM 3083 C CA . HIS A 1 395 ? -13.434 -10.208 56.422 1.00 86.75 395 HIS A CA 1
ATOM 3084 C C . HIS A 1 395 ? -12.496 -10.378 55.213 1.00 86.75 395 HIS A C 1
ATOM 3086 O O . HIS A 1 395 ? -12.294 -9.441 54.430 1.00 86.75 395 HIS A O 1
ATOM 3092 N N . PHE A 1 396 ? -11.964 -11.586 55.011 1.00 87.69 396 PHE A N 1
ATOM 3093 C CA . PHE A 1 396 ? -11.159 -11.911 53.834 1.00 87.69 396 PHE A CA 1
ATOM 3094 C C . PHE A 1 396 ? -11.957 -11.725 52.534 1.00 87.69 396 PHE A C 1
ATOM 3096 O O . PHE A 1 396 ? -11.498 -11.037 51.618 1.00 87.69 396 PHE A O 1
ATOM 3103 N N . ALA A 1 397 ? -13.180 -12.261 52.474 1.00 86.88 397 ALA A N 1
ATOM 3104 C CA . ALA A 1 397 ? -14.047 -12.122 51.307 1.00 86.88 397 ALA A CA 1
ATOM 3105 C C . ALA A 1 397 ? -14.352 -10.648 50.986 1.00 86.88 397 ALA A C 1
ATOM 3107 O O . ALA A 1 397 ? -14.253 -10.239 49.830 1.00 86.88 397 ALA A O 1
ATOM 3108 N N . ARG A 1 398 ? -14.631 -9.816 51.999 1.00 87.94 398 ARG A N 1
ATOM 3109 C CA . ARG A 1 398 ? -14.841 -8.363 51.833 1.00 87.94 398 ARG A CA 1
ATOM 3110 C C . ARG A 1 398 ? -13.616 -7.651 51.259 1.00 87.94 398 ARG A C 1
ATOM 3112 O O . ARG A 1 398 ? -13.763 -6.778 50.406 1.00 87.94 398 ARG A O 1
ATOM 3119 N N . THR A 1 399 ? -12.417 -8.043 51.682 1.00 89.44 399 THR A N 1
ATOM 3120 C CA . THR A 1 399 ? -11.160 -7.479 51.164 1.00 89.44 399 THR A CA 1
ATOM 3121 C C . THR A 1 399 ? -10.955 -7.841 49.689 1.00 89.44 399 THR A C 1
ATOM 3123 O O . THR A 1 399 ? -10.579 -6.990 48.883 1.00 89.44 399 THR A O 1
ATOM 3126 N N . MET A 1 400 ? -11.276 -9.078 49.304 1.00 91.06 400 MET A N 1
ATOM 3127 C CA . MET A 1 400 ? -11.226 -9.504 47.902 1.00 91.06 400 MET A CA 1
ATOM 3128 C C . MET A 1 400 ? -12.286 -8.801 47.046 1.00 91.06 400 MET A C 1
ATOM 3130 O O . MET A 1 400 ? -11.984 -8.355 45.942 1.00 91.06 400 MET A O 1
ATOM 3134 N N . LEU A 1 401 ? -13.504 -8.612 47.561 1.00 89.38 401 LEU A N 1
ATOM 3135 C CA . LEU A 1 401 ? -14.542 -7.834 46.875 1.00 89.38 401 LEU A CA 1
ATOM 3136 C C . LEU A 1 401 ? -14.135 -6.362 46.692 1.00 89.38 401 LEU A C 1
ATOM 3138 O O . LEU A 1 401 ? -14.401 -5.779 45.641 1.00 89.38 401 LEU A O 1
ATOM 3142 N N . TYR A 1 402 ? -13.421 -5.776 47.658 1.00 90.69 402 TYR A N 1
ATOM 3143 C CA . TYR A 1 402 ? -12.822 -4.451 47.493 1.00 90.69 402 TYR A CA 1
ATOM 3144 C C . TYR A 1 402 ? -11.783 -4.425 46.368 1.00 90.69 402 TYR A C 1
ATOM 3146 O O . TYR A 1 402 ? -11.851 -3.556 45.497 1.00 90.69 402 TYR A O 1
ATOM 3154 N N . LEU A 1 403 ? -10.869 -5.398 46.333 1.00 92.81 403 LEU A N 1
ATOM 3155 C CA . LEU A 1 403 ? -9.873 -5.509 45.265 1.00 92.81 403 LEU A CA 1
ATOM 3156 C C . LEU A 1 40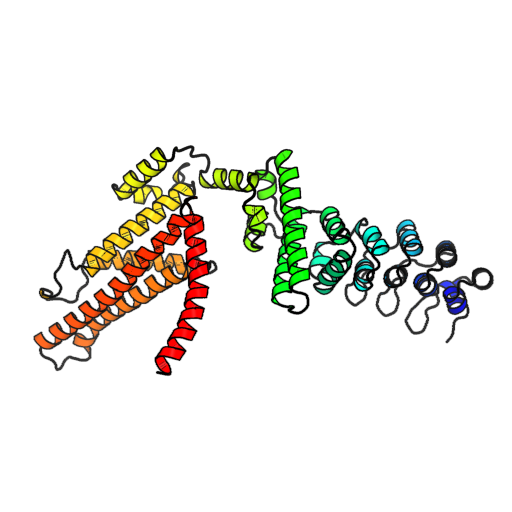3 ? -10.531 -5.684 43.884 1.00 92.81 403 LEU A C 1
ATOM 3158 O O . LEU A 1 403 ? -10.141 -5.005 42.934 1.00 92.81 403 LEU A O 1
ATOM 3162 N N . LYS A 1 404 ? -11.573 -6.521 43.782 1.00 93.44 404 LYS A N 1
ATOM 3163 C CA . LYS A 1 404 ? -12.407 -6.660 42.576 1.00 93.44 404 LYS A CA 1
ATOM 3164 C C . LYS A 1 404 ? -12.949 -5.302 42.121 1.00 93.44 404 LYS A C 1
ATOM 3166 O O . LYS A 1 404 ? -12.821 -4.956 40.949 1.00 93.44 404 LYS A O 1
ATOM 3171 N N . ASN A 1 405 ? -13.525 -4.518 43.033 1.00 92.19 405 ASN A N 1
ATOM 3172 C CA . ASN A 1 405 ? -14.080 -3.207 42.695 1.00 92.19 405 ASN A CA 1
ATOM 3173 C C . ASN A 1 405 ? -13.009 -2.209 42.246 1.00 92.19 405 ASN A C 1
ATOM 3175 O O . ASN A 1 405 ? -13.285 -1.421 41.348 1.00 92.19 405 ASN A O 1
ATOM 3179 N N . GLN A 1 406 ? -11.797 -2.255 42.807 1.00 95.00 406 GLN A N 1
ATOM 3180 C CA . GLN A 1 406 ? -10.682 -1.426 42.331 1.00 95.00 406 GLN A CA 1
ATOM 3181 C C . GLN A 1 406 ? -10.269 -1.798 40.902 1.00 95.00 406 GLN A C 1
ATOM 3183 O O . GLN A 1 406 ? -10.093 -0.919 40.061 1.00 95.00 406 GLN A O 1
ATOM 3188 N N . LEU A 1 407 ? -10.184 -3.094 40.589 1.00 95.75 407 LEU A N 1
ATOM 3189 C CA . LEU A 1 407 ? -9.899 -3.558 39.228 1.00 95.75 407 LEU A CA 1
ATOM 3190 C C . LEU A 1 407 ? -10.997 -3.131 38.240 1.00 95.75 407 LEU A C 1
ATOM 3192 O O . LEU A 1 407 ? -10.686 -2.623 37.161 1.00 95.75 407 LEU A O 1
ATOM 3196 N N . PHE A 1 408 ? -12.273 -3.244 38.624 1.00 96.00 408 PHE A N 1
ATOM 3197 C CA . PHE A 1 408 ? -13.379 -2.717 37.818 1.00 96.00 408 PHE A CA 1
ATOM 3198 C C . PHE A 1 408 ? -13.381 -1.185 37.719 1.00 96.00 408 PHE A C 1
ATOM 3200 O O . PHE A 1 408 ? -13.787 -0.659 36.688 1.00 96.00 408 PHE A O 1
ATOM 3207 N N . ALA A 1 409 ? -12.897 -0.456 38.729 1.00 95.38 409 ALA A N 1
ATOM 3208 C CA . ALA A 1 409 ? -12.755 0.998 38.665 1.00 95.38 409 ALA A CA 1
ATOM 3209 C C . ALA A 1 409 ? -11.691 1.418 37.639 1.00 95.38 409 ALA A C 1
ATOM 3211 O O . ALA A 1 409 ? -11.917 2.347 36.863 1.00 95.38 409 ALA A O 1
ATOM 3212 N N . PHE A 1 410 ? -10.566 0.699 37.563 1.00 95.38 410 PHE A N 1
ATOM 3213 C CA . PHE A 1 410 ? -9.596 0.901 36.484 1.00 95.38 410 PHE A CA 1
ATOM 3214 C C . PHE A 1 410 ? -10.192 0.550 35.117 1.00 95.38 410 PHE A C 1
ATOM 3216 O O . PHE A 1 410 ? -10.024 1.315 34.169 1.00 95.38 410 PHE A O 1
ATOM 3223 N N . ALA A 1 411 ? -10.940 -0.553 35.011 1.00 95.69 411 ALA A N 1
ATOM 3224 C CA . ALA A 1 411 ? -11.651 -0.889 33.777 1.00 95.69 411 ALA A CA 1
ATOM 3225 C C . ALA A 1 411 ? -12.652 0.213 33.374 1.00 95.69 411 ALA A C 1
ATOM 3227 O O . ALA A 1 411 ? -12.754 0.542 32.195 1.00 95.69 411 ALA A O 1
ATOM 3228 N N . LEU A 1 412 ? -13.334 0.838 34.341 1.00 95.62 412 LEU A N 1
ATOM 3229 C CA . LEU A 1 412 ? -14.256 1.952 34.110 1.00 95.62 412 LEU A CA 1
ATOM 3230 C C . LEU A 1 412 ? -13.537 3.200 33.593 1.00 95.62 412 LEU A C 1
ATOM 3232 O O . LEU A 1 412 ? -14.032 3.845 32.671 1.00 95.62 412 LEU A O 1
ATOM 3236 N N . LEU A 1 413 ? -12.359 3.518 34.135 1.00 94.31 413 LEU A N 1
ATOM 3237 C CA . LEU A 1 413 ? -11.530 4.613 33.629 1.00 94.31 413 LEU A CA 1
ATOM 3238 C C . LEU A 1 413 ? -11.194 4.402 32.146 1.00 94.31 413 LEU A C 1
ATOM 3240 O O . LEU A 1 413 ? -11.370 5.312 31.339 1.00 94.31 413 LEU A O 1
ATOM 3244 N N . PHE A 1 414 ? -10.762 3.196 31.774 1.00 92.75 414 PHE A N 1
ATOM 3245 C CA . PHE A 1 414 ? -10.462 2.872 30.379 1.00 92.75 414 PHE A CA 1
ATOM 3246 C C . PHE A 1 414 ? -11.710 2.838 29.496 1.00 92.75 414 PHE A C 1
ATOM 3248 O O . PHE A 1 414 ? -11.647 3.285 28.353 1.00 92.75 414 PHE A O 1
ATOM 3255 N N . ALA A 1 415 ? -12.857 2.417 30.030 1.00 93.25 415 ALA A N 1
ATOM 3256 C CA . ALA A 1 415 ? -14.125 2.522 29.321 1.00 93.25 415 ALA A CA 1
ATOM 3257 C C . ALA A 1 415 ? -14.472 3.991 29.009 1.00 93.25 415 ALA A C 1
ATOM 3259 O O . ALA A 1 415 ? -14.944 4.285 27.916 1.00 93.25 415 ALA A O 1
ATOM 3260 N N . PHE A 1 416 ? -14.163 4.944 29.898 1.00 93.12 416 PHE A N 1
ATOM 3261 C CA . PHE A 1 416 ? -14.307 6.365 29.565 1.00 93.12 416 PHE A CA 1
ATOM 3262 C C . PHE A 1 416 ? -13.331 6.833 28.478 1.00 93.12 416 PHE A C 1
ATOM 3264 O O . PHE A 1 416 ? -13.715 7.625 27.618 1.00 93.12 416 PHE A O 1
ATOM 3271 N N . VAL A 1 417 ? -12.090 6.338 28.485 1.00 88.81 417 VAL A N 1
ATOM 3272 C CA . VAL A 1 417 ? -11.099 6.639 27.434 1.00 88.81 417 VAL A CA 1
ATOM 3273 C C . VAL A 1 417 ? -11.564 6.127 26.067 1.00 88.81 417 VAL A C 1
ATOM 3275 O O . VAL A 1 417 ? -11.335 6.792 25.060 1.00 88.81 417 VAL A O 1
ATOM 3278 N N . GLU A 1 418 ? -12.272 4.998 26.018 1.00 88.25 418 GLU A N 1
ATOM 3279 C CA . GLU A 1 418 ? -12.817 4.435 24.777 1.00 88.25 418 GLU A CA 1
ATOM 3280 C C . GLU A 1 418 ? -13.815 5.375 24.072 1.00 88.25 418 GLU A C 1
ATOM 3282 O O . GLU A 1 418 ? -13.925 5.336 22.848 1.00 88.25 418 GLU A O 1
ATOM 3287 N N . TYR A 1 419 ? -14.463 6.314 24.781 1.00 88.38 419 TYR A N 1
ATOM 3288 C CA . TYR A 1 419 ? -15.292 7.334 24.120 1.00 88.38 419 TYR A CA 1
ATOM 3289 C C . TYR A 1 419 ? -14.511 8.220 23.144 1.00 88.38 419 TYR A C 1
ATOM 3291 O O . TYR A 1 419 ? -15.102 8.720 22.185 1.00 88.38 419 TYR A O 1
ATOM 3299 N N . LEU A 1 420 ? -13.199 8.390 23.338 1.00 83.44 420 LEU A N 1
ATOM 3300 C CA . LEU A 1 420 ? -12.354 9.114 22.385 1.00 83.44 420 LEU A CA 1
ATOM 3301 C C . LEU A 1 420 ? -12.328 8.431 21.012 1.00 83.44 420 LEU A C 1
ATOM 3303 O O . LEU A 1 420 ? -12.252 9.127 20.002 1.00 83.44 420 LEU A O 1
ATOM 3307 N N . ASP A 1 421 ? -12.454 7.101 20.966 1.00 82.94 421 ASP A N 1
ATOM 3308 C CA . ASP A 1 421 ? -12.505 6.336 19.718 1.00 82.94 421 ASP A CA 1
ATOM 3309 C C . ASP A 1 421 ? -13.813 6.612 18.958 1.00 82.94 421 ASP A C 1
ATOM 3311 O O . ASP A 1 421 ? -13.802 6.888 17.759 1.00 82.94 421 ASP A O 1
ATOM 3315 N N . PHE A 1 422 ? -14.952 6.681 19.658 1.00 85.38 422 PHE A N 1
ATOM 3316 C CA . PHE A 1 422 ? -16.238 7.035 19.036 1.00 85.38 422 PHE A CA 1
ATOM 3317 C C . PHE A 1 422 ? -16.293 8.484 18.537 1.00 85.38 422 PHE A C 1
ATOM 3319 O O . PHE A 1 422 ? -16.984 8.780 17.560 1.00 85.38 422 PHE A O 1
ATOM 3326 N N . LEU A 1 423 ? -15.560 9.397 19.178 1.00 82.69 423 LEU A N 1
ATOM 3327 C CA . LEU A 1 423 ? -15.513 10.803 18.774 1.00 82.69 423 LEU A CA 1
ATOM 3328 C C . LEU A 1 423 ? -14.749 11.031 17.460 1.00 82.69 423 LEU A C 1
ATOM 3330 O O . LEU A 1 423 ? -14.913 12.091 16.851 1.00 82.69 423 LEU A O 1
ATOM 3334 N N . THR A 1 424 ? -13.987 10.044 16.976 1.00 81.94 424 THR A N 1
ATOM 3335 C CA . THR A 1 424 ? -13.216 10.150 15.723 1.00 81.94 424 THR A CA 1
ATOM 3336 C C . THR A 1 424 ? -14.081 10.427 14.490 1.00 81.94 424 THR A C 1
ATOM 3338 O O . THR A 1 424 ? -13.620 11.070 13.548 1.00 81.94 424 THR A O 1
ATOM 3341 N N . VAL A 1 425 ? -15.353 10.015 14.513 1.00 82.75 425 VAL A N 1
ATOM 3342 C CA . VAL A 1 425 ? -16.322 10.231 13.422 1.00 82.75 425 VAL A CA 1
ATOM 3343 C C . VAL A 1 425 ? -16.680 11.710 13.249 1.00 82.75 425 VAL A C 1
ATOM 3345 O O . VAL A 1 425 ? -17.104 12.138 12.174 1.00 82.75 425 VAL A O 1
ATOM 3348 N N . HIS A 1 426 ? -16.531 12.520 14.297 1.00 84.69 426 HIS A N 1
ATOM 3349 C CA . HIS A 1 426 ? -16.893 13.926 14.237 1.00 84.69 426 HIS A CA 1
ATOM 3350 C C . HIS A 1 426 ? -15.741 14.769 13.682 1.00 84.69 426 HIS A C 1
ATOM 3352 O O . HIS A 1 426 ? -14.657 14.791 14.252 1.00 84.69 426 HIS A O 1
ATOM 3358 N N . HIS A 1 427 ? -15.998 15.559 12.637 1.00 81.19 427 HIS A N 1
ATOM 3359 C CA . HIS A 1 427 ? -14.987 16.403 11.983 1.00 81.19 427 HIS A CA 1
ATOM 3360 C C . HIS A 1 427 ? -14.195 17.326 12.936 1.00 81.19 427 HIS A C 1
ATOM 3362 O O . HIS A 1 427 ? -13.012 17.550 12.706 1.00 81.19 427 HIS A O 1
ATOM 3368 N N . LEU A 1 428 ? -14.810 17.835 14.017 1.00 83.31 428 LEU A N 1
ATOM 3369 C CA . LEU A 1 428 ? -14.095 18.642 15.023 1.00 83.31 428 LEU A CA 1
ATOM 3370 C C . LEU A 1 428 ? -13.224 17.816 15.975 1.00 83.31 428 LEU A C 1
ATOM 3372 O O . LEU A 1 428 ? -12.247 18.356 16.471 1.00 83.31 428 LEU A O 1
ATOM 3376 N N . PHE A 1 429 ? -13.570 16.558 16.269 1.00 82.94 429 PHE A N 1
ATOM 3377 C CA . PHE A 1 429 ? -12.877 15.742 17.281 1.00 82.94 429 PHE A CA 1
ATOM 3378 C C . PHE A 1 429 ? -11.936 14.692 16.673 1.00 82.94 429 PHE A C 1
ATOM 3380 O O . PHE A 1 429 ? -10.972 14.295 17.324 1.00 82.94 429 PHE A O 1
ATOM 3387 N N . GLY A 1 430 ? -12.152 14.298 15.416 1.00 81.56 430 GLY A N 1
ATOM 3388 C CA . GLY A 1 430 ? -11.291 13.378 14.672 1.00 81.56 430 GLY A CA 1
ATOM 3389 C C . GLY A 1 430 ? -9.817 13.786 14.665 1.00 81.56 430 GLY A C 1
ATOM 3390 O O . GLY A 1 430 ? -8.982 12.990 15.101 1.00 81.56 430 GLY A O 1
ATOM 3391 N N . PRO A 1 431 ? -9.474 15.029 14.273 1.00 84.56 431 PRO A N 1
ATOM 3392 C CA . PRO A 1 431 ? -8.088 15.493 14.299 1.00 84.56 431 PRO A CA 1
ATOM 3393 C C . PRO A 1 431 ? -7.466 15.450 15.701 1.00 84.56 431 PRO A C 1
ATOM 3395 O O . PRO A 1 431 ? -6.304 15.082 15.843 1.00 84.56 431 PRO A O 1
ATOM 3398 N N . TRP A 1 432 ? -8.238 15.759 16.749 1.00 83.12 432 TRP A N 1
ATOM 3399 C CA . TRP A 1 432 ? -7.749 15.724 18.131 1.00 83.12 432 TRP A CA 1
ATOM 3400 C C . TRP A 1 432 ? -7.369 14.319 18.579 1.00 83.12 432 TRP A C 1
ATOM 3402 O O . TRP A 1 432 ? -6.315 14.152 19.182 1.00 83.12 432 TRP A O 1
ATOM 3412 N N . ALA A 1 433 ? -8.181 13.308 18.268 1.00 75.31 433 ALA A N 1
ATOM 3413 C CA . ALA A 1 433 ? -7.870 11.925 18.624 1.00 75.31 433 ALA A CA 1
ATOM 3414 C C . ALA A 1 433 ? -6.554 11.447 17.977 1.00 75.31 433 ALA A C 1
ATOM 3416 O O . ALA A 1 433 ? -5.752 10.775 18.627 1.00 75.31 433 ALA A O 1
ATOM 3417 N N . ILE A 1 434 ? -6.301 11.851 16.725 1.00 78.19 434 ILE A N 1
ATOM 3418 C CA . ILE A 1 434 ? -5.047 11.566 16.012 1.00 78.19 434 ILE A CA 1
ATOM 3419 C C . ILE A 1 434 ? -3.867 12.273 16.691 1.00 78.19 434 ILE A C 1
ATOM 3421 O O . ILE A 1 434 ? -2.881 11.621 17.017 1.00 78.19 434 ILE A O 1
ATOM 3425 N N . ILE A 1 435 ? -3.992 13.573 16.974 1.00 83.62 435 ILE A N 1
ATOM 3426 C CA . ILE A 1 435 ? -2.933 14.360 17.628 1.00 83.62 435 ILE A CA 1
ATOM 3427 C C . ILE A 1 435 ? -2.619 13.815 19.025 1.00 83.62 435 ILE A C 1
ATOM 3429 O O . ILE A 1 435 ? -1.451 13.702 19.382 1.00 83.62 435 ILE A O 1
ATOM 3433 N N . ILE A 1 436 ? -3.637 13.459 19.815 1.00 81.19 436 ILE A N 1
ATOM 3434 C CA . ILE A 1 436 ? -3.451 12.871 21.149 1.00 81.19 436 ILE A CA 1
ATOM 3435 C C . ILE A 1 436 ? -2.656 11.570 21.039 1.00 81.19 436 ILE A C 1
ATOM 3437 O O . ILE A 1 436 ? -1.697 11.385 21.784 1.00 81.19 436 ILE A O 1
ATOM 3441 N N . ARG A 1 437 ? -3.015 10.690 20.097 1.00 76.06 437 ARG A N 1
ATOM 3442 C CA . ARG A 1 437 ? -2.282 9.441 19.859 1.00 76.06 437 ARG A CA 1
ATOM 3443 C C . ARG A 1 437 ? -0.826 9.711 19.484 1.00 76.06 437 ARG A C 1
ATOM 3445 O O . ARG A 1 437 ? 0.064 9.070 20.035 1.00 76.06 437 ARG A O 1
ATOM 3452 N N . ASP A 1 438 ? -0.581 10.649 18.580 1.00 79.31 438 ASP A N 1
ATOM 3453 C CA . ASP A 1 438 ? 0.773 10.958 18.120 1.00 79.31 438 ASP A CA 1
ATOM 3454 C C . ASP A 1 438 ? 1.610 11.565 19.268 1.00 79.31 438 ASP A C 1
ATOM 3456 O O . ASP A 1 438 ? 2.732 11.124 19.527 1.00 79.31 438 ASP A O 1
ATOM 3460 N N . LEU A 1 439 ? 1.014 12.459 20.066 1.00 85.56 439 LEU A N 1
ATOM 3461 C CA . LEU A 1 439 ? 1.632 13.041 21.260 1.00 85.56 439 LEU A CA 1
ATOM 3462 C C . LEU A 1 439 ? 1.917 11.996 22.350 1.00 85.56 439 LEU A C 1
ATOM 3464 O O . LEU A 1 439 ? 2.881 12.148 23.096 1.00 85.56 439 LEU A O 1
ATOM 3468 N N . MET A 1 440 ? 1.123 10.923 22.458 1.00 81.44 440 MET A N 1
ATOM 3469 C CA . MET A 1 440 ? 1.389 9.842 23.416 1.00 81.44 440 MET A CA 1
ATOM 3470 C C . MET A 1 440 ? 2.714 9.122 23.134 1.00 81.44 440 MET A C 1
ATOM 3472 O O . MET A 1 440 ? 3.396 8.740 24.087 1.00 81.44 440 MET A O 1
ATOM 3476 N N . TYR A 1 441 ? 3.114 8.962 21.867 1.00 81.00 441 TYR A N 1
ATOM 3477 C CA . TYR A 1 441 ? 4.418 8.376 21.530 1.00 81.00 441 TYR A CA 1
ATOM 3478 C C . TYR A 1 441 ? 5.575 9.282 21.963 1.00 81.00 441 TYR A C 1
ATOM 3480 O O . TYR A 1 441 ? 6.556 8.805 22.545 1.00 81.00 441 TYR A O 1
ATOM 3488 N N . ASP A 1 442 ? 5.443 10.590 21.743 1.00 88.19 442 ASP A N 1
ATOM 3489 C CA . ASP A 1 442 ? 6.439 11.574 22.176 1.00 88.19 442 ASP A CA 1
ATOM 3490 C C . ASP A 1 442 ? 6.497 11.691 23.703 1.00 88.19 442 ASP A C 1
ATOM 3492 O O . ASP A 1 442 ? 7.583 11.716 24.290 1.00 88.19 442 ASP A O 1
ATOM 3496 N N . LEU A 1 443 ? 5.337 11.673 24.365 1.00 90.38 443 LEU A N 1
ATOM 3497 C CA . LEU A 1 443 ? 5.234 11.656 25.820 1.00 90.38 443 LEU A CA 1
ATOM 3498 C C . LEU A 1 443 ? 5.891 10.405 26.408 1.00 90.38 443 LEU A C 1
ATOM 3500 O O . LEU A 1 443 ? 6.608 10.513 27.398 1.00 90.38 443 LEU A O 1
ATOM 3504 N N . ALA A 1 444 ? 5.695 9.229 25.806 1.00 86.38 444 ALA A N 1
ATOM 3505 C CA . ALA A 1 444 ? 6.346 8.000 26.253 1.00 86.38 444 ALA A CA 1
ATOM 3506 C C . ALA A 1 444 ? 7.875 8.099 26.130 1.00 86.38 444 ALA A C 1
ATOM 3508 O O . ALA A 1 444 ? 8.594 7.741 27.065 1.00 86.38 444 ALA A O 1
ATOM 3509 N N . ARG A 1 445 ? 8.383 8.652 25.019 1.00 91.56 445 ARG A N 1
ATOM 3510 C CA . ARG A 1 445 ? 9.821 8.911 24.841 1.00 91.56 445 ARG A CA 1
ATOM 3511 C C . ARG A 1 445 ? 10.355 9.867 25.913 1.00 91.56 445 ARG A C 1
ATOM 3513 O O . ARG A 1 445 ? 11.420 9.616 26.475 1.00 91.56 445 ARG A O 1
ATOM 3520 N N . PHE A 1 446 ? 9.610 10.925 26.224 1.00 95.31 446 PHE A N 1
ATOM 3521 C CA . PHE A 1 446 ? 9.949 11.855 27.301 1.00 95.31 446 PHE A CA 1
ATOM 3522 C C . PHE A 1 446 ? 9.926 11.181 28.682 1.00 95.31 446 PHE A C 1
ATOM 3524 O O . PHE A 1 446 ? 10.855 11.363 29.468 1.00 95.31 446 PHE A O 1
ATOM 3531 N N . LEU A 1 447 ? 8.911 10.362 28.966 1.00 94.44 447 LEU A N 1
ATOM 3532 C CA . LEU A 1 447 ? 8.746 9.671 30.245 1.00 94.44 447 LEU A CA 1
ATOM 3533 C C . LEU A 1 447 ? 9.915 8.725 30.538 1.00 94.44 447 LEU A C 1
ATOM 3535 O O . LEU A 1 447 ? 10.369 8.665 31.676 1.00 94.44 447 LEU A O 1
ATOM 3539 N N . VAL A 1 448 ? 10.437 8.026 29.526 1.00 95.38 448 VAL A N 1
ATOM 3540 C CA . VAL A 1 448 ? 11.627 7.170 29.681 1.00 95.38 448 VAL A CA 1
ATOM 3541 C C . VAL A 1 448 ? 12.833 7.987 30.148 1.00 95.38 448 VAL A C 1
ATOM 3543 O O . VAL A 1 448 ? 13.531 7.580 31.073 1.00 95.38 448 VAL A O 1
ATOM 3546 N N . ILE A 1 449 ? 13.056 9.160 29.552 1.00 94.75 449 ILE A N 1
ATOM 3547 C CA . ILE A 1 449 ? 14.148 10.058 29.947 1.00 94.75 449 ILE A CA 1
ATOM 3548 C C . ILE A 1 449 ? 13.921 10.564 31.374 1.00 94.75 449 ILE A C 1
ATOM 3550 O O . ILE A 1 449 ? 14.832 10.510 32.197 1.00 94.75 449 ILE A O 1
ATOM 3554 N N . LEU A 1 450 ? 12.701 11.009 31.687 1.00 96.19 450 LEU A N 1
ATOM 3555 C CA . LEU A 1 450 ? 12.342 11.480 33.023 1.00 96.19 450 LEU A CA 1
ATOM 3556 C C . LEU A 1 450 ? 12.572 10.399 34.088 1.00 96.19 450 LEU A C 1
ATOM 3558 O O . LEU A 1 450 ? 13.155 10.691 35.127 1.00 96.19 450 LEU A O 1
ATOM 3562 N N . LEU A 1 451 ? 12.166 9.155 33.823 1.00 95.81 451 LEU A N 1
ATOM 3563 C CA . LEU A 1 451 ? 12.363 8.028 34.736 1.00 95.81 451 LEU A CA 1
ATOM 3564 C C . LEU A 1 451 ? 13.845 7.736 34.985 1.00 95.81 451 LEU A C 1
ATOM 3566 O O . LEU A 1 451 ? 14.210 7.437 36.117 1.00 95.81 451 LEU A O 1
ATOM 3570 N N . LEU A 1 452 ? 14.702 7.863 33.967 1.00 95.94 452 LEU A N 1
ATOM 3571 C CA . LEU A 1 452 ? 16.150 7.721 34.144 1.00 95.94 452 LEU A CA 1
ATOM 3572 C C . LEU A 1 452 ? 16.724 8.807 35.058 1.00 95.94 452 LEU A C 1
ATOM 3574 O O . LEU A 1 452 ? 17.556 8.500 35.907 1.00 95.94 452 LEU A O 1
ATOM 3578 N N . PHE A 1 453 ? 16.263 10.055 34.925 1.00 96.31 453 PHE A N 1
ATOM 3579 C CA . PHE A 1 453 ? 16.661 11.123 35.843 1.00 96.31 453 PHE A CA 1
ATOM 3580 C C . PHE A 1 453 ? 16.160 10.853 37.261 1.00 96.31 453 PHE A C 1
ATOM 3582 O O . PHE A 1 453 ? 16.950 10.911 38.195 1.00 96.31 453 PHE A O 1
ATOM 3589 N N . VAL A 1 454 ? 14.881 10.509 37.423 1.00 96.56 454 VAL A N 1
ATOM 3590 C CA . VAL A 1 454 ? 14.281 10.233 38.738 1.00 96.56 454 VAL A CA 1
ATOM 3591 C C . VAL A 1 454 ? 14.934 9.039 39.434 1.00 96.56 454 VAL A C 1
ATOM 3593 O O . VAL A 1 454 ? 15.040 9.059 40.647 1.00 96.56 454 VAL A O 1
ATOM 3596 N N . ALA A 1 455 ? 15.371 8.015 38.698 1.00 95.56 455 ALA A N 1
ATOM 3597 C CA . ALA A 1 455 ? 16.082 6.873 39.275 1.00 95.56 455 ALA A CA 1
ATOM 3598 C C . ALA A 1 455 ? 17.564 7.164 39.570 1.00 95.56 455 ALA A C 1
ATOM 3600 O O . ALA A 1 455 ? 18.185 6.442 40.348 1.00 95.56 455 ALA A O 1
ATOM 3601 N N . GLY A 1 456 ? 18.148 8.157 38.892 1.00 94.25 456 GLY A N 1
ATOM 3602 C CA . GLY A 1 456 ? 19.536 8.569 39.089 1.00 94.25 456 GLY A CA 1
ATOM 3603 C C . GLY A 1 456 ? 19.742 9.525 40.268 1.00 94.25 456 GLY A C 1
ATOM 3604 O O . GLY A 1 456 ? 20.839 9.536 40.828 1.00 94.25 456 GLY A O 1
ATOM 3605 N N . PHE A 1 457 ? 18.722 10.317 40.618 1.00 90.50 457 PHE A N 1
ATOM 3606 C CA . PHE A 1 457 ? 18.655 11.111 41.853 1.00 90.50 457 PHE A CA 1
ATOM 3607 C C . PHE A 1 457 ? 18.164 10.256 43.022 1.00 90.50 457 PHE A C 1
ATOM 3609 O O . PHE A 1 457 ? 18.671 10.482 44.146 1.00 90.50 457 PHE A O 1
#

Mean predicted aligned error: 8.21 Å

Foldseek 3Di:
DDQVLLVCLLVLVQVVNVVVCVVPVVQQCDADPQGDGSLLNNLLNLNLVSNVVSVVSPRDQCRATPQQDGSLLSNLLNLNQSNNVVCVVSVHDQCRATNVRDGSLLSNLQNLSLSNNLVSLLPDDDLVSQLVPLSSLVSLLVNCVVPVSVSVLSNLVSDPHNLLSLLSSLLSLCVVLVVDPPCNVSSNVSSVVSLVSSQVVLVVCVVVDQSLVQQQDADPVRHGVVVSNVVSVSPVNCPRPSNVVNVVCQQCLPVPDDPVRLVVVLVVCLVDVVNLVVLCDPDPDSRSPHNSSNLSSVVSLLVVLLVLLVCLLVVVPHDLVPDPDLDDDPSVVVNVVSLVVLVVVCVVPPPPPDALVVLSVLLSVLLVVLVVLSVCLVPCCVPPVVVDDPVVNSVSSSVSSNVSSVSSVVSSVSSVVCVLVSCLPPPVSVVVSVVVRVVVVVVVVVVVVVVVVVVVD

pLDDT: mean 90.08, std 7.51, range [50.09, 97.69]

Solvent-accessible surface area (backbone atoms only — not comparable to full-atom values): 24372 Å² total; per-residue (Å²): 129,88,54,70,58,39,56,28,29,43,72,48,38,53,72,60,39,52,55,49,42,75,75,43,62,71,62,56,74,44,58,44,98,64,36,42,32,28,54,34,36,7,26,44,62,48,29,47,70,45,37,52,49,44,48,76,74,66,42,69,64,72,49,53,27,74,61,36,46,30,25,54,36,35,7,27,50,61,49,26,44,72,42,39,52,49,38,54,76,67,69,41,68,69,73,53,47,24,77,85,70,47,34,32,53,51,37,6,31,71,63,58,24,59,70,40,27,52,58,48,47,77,41,89,74,65,61,68,66,47,63,68,37,61,65,49,52,50,25,38,50,60,46,9,74,84,47,87,35,49,60,48,52,46,50,29,68,63,35,97,49,35,50,61,46,17,42,53,47,14,37,52,26,42,58,46,22,75,72,39,76,92,52,19,67,62,32,40,54,50,13,52,52,24,38,51,50,22,35,50,53,48,50,54,50,42,71,79,41,66,45,64,58,59,42,58,37,58,48,99,86,70,46,34,40,52,56,54,38,58,76,49,63,41,60,70,48,53,66,33,68,66,50,43,52,46,52,49,50,54,38,37,53,86,55,89,63,54,72,68,53,52,51,51,48,47,52,51,34,63,74,32,63,72,56,34,54,58,53,66,43,95,52,95,44,79,64,48,71,17,49,55,51,48,50,47,45,50,52,43,52,49,52,51,49,53,52,53,50,48,44,61,48,67,30,74,90,57,57,73,91,75,59,89,67,86,73,79,50,75,69,52,54,52,49,51,54,50,53,50,51,54,50,51,51,57,69,72,52,76,82,66,88,61,84,69,49,62,46,60,53,49,29,51,52,32,41,50,52,19,52,48,36,48,52,47,39,55,45,41,48,69,73,71,45,63,89,53,55,73,67,57,43,49,52,52,30,49,52,31,50,50,53,21,31,53,32,40,44,53,23,48,53,40,55,58,56,50,51,52,65,68,38,42,82,39,84,84,40,24,62,51,48,53,51,53,54,57,49,48,57,54,48,49,57,48,47,56,54,50,50,54,51,64,74,71,107

Sequence (457 aa):
NVIPLHLAAQQGHISVVGMLLSRSTQQQHAKDWRGRTPLHLAAMNGHYEMVSLLIAQGSNINVMDQNGWTGMHFATKAGHLNVVQLFVKSSADALAETKEGKVPLCFAAAHNHIDCLRFLLKQKHDTHQLMEDRKFVFDLMVCGKGNDNEPLQEFILQSPAPIDTAVKLSALYRDMSEKEKERAKDLSNVSVFSENMAVELLSITASEYNAALLLKAKDNRGRPLLDVLIENEQKEVVSYASVQRYLTEIWTARVDWSFGKTVAFSLFVLMCPPAWFYFSLPLDSRIGRAPIIKFVCHIVSHVYFTILLTVVVLNITHKMYETTSVIPNSVEWLLLLWLSGNLVSELSSMGGGSGLGIVKVLILVLSAAAIAVHVLAFLLPALVLTHLDNDEKLHFARTMLYLKNQLFAFALLFAFVEYLDFLTVHHLFGPWAIIIRDLMYDLARFLVILLLFVAGF